Protein AF-A0AA36G807-F1 (afdb_monomer_lite)

Secondary structure (DSSP, 8-state):
-----HHHHHHHHHHHHHHHTT---HHHHHTS-S--EEETTEEEE-TTSS-SHHHHHH-THHHHHHHHHTT-SEEEEE----SSTT----EEEEESS--EEEEE-TTS-EEEEETTT----GGGHHHHHHHHTS--TT-EEEES--TTSTTHHHHHHTS--SEEEEEE--HHHHHHHHHHHHHTT-TTTEEEEES-HHHHSPSS-BSEEEEE-SS--GGGHHHHHHHB-TT-EEEEEEEEEESSGGGT-------------PPPP----TT-----PPPPHHHHHHHHHHHS-SEEE-HHHHHTGGGGS-HHHHHHHHHHHHHHHHHHHHH--SSSEEEEEEEEEEEE--TT--TTEEEEEEEEEEEEEPP-----------------------------SSHHHHHHHHHHHHHHHHHHHHHHHHHHHHTS--

Radius of gyration: 30.33 Å; chains: 1; bounding box: 88×64×89 Å

Organism: NCBI:txid96644

Foldseek 3Di:
DPPQDLQRLLCVQLQVLCVVVVNDDPVLVVQAAPDWDDFAQETEGEQSHPPDVSSCVSPLVSVVSSSVSNVGQWYWYWDPQDPDPVSATATHTSGDPFQWGWGQDPVRQTFTARNRGHDDDPLLVVVLVVLLPAAQAAWEEEEQDQQSNSNPCSCQPRNNYQAYEYEHADPRSQVRNVVSCVVVPNPVRYHYFYRHRLPGADFQRGQEYEYDDPQDPVVCLLSRLRNHHLQFHKYKGKHWFFLCPVVPDDDPPPDPPPDPDDDDDDDDDPPPDDDPDDDDLVSVQVVVVVVDPLEEEDPVCVVPCVVVDDPRQNVVLRVSQVVSQVSNSVPRPDQWRKGKYFDDKDWRDDPPDDPTITIMITMMTMGTDHDPPPPPPPDDDDDDDDDDDDDDDDDDDDPPPPPPVVVVVVVVVVVVVSVVVVVVVVVVCVVDDD

Structure (mmCIF, N/CA/C/O backbone):
data_AF-A0AA36G807-F1
#
_entry.id   AF-A0AA36G807-F1
#
loop_
_atom_site.group_PDB
_atom_site.id
_atom_site.type_symbol
_atom_site.label_atom_id
_atom_site.label_alt_id
_atom_site.label_comp_id
_atom_site.label_asym_id
_atom_site.label_entity_id
_atom_site.label_seq_id
_atom_site.pdbx_PDB_ins_code
_atom_site.Cartn_x
_atom_site.Cartn_y
_atom_site.Cartn_z
_atom_site.occupancy
_atom_site.B_iso_or_equiv
_atom_site.auth_seq_id
_atom_site.auth_comp_id
_atom_site.auth_asym_id
_atom_site.auth_atom_id
_atom_site.pdbx_PDB_model_num
ATOM 1 N N . MET A 1 1 ? 36.447 -13.600 -21.377 1.00 37.75 1 MET A N 1
ATOM 2 C CA . MET A 1 1 ? 35.394 -12.611 -21.689 1.00 37.75 1 MET A CA 1
ATOM 3 C C . MET A 1 1 ? 35.502 -11.498 -20.666 1.00 37.75 1 MET A C 1
ATOM 5 O O . MET A 1 1 ? 35.424 -11.785 -19.480 1.00 37.75 1 MET A O 1
ATOM 9 N N . SER A 1 2 ? 35.809 -10.277 -21.105 1.00 40.12 2 SER A N 1
ATOM 10 C CA . SER A 1 2 ? 35.856 -9.101 -20.229 1.00 40.12 2 SER A CA 1
ATOM 11 C C . SER A 1 2 ? 34.482 -8.916 -19.578 1.00 40.12 2 SER A C 1
ATOM 13 O O . SER A 1 2 ? 33.485 -8.843 -20.294 1.00 40.12 2 SER A O 1
ATOM 15 N N . LEU A 1 3 ? 34.415 -8.887 -18.242 1.00 44.28 3 LEU A N 1
ATOM 16 C CA . LEU A 1 3 ? 33.207 -8.527 -17.491 1.00 44.28 3 LEU A CA 1
ATOM 17 C C . LEU A 1 3 ? 32.976 -7.018 -17.651 1.00 44.28 3 LEU A C 1
ATOM 19 O O . LEU A 1 3 ? 33.219 -6.231 -16.739 1.00 44.28 3 LEU A O 1
ATOM 23 N N . SER A 1 4 ? 32.564 -6.605 -18.849 1.00 61.41 4 SER A N 1
ATOM 24 C CA . SER A 1 4 ? 32.091 -5.248 -19.084 1.00 61.41 4 SER A CA 1
ATOM 25 C C . SER A 1 4 ? 30.904 -4.995 -18.158 1.00 61.41 4 SER A C 1
ATOM 27 O O . SER A 1 4 ? 29.970 -5.796 -18.092 1.00 61.41 4 SER A O 1
ATOM 29 N N . SER A 1 5 ? 30.951 -3.901 -17.395 1.00 83.75 5 SER A N 1
ATOM 30 C CA . SER A 1 5 ? 29.790 -3.469 -16.613 1.00 83.75 5 SER A CA 1
ATOM 31 C C . SER A 1 5 ? 28.585 -3.269 -17.540 1.00 83.75 5 SER A C 1
ATOM 33 O O . SER A 1 5 ? 28.758 -2.881 -18.693 1.00 83.75 5 SER A O 1
ATOM 35 N N . SER A 1 6 ? 27.361 -3.468 -17.045 1.00 86.19 6 SER A N 1
ATOM 36 C CA . SER A 1 6 ? 26.137 -3.242 -17.836 1.00 86.19 6 SER A CA 1
ATOM 37 C C . SER A 1 6 ? 26.089 -1.842 -18.461 1.00 86.19 6 SER A C 1
ATOM 39 O O . SER A 1 6 ? 25.695 -1.681 -19.613 1.00 86.19 6 SER A O 1
ATOM 41 N N . PHE A 1 7 ? 26.577 -0.829 -17.737 1.00 90.69 7 PHE A N 1
ATOM 42 C CA . PHE A 1 7 ? 26.768 0.516 -18.278 1.00 90.69 7 PHE A CA 1
ATOM 43 C C . PHE A 1 7 ? 27.798 0.557 -19.415 1.00 90.69 7 PHE A C 1
ATOM 45 O O . PHE A 1 7 ? 27.556 1.208 -20.423 1.00 90.69 7 PHE A O 1
ATOM 52 N N . GLY A 1 8 ? 28.934 -0.127 -19.258 1.00 92.19 8 GLY A N 1
ATOM 53 C CA . GLY A 1 8 ? 29.989 -0.203 -20.270 1.00 92.19 8 GLY A CA 1
ATOM 54 C C . GLY A 1 8 ? 29.499 -0.819 -21.578 1.00 92.19 8 GLY A C 1
ATOM 55 O O . GLY A 1 8 ? 29.708 -0.227 -22.631 1.00 92.19 8 GLY A O 1
ATOM 56 N N . ALA A 1 9 ? 28.777 -1.939 -21.500 1.00 91.81 9 ALA A N 1
ATOM 57 C CA . ALA A 1 9 ? 28.172 -2.587 -22.663 1.00 91.81 9 ALA A CA 1
ATOM 58 C C . ALA A 1 9 ? 27.149 -1.674 -23.362 1.00 91.81 9 ALA A C 1
ATOM 60 O O . ALA A 1 9 ? 27.197 -1.499 -24.577 1.00 91.81 9 ALA A O 1
ATOM 61 N N . MET A 1 10 ? 26.263 -1.026 -22.594 1.00 95.00 10 MET A N 1
ATOM 62 C CA . MET A 1 10 ? 25.318 -0.046 -23.139 1.00 95.00 10 MET A CA 1
ATOM 63 C C . MET A 1 10 ? 26.040 1.119 -23.822 1.00 95.00 10 MET A C 1
ATOM 65 O O . MET A 1 10 ? 25.679 1.475 -24.940 1.00 95.00 10 MET A O 1
ATOM 69 N N . LEU A 1 11 ? 27.047 1.705 -23.166 1.00 95.06 11 LEU A N 1
ATOM 70 C CA . LEU A 1 11 ? 27.829 2.823 -23.690 1.00 95.06 11 LEU A CA 1
ATOM 71 C C . LEU A 1 11 ? 28.511 2.457 -25.010 1.00 95.06 11 LEU A C 1
ATOM 73 O O . LEU A 1 11 ? 28.452 3.244 -25.949 1.00 95.06 11 LEU A O 1
ATOM 77 N N . GLU A 1 12 ? 29.155 1.294 -25.077 1.00 95.38 12 GLU A N 1
ATOM 78 C CA . GLU A 1 12 ? 29.855 0.827 -26.273 1.00 95.38 12 GLU A CA 1
ATOM 79 C C . GLU A 1 12 ? 28.902 0.713 -27.467 1.00 95.38 12 GLU A C 1
ATOM 81 O O . GLU A 1 12 ? 29.166 1.293 -28.522 1.00 95.38 12 GLU A O 1
ATOM 86 N N . GLU A 1 13 ? 27.747 0.074 -27.276 1.00 96.56 13 GLU A N 1
ATOM 87 C CA . GLU A 1 13 ? 26.769 -0.129 -28.345 1.00 96.56 13 GLU A CA 1
ATOM 88 C C . GLU A 1 13 ? 26.113 1.173 -28.824 1.00 96.56 13 GLU A C 1
ATOM 90 O O . GLU A 1 13 ? 26.042 1.426 -30.032 1.00 96.56 13 GLU A O 1
ATOM 95 N N . VAL A 1 14 ? 25.668 2.045 -27.908 1.00 96.56 14 VAL A N 1
ATOM 96 C CA . VAL A 1 14 ? 25.052 3.324 -28.312 1.00 96.56 14 VAL A CA 1
ATOM 97 C C . VAL A 1 14 ? 26.076 4.277 -28.924 1.00 96.56 14 VAL A C 1
ATOM 99 O O . VAL A 1 14 ? 25.742 5.014 -29.853 1.00 96.56 14 VAL A O 1
ATOM 102 N N . ARG A 1 15 ? 27.333 4.246 -28.453 1.00 97.00 15 ARG A N 1
ATOM 103 C CA . ARG A 1 15 ? 28.435 5.025 -29.031 1.00 97.00 15 ARG A CA 1
ATOM 104 C C . ARG A 1 15 ? 28.754 4.551 -30.437 1.00 97.00 15 ARG A C 1
ATOM 106 O O . ARG A 1 15 ? 28.841 5.386 -31.332 1.00 97.00 15 ARG A O 1
ATOM 113 N N . ARG A 1 16 ? 28.906 3.239 -30.640 1.00 97.06 16 ARG A N 1
ATOM 114 C CA . ARG A 1 16 ? 29.153 2.654 -31.963 1.00 97.06 16 ARG A CA 1
ATOM 115 C C . ARG A 1 16 ? 28.078 3.102 -32.949 1.00 97.06 16 ARG A C 1
ATOM 117 O O . ARG A 1 16 ? 28.409 3.648 -33.998 1.00 97.06 16 ARG A O 1
ATOM 124 N N . ARG A 1 17 ? 26.799 2.977 -32.573 1.00 97.06 17 ARG A N 1
ATOM 125 C CA . ARG A 1 17 ? 25.689 3.384 -33.443 1.00 97.06 17 ARG A CA 1
ATOM 126 C C . ARG A 1 17 ? 25.678 4.884 -33.743 1.00 97.06 17 ARG A C 1
ATOM 128 O O . ARG A 1 17 ? 25.488 5.288 -34.885 1.00 97.06 17 ARG A O 1
ATOM 135 N N . ALA A 1 18 ? 25.888 5.722 -32.735 1.00 97.00 18 ALA A N 1
ATOM 136 C CA . ALA A 1 18 ? 25.923 7.168 -32.928 1.00 97.00 18 ALA A CA 1
ATOM 137 C C . ALA A 1 18 ? 27.117 7.623 -33.789 1.00 97.00 18 ALA A C 1
ATOM 139 O O . ALA A 1 18 ? 26.979 8.587 -34.540 1.00 97.00 18 ALA A O 1
ATOM 140 N N . LEU A 1 19 ? 28.269 6.943 -33.704 1.00 97.50 19 LEU A N 1
ATOM 141 C CA . LEU A 1 19 ? 29.431 7.195 -34.565 1.00 97.50 19 LEU A CA 1
ATOM 142 C C . LEU A 1 19 ? 29.145 6.825 -36.026 1.00 97.50 19 LEU A C 1
ATOM 144 O O . LEU A 1 19 ? 29.458 7.616 -36.909 1.00 97.50 19 LEU A O 1
ATOM 148 N N . GLU A 1 20 ? 28.501 5.681 -36.280 1.00 97.12 20 GLU A N 1
ATOM 149 C CA . GLU A 1 20 ? 28.079 5.264 -37.632 1.00 97.12 20 GLU A CA 1
ATOM 150 C C . GLU A 1 20 ? 27.163 6.295 -38.308 1.00 97.12 20 GLU A C 1
ATOM 152 O O . GLU A 1 20 ? 27.232 6.488 -39.519 1.00 97.12 20 GLU A O 1
ATOM 157 N N . LEU A 1 21 ? 26.322 6.975 -37.524 1.00 96.81 21 LEU A N 1
ATOM 158 C CA . LEU A 1 21 ? 25.398 8.005 -38.006 1.00 96.81 21 LEU A CA 1
ATOM 159 C C . LEU A 1 21 ? 26.011 9.418 -38.035 1.00 96.81 21 LEU A C 1
ATOM 161 O O . LEU A 1 21 ? 25.319 10.368 -38.394 1.00 96.81 21 LEU A O 1
ATOM 165 N N . GLY A 1 22 ? 27.274 9.590 -37.627 1.00 97.12 22 GLY A N 1
ATOM 166 C CA . GLY A 1 22 ? 27.913 10.909 -37.521 1.00 97.12 22 GLY A CA 1
ATOM 167 C C . GLY A 1 22 ? 27.281 11.824 -36.462 1.00 97.12 22 GLY A C 1
ATOM 168 O O . GLY A 1 22 ? 27.424 13.042 -36.525 1.00 97.12 22 GLY A O 1
ATOM 169 N N . LEU A 1 23 ? 26.558 11.249 -35.498 1.00 96.94 23 LEU A N 1
ATOM 170 C CA . LEU A 1 23 ? 25.810 11.972 -34.470 1.00 96.94 23 LEU A CA 1
ATOM 171 C C . LEU A 1 23 ? 26.578 12.109 -33.151 1.00 96.94 23 LEU A C 1
ATOM 173 O O . LEU A 1 23 ? 26.213 12.944 -32.328 1.00 96.94 23 LEU A O 1
ATOM 177 N N . TRP A 1 24 ? 27.597 11.282 -32.910 1.00 97.12 24 TRP A N 1
ATOM 178 C CA . TRP A 1 24 ? 28.283 11.234 -31.617 1.00 97.12 24 TRP A CA 1
ATOM 179 C C . TRP A 1 24 ? 29.032 12.532 -31.274 1.00 97.12 24 TRP A C 1
ATOM 181 O O . TRP A 1 24 ? 29.783 13.064 -32.088 1.00 97.12 24 TRP A O 1
ATOM 191 N N . ASN A 1 25 ? 28.903 12.984 -30.024 1.00 93.50 25 ASN A N 1
ATOM 192 C CA . ASN A 1 25 ? 29.753 14.008 -29.414 1.00 93.50 25 ASN A CA 1
ATOM 193 C C . ASN A 1 25 ? 29.994 13.695 -27.921 1.00 93.50 25 ASN A C 1
ATOM 195 O O . ASN A 1 25 ? 29.344 12.821 -27.343 1.00 93.50 25 ASN A O 1
ATOM 199 N N . ASP A 1 26 ? 30.922 14.405 -27.278 1.00 92.31 26 ASP A N 1
ATOM 200 C CA . ASP A 1 26 ? 31.278 14.144 -25.873 1.00 92.31 26 ASP A CA 1
ATOM 201 C C . ASP A 1 26 ? 30.161 14.497 -24.872 1.00 92.31 26 ASP A C 1
ATOM 203 O O . ASP A 1 26 ? 30.106 13.923 -23.779 1.00 92.31 26 ASP A O 1
ATOM 207 N N . ASP A 1 27 ? 29.246 15.402 -25.232 1.00 94.12 27 ASP A N 1
ATOM 208 C CA . ASP A 1 27 ? 28.083 15.748 -24.407 1.00 94.12 27 ASP A CA 1
ATOM 209 C C . ASP A 1 27 ? 27.067 14.606 -24.327 1.00 94.12 27 ASP A C 1
ATOM 211 O O . ASP A 1 27 ? 26.494 14.370 -23.263 1.00 94.12 27 ASP A O 1
ATOM 215 N N . MET A 1 28 ? 26.904 13.827 -25.399 1.00 95.38 28 MET A N 1
ATOM 216 C CA . MET A 1 28 ? 26.044 12.642 -25.404 1.00 95.38 28 MET A CA 1
ATOM 217 C C . MET A 1 28 ? 26.475 11.625 -24.345 1.00 95.38 28 MET A C 1
ATOM 219 O O . MET A 1 28 ? 25.631 11.075 -23.642 1.00 95.38 28 MET A O 1
ATOM 223 N N . GLN A 1 29 ? 27.779 11.407 -24.152 1.00 93.62 29 GLN A N 1
ATOM 224 C CA . GLN A 1 29 ? 28.251 10.495 -23.106 1.00 93.62 29 GLN A CA 1
ATOM 225 C C . GLN A 1 29 ? 27.892 10.989 -21.699 1.00 93.62 29 GLN A C 1
ATOM 227 O O . GLN A 1 29 ? 27.558 10.182 -20.830 1.00 93.62 29 GLN A O 1
ATOM 232 N N . ARG A 1 30 ? 27.970 12.305 -21.463 1.00 91.75 30 ARG A N 1
ATOM 233 C CA . ARG A 1 30 ? 27.621 12.917 -20.170 1.00 91.75 30 ARG A CA 1
ATOM 234 C C . ARG A 1 30 ? 26.130 12.789 -19.848 1.00 91.75 30 ARG A C 1
ATOM 236 O O . ARG A 1 30 ? 25.778 12.734 -18.672 1.00 91.75 30 ARG A O 1
ATOM 243 N N . ASP A 1 31 ? 25.300 12.716 -20.882 1.00 93.38 31 ASP A N 1
ATOM 244 C CA . ASP A 1 31 ? 23.839 12.612 -20.829 1.00 93.38 31 ASP A CA 1
ATOM 245 C C . ASP A 1 31 ? 23.316 11.172 -20.599 1.00 93.38 31 ASP A C 1
ATOM 247 O O . ASP A 1 31 ? 22.122 10.944 -20.376 1.00 93.38 31 ASP A O 1
ATOM 251 N N . LEU A 1 32 ? 24.203 10.171 -20.609 1.00 94.25 32 LEU A N 1
ATOM 252 C CA . LEU A 1 32 ? 23.839 8.789 -20.292 1.00 94.25 32 LEU A CA 1
ATOM 253 C C . LEU A 1 32 ? 23.582 8.587 -18.785 1.00 94.25 32 LEU A C 1
ATOM 255 O O . LEU A 1 32 ? 24.267 9.166 -17.933 1.00 94.25 32 LEU A O 1
ATOM 259 N N . PRO A 1 33 ? 22.629 7.712 -18.416 1.00 92.69 33 PRO A N 1
ATOM 260 C CA . PRO A 1 33 ? 22.304 7.456 -17.020 1.00 92.69 33 PRO A CA 1
ATOM 261 C C . PRO A 1 33 ? 23.440 6.717 -16.309 1.00 92.69 33 PRO A C 1
ATOM 263 O O . PRO A 1 33 ? 23.892 5.667 -16.755 1.00 92.69 33 PRO A O 1
ATOM 266 N N . LYS A 1 34 ? 23.851 7.223 -15.142 1.00 87.44 34 LYS A N 1
ATOM 267 C CA . LYS A 1 34 ? 24.857 6.567 -14.279 1.00 87.44 34 LYS A CA 1
ATOM 268 C C . LYS A 1 34 ? 24.254 5.564 -13.293 1.00 87.44 34 LYS A C 1
ATOM 270 O O . LYS A 1 34 ? 24.973 4.753 -12.718 1.00 87.44 34 LYS A O 1
ATOM 275 N N . LYS A 1 35 ? 22.950 5.677 -13.036 1.00 88.88 35 LYS A N 1
ATOM 276 C CA . LYS A 1 35 ? 22.157 4.813 -12.155 1.00 88.88 35 LYS A CA 1
ATOM 277 C C . LYS A 1 35 ? 20.745 4.717 -12.718 1.00 88.88 35 LYS A C 1
ATOM 279 O O . LYS A 1 35 ? 20.264 5.672 -13.327 1.00 88.88 35 LYS A O 1
ATOM 284 N N . TRP A 1 36 ? 20.088 3.595 -12.476 1.00 90.69 36 TRP A N 1
ATOM 285 C CA . TRP A 1 36 ? 18.698 3.353 -12.849 1.00 90.69 36 TRP A CA 1
ATOM 286 C C . TRP A 1 36 ? 18.053 2.385 -11.865 1.00 90.69 36 TRP A C 1
ATOM 288 O O . TRP A 1 36 ? 18.741 1.707 -11.100 1.00 90.69 36 TRP A O 1
ATOM 298 N N . GLU A 1 37 ? 16.728 2.335 -11.893 1.00 86.94 37 GLU A N 1
ATOM 299 C CA . GLU A 1 37 ? 15.956 1.353 -11.142 1.00 86.94 37 GLU A CA 1
ATOM 300 C C . GLU A 1 37 ? 15.688 0.143 -12.032 1.00 86.94 37 GLU A C 1
ATOM 302 O O . GLU A 1 37 ? 15.393 0.293 -13.219 1.00 86.94 37 GLU A O 1
ATOM 307 N N . LYS A 1 38 ? 15.802 -1.058 -11.464 1.00 86.19 38 LYS A N 1
ATOM 308 C CA . LYS A 1 38 ? 15.430 -2.302 -12.134 1.00 86.19 38 LYS A CA 1
ATOM 309 C C . LYS A 1 38 ? 14.226 -2.894 -11.419 1.00 86.19 38 LYS A C 1
ATOM 311 O O . LYS A 1 38 ? 14.293 -3.167 -10.224 1.00 86.19 38 LYS A O 1
ATOM 316 N N . HIS A 1 39 ? 13.166 -3.121 -12.178 1.00 80.56 39 HIS A N 1
ATOM 317 C CA . HIS A 1 39 ? 11.918 -3.697 -11.708 1.00 80.56 39 HIS A CA 1
ATOM 318 C C . HIS A 1 39 ? 11.605 -4.919 -12.573 1.00 80.56 39 HIS A C 1
ATOM 320 O O . HIS A 1 39 ? 11.112 -4.788 -13.692 1.00 80.56 39 HIS A O 1
ATOM 326 N N . GLY A 1 40 ? 11.999 -6.105 -12.103 1.00 82.25 40 GLY A N 1
ATOM 327 C CA . GLY A 1 40 ? 11.878 -7.343 -12.877 1.00 82.25 40 GLY A CA 1
ATOM 328 C C . GLY A 1 40 ? 12.621 -7.273 -14.217 1.00 82.25 40 GLY A C 1
ATOM 329 O O . GLY A 1 40 ? 13.842 -7.077 -14.260 1.00 82.25 40 GLY A O 1
ATOM 330 N N . ASN A 1 41 ? 11.867 -7.419 -15.308 1.00 88.69 41 ASN A N 1
ATOM 331 C CA . ASN A 1 41 ? 12.323 -7.343 -16.698 1.00 88.69 41 ASN A CA 1
ATOM 332 C C . ASN A 1 41 ? 12.221 -5.929 -17.309 1.00 88.69 41 ASN A C 1
ATOM 334 O O . ASN A 1 41 ? 12.255 -5.797 -18.533 1.00 88.69 41 ASN A O 1
ATOM 338 N N . MET A 1 42 ? 12.117 -4.880 -16.485 1.00 90.38 42 MET A N 1
ATOM 339 C CA . MET A 1 42 ? 12.133 -3.482 -16.918 1.00 90.38 42 MET A CA 1
ATOM 340 C C . MET A 1 42 ? 13.222 -2.680 -16.208 1.00 90.38 42 MET A C 1
ATOM 342 O O . MET A 1 42 ? 13.448 -2.817 -15.004 1.00 90.38 42 MET A O 1
ATOM 346 N N . ILE A 1 43 ? 13.868 -1.788 -16.954 1.00 92.25 43 ILE A N 1
ATOM 347 C CA . ILE A 1 43 ? 14.713 -0.730 -16.399 1.00 92.25 43 ILE A CA 1
ATOM 348 C C . ILE A 1 43 ? 13.989 0.604 -16.535 1.00 92.25 43 ILE A C 1
ATOM 350 O O . ILE A 1 43 ? 13.473 0.934 -17.601 1.00 92.25 43 ILE A O 1
ATOM 354 N N . VAL A 1 44 ? 13.978 1.382 -15.454 1.00 89.81 44 VAL A N 1
ATOM 355 C CA . VAL A 1 44 ? 13.437 2.741 -15.427 1.00 89.81 44 VAL A CA 1
ATOM 356 C C . VAL A 1 44 ? 14.585 3.723 -15.239 1.00 89.81 44 VAL A C 1
ATOM 358 O O . VAL A 1 44 ? 15.214 3.802 -14.178 1.00 89.81 44 VAL A O 1
ATOM 361 N N . PHE A 1 45 ? 14.862 4.485 -16.290 1.00 92.75 45 PHE A N 1
ATOM 362 C CA . PHE A 1 45 ? 15.873 5.526 -16.277 1.00 92.75 45 PHE A CA 1
ATOM 363 C C . PHE A 1 45 ? 15.407 6.764 -15.506 1.00 92.75 45 PHE A C 1
ATOM 365 O O . PHE A 1 45 ? 14.210 7.088 -15.493 1.00 92.75 45 PHE A O 1
ATOM 372 N N . PRO A 1 46 ? 16.349 7.505 -14.890 1.00 89.38 46 PRO A N 1
ATOM 373 C CA . PRO A 1 46 ? 16.041 8.819 -14.358 1.00 89.38 46 PRO A CA 1
ATOM 374 C C . PRO A 1 46 ? 15.575 9.729 -15.490 1.00 89.38 46 PRO A C 1
ATOM 376 O O . PRO A 1 46 ? 15.990 9.585 -16.641 1.00 89.38 46 PRO A O 1
ATOM 379 N N . GLN A 1 47 ? 14.752 10.711 -15.143 1.00 87.06 47 GLN A N 1
ATOM 380 C CA . GLN A 1 47 ? 14.232 11.674 -16.104 1.00 87.06 47 GLN A CA 1
ATOM 381 C C . GLN A 1 47 ? 15.348 12.348 -16.910 1.00 87.06 47 GLN A C 1
ATOM 383 O O . GLN A 1 47 ? 15.190 12.582 -18.098 1.00 87.06 47 GLN A O 1
ATOM 388 N N . THR A 1 48 ? 16.498 12.620 -16.296 1.00 89.38 48 THR A N 1
ATOM 389 C CA . THR A 1 48 ? 17.630 13.308 -16.931 1.00 89.38 48 THR A CA 1
ATOM 390 C C . THR A 1 48 ? 18.407 12.451 -17.932 1.00 89.38 48 THR A C 1
ATOM 392 O O . THR A 1 48 ? 19.396 12.927 -18.466 1.00 89.38 48 THR A O 1
ATOM 395 N N . ALA A 1 49 ? 18.024 11.194 -18.157 1.00 92.56 49 ALA A N 1
ATOM 396 C CA . ALA A 1 49 ? 18.714 10.312 -19.090 1.00 92.56 49 ALA A CA 1
ATOM 397 C C . ALA A 1 49 ? 18.279 10.561 -20.538 1.00 92.56 49 ALA A C 1
ATOM 399 O O . ALA A 1 49 ? 17.077 10.695 -20.804 1.00 92.56 49 ALA A O 1
ATOM 400 N N . PHE A 1 50 ? 19.234 10.508 -21.472 1.00 93.88 50 PHE A N 1
ATOM 401 C CA . PHE A 1 50 ? 18.981 10.581 -22.916 1.00 93.88 50 PHE A CA 1
ATOM 402 C C . PHE A 1 50 ? 18.177 11.838 -23.316 1.00 93.88 50 PHE A C 1
ATOM 404 O O . PHE A 1 50 ? 17.153 11.754 -24.005 1.00 93.88 50 PHE A O 1
ATOM 411 N N . GLN A 1 51 ? 18.584 13.009 -22.820 1.00 92.25 51 GLN A N 1
ATOM 412 C CA . GLN A 1 51 ? 17.968 14.302 -23.128 1.00 92.25 51 GLN A CA 1
ATOM 413 C C . GLN A 1 51 ? 18.591 14.994 -24.345 1.00 92.25 51 GLN A C 1
ATOM 415 O O . GLN A 1 51 ? 17.919 15.800 -24.990 1.00 92.25 51 GLN A O 1
ATOM 420 N N . HIS A 1 52 ? 19.835 14.667 -24.698 1.00 94.81 52 HIS A N 1
ATOM 421 C CA . HIS A 1 52 ? 20.530 15.250 -25.840 1.00 94.81 52 HIS A CA 1
ATOM 422 C C . HIS A 1 52 ? 19.774 14.977 -27.153 1.00 94.81 52 HIS A C 1
ATOM 424 O O . HIS A 1 52 ? 19.384 13.844 -27.446 1.00 94.81 52 HIS A O 1
ATOM 430 N N . ASN A 1 53 ? 19.598 16.011 -27.984 1.00 94.56 53 ASN A N 1
ATOM 431 C CA . ASN A 1 53 ? 18.761 15.947 -29.191 1.00 94.56 53 ASN A CA 1
ATOM 432 C C . ASN A 1 53 ? 19.195 14.851 -30.176 1.00 94.56 53 ASN A C 1
ATOM 434 O O . ASN A 1 53 ? 18.342 14.197 -30.772 1.00 94.56 53 ASN A O 1
ATOM 438 N N . ASN A 1 54 ? 20.500 14.593 -30.292 1.00 96.50 54 ASN A N 1
ATOM 439 C CA . ASN A 1 54 ? 21.027 13.552 -31.182 1.00 96.50 54 ASN A CA 1
ATOM 440 C C . ASN A 1 54 ? 20.517 12.143 -30.847 1.00 96.50 54 ASN A C 1
ATOM 442 O O . ASN A 1 54 ? 20.382 11.335 -31.758 1.00 96.50 54 ASN A O 1
ATOM 446 N N . TRP A 1 55 ? 20.144 11.848 -29.595 1.00 95.50 55 TRP A N 1
ATOM 447 C CA . TRP A 1 55 ? 19.511 10.566 -29.261 1.00 95.50 55 TRP A CA 1
ATOM 448 C C . TRP A 1 55 ? 18.174 10.376 -29.972 1.00 95.50 55 TRP A C 1
ATOM 450 O O . TRP A 1 55 ? 17.854 9.276 -30.412 1.00 95.50 55 TRP A O 1
ATOM 460 N N . ARG A 1 56 ? 17.407 11.460 -30.143 1.00 92.06 56 ARG A N 1
ATOM 461 C CA . ARG A 1 56 ? 16.123 11.427 -30.856 1.00 92.06 56 ARG A CA 1
ATOM 462 C C . ARG A 1 56 ? 16.308 11.166 -32.348 1.00 92.06 56 ARG A C 1
ATOM 464 O O . ARG A 1 56 ? 15.438 10.550 -32.952 1.00 92.06 56 ARG A O 1
ATOM 471 N N . LEU A 1 57 ? 17.434 11.602 -32.919 1.00 95.25 57 LEU A N 1
ATOM 472 C CA . LEU A 1 57 ? 17.761 11.411 -34.336 1.00 95.25 57 LEU A CA 1
ATOM 473 C C . LEU A 1 57 ? 18.121 9.957 -34.676 1.00 95.25 57 LEU A C 1
ATOM 475 O O . LEU A 1 57 ? 17.927 9.550 -35.815 1.00 95.25 57 LEU A O 1
ATOM 479 N N . ILE A 1 58 ? 18.575 9.163 -33.698 1.00 95.31 58 ILE A N 1
ATOM 480 C CA . ILE A 1 58 ? 18.766 7.710 -33.862 1.00 95.31 58 ILE A CA 1
ATOM 481 C C . ILE A 1 58 ? 17.405 6.998 -34.000 1.00 95.31 58 ILE A C 1
ATOM 483 O O . ILE A 1 58 ? 17.282 5.988 -34.683 1.00 95.31 58 ILE A O 1
ATOM 487 N N . GLY A 1 59 ? 16.344 7.542 -33.398 1.00 92.31 59 GLY A N 1
ATOM 488 C CA . GLY A 1 59 ? 14.992 6.999 -33.509 1.00 92.31 59 GLY A CA 1
ATOM 489 C C . GLY A 1 59 ? 14.745 5.774 -32.621 1.00 92.31 59 GLY A C 1
ATOM 490 O O . GLY A 1 59 ? 15.394 5.583 -31.594 1.00 92.31 59 GLY A O 1
ATOM 491 N N . ARG A 1 60 ? 13.749 4.952 -32.985 1.00 90.50 60 ARG A N 1
ATOM 492 C CA . ARG A 1 60 ? 13.268 3.837 -32.140 1.00 90.50 60 ARG A CA 1
ATOM 493 C C . ARG A 1 60 ? 14.312 2.738 -31.919 1.00 90.50 60 ARG A C 1
ATOM 495 O O . ARG A 1 60 ? 14.323 2.138 -30.848 1.00 90.50 60 ARG A O 1
ATOM 502 N N . GLU A 1 61 ? 15.205 2.523 -32.884 1.00 95.00 61 GLU A N 1
ATOM 503 C CA . GLU A 1 61 ? 16.275 1.518 -32.796 1.00 95.00 61 GLU A CA 1
ATOM 504 C C . GLU A 1 61 ? 17.235 1.765 -31.620 1.00 95.00 61 GLU A C 1
ATOM 506 O O . GLU A 1 61 ? 17.816 0.814 -31.100 1.00 95.00 61 GLU A O 1
ATOM 511 N N . LEU A 1 62 ? 17.364 3.015 -31.143 1.00 96.88 62 LEU A N 1
ATOM 512 C CA . LEU A 1 62 ? 18.161 3.339 -29.957 1.00 96.88 62 LEU A CA 1
ATOM 513 C C . LEU A 1 62 ? 17.737 2.473 -28.772 1.00 96.88 62 LEU A C 1
ATOM 515 O O . LEU A 1 62 ? 18.576 1.908 -28.073 1.00 96.88 62 LEU A O 1
ATOM 519 N N . TRP A 1 63 ? 16.430 2.361 -28.546 1.00 96.69 63 TRP A N 1
ATOM 520 C CA . TRP A 1 63 ? 15.925 1.676 -27.369 1.00 96.69 63 TRP A CA 1
ATOM 521 C C . TRP A 1 63 ? 16.041 0.159 -27.482 1.00 96.69 63 TRP A C 1
ATOM 523 O O . TRP A 1 63 ? 16.301 -0.491 -26.477 1.00 96.69 63 TRP A O 1
ATOM 533 N N . GLU A 1 64 ? 15.959 -0.398 -28.690 1.00 96.50 64 GLU A N 1
ATOM 534 C CA . GLU A 1 64 ? 16.301 -1.802 -28.937 1.00 96.50 64 GLU A CA 1
ATOM 535 C C . GLU A 1 64 ? 17.767 -2.095 -28.609 1.00 96.50 64 GLU A C 1
ATOM 537 O O . GLU A 1 64 ? 18.074 -3.100 -27.969 1.00 96.50 64 GLU A O 1
ATOM 542 N N . ILE A 1 65 ? 18.681 -1.211 -29.024 1.00 97.06 65 ILE A N 1
ATOM 543 C CA . ILE A 1 65 ? 20.114 -1.337 -28.735 1.00 97.06 65 ILE A CA 1
ATOM 544 C C . ILE A 1 65 ? 20.352 -1.297 -27.225 1.00 97.06 65 ILE A C 1
ATOM 546 O O . ILE A 1 65 ? 21.002 -2.190 -26.683 1.00 97.06 65 ILE A O 1
ATOM 550 N N . VAL A 1 66 ? 19.788 -0.300 -26.540 1.00 97.00 66 VAL A N 1
ATOM 551 C CA . VAL A 1 66 ? 19.912 -0.156 -25.083 1.00 97.00 66 VAL A CA 1
ATOM 552 C C . VAL A 1 66 ? 19.314 -1.367 -24.363 1.00 97.00 66 VAL A C 1
ATOM 554 O O . VAL A 1 66 ? 19.929 -1.887 -23.434 1.00 97.00 66 VAL A O 1
ATOM 557 N N . ALA A 1 67 ? 18.148 -1.851 -24.797 1.00 95.81 67 ALA A N 1
ATOM 558 C CA . ALA A 1 67 ? 17.474 -2.977 -24.164 1.00 95.81 67 ALA A CA 1
ATOM 559 C C . ALA A 1 67 ? 18.282 -4.273 -24.301 1.00 95.81 67 ALA A C 1
ATOM 561 O O . ALA A 1 67 ? 18.493 -4.977 -23.312 1.00 95.81 67 ALA A O 1
ATOM 562 N N . ARG A 1 68 ? 18.816 -4.542 -25.502 1.00 95.62 68 ARG A N 1
ATOM 563 C CA . ARG A 1 68 ? 19.721 -5.674 -25.751 1.00 95.62 68 ARG A CA 1
ATOM 564 C C . ARG A 1 68 ? 20.998 -5.571 -24.923 1.00 95.62 68 ARG A C 1
ATOM 566 O O . ARG A 1 68 ? 21.378 -6.549 -24.290 1.00 95.62 68 ARG A O 1
ATOM 573 N N . ALA A 1 69 ? 21.633 -4.400 -24.885 1.00 95.56 69 ALA A N 1
ATOM 574 C CA . ALA A 1 69 ? 22.883 -4.205 -24.150 1.00 95.56 69 ALA A CA 1
ATOM 575 C C . ALA A 1 69 ? 22.718 -4.362 -22.628 1.00 95.56 69 ALA A C 1
ATOM 577 O O . ALA A 1 69 ? 23.647 -4.779 -21.939 1.00 95.56 69 ALA A O 1
ATOM 578 N N . LEU A 1 70 ? 21.533 -4.045 -22.099 1.00 94.31 70 LEU A N 1
ATOM 579 C CA . LEU A 1 70 ? 21.196 -4.203 -20.684 1.00 94.31 70 LEU A CA 1
ATOM 580 C C . LEU A 1 70 ? 20.506 -5.541 -20.362 1.00 94.31 70 LEU A C 1
ATOM 582 O O . LEU A 1 70 ? 20.148 -5.761 -19.202 1.00 94.31 70 LEU A O 1
ATOM 586 N N . SER A 1 71 ? 20.327 -6.419 -21.356 1.00 93.31 71 SER A N 1
ATOM 587 C CA . SER A 1 71 ? 19.614 -7.700 -21.246 1.00 93.31 71 SER A CA 1
ATOM 588 C C . SER A 1 71 ? 18.251 -7.559 -20.560 1.00 93.31 71 SER A C 1
ATOM 590 O O . SER A 1 71 ? 17.955 -8.241 -19.576 1.00 93.31 71 SER A O 1
ATOM 592 N N . ILE A 1 72 ? 17.440 -6.619 -21.048 1.00 93.75 72 ILE A N 1
ATOM 593 C CA . ILE A 1 72 ? 16.141 -6.270 -20.476 1.00 93.75 72 ILE A CA 1
ATOM 594 C C . ILE A 1 72 ? 15.071 -6.261 -21.569 1.00 93.75 72 ILE A C 1
ATOM 596 O O . ILE A 1 72 ? 15.347 -5.936 -22.721 1.00 93.75 72 ILE A O 1
ATOM 600 N N . GLU A 1 73 ? 13.835 -6.607 -21.220 1.00 93.06 73 GLU A N 1
ATOM 601 C CA . GLU A 1 73 ? 12.741 -6.636 -22.199 1.00 93.06 73 GLU A CA 1
ATOM 602 C C . GLU A 1 73 ? 12.122 -5.257 -22.404 1.00 93.06 73 GLU A C 1
ATOM 604 O O . GLU A 1 73 ? 11.492 -5.002 -23.431 1.00 93.06 73 GLU A O 1
ATOM 609 N N . ARG A 1 74 ? 12.263 -4.372 -21.409 1.00 93.12 74 ARG A N 1
ATOM 610 C CA . ARG A 1 74 ? 11.558 -3.093 -21.369 1.00 93.12 74 ARG A CA 1
ATOM 611 C C . ARG A 1 74 ? 12.411 -1.981 -20.817 1.00 93.12 74 ARG A C 1
ATOM 613 O O . ARG A 1 74 ? 13.180 -2.160 -19.870 1.00 93.12 74 ARG A O 1
ATOM 620 N N . LEU A 1 75 ? 12.194 -0.806 -21.382 1.00 94.38 75 LEU A N 1
ATOM 621 C CA . LEU A 1 75 ? 12.801 0.429 -20.932 1.00 94.38 75 LEU A CA 1
ATOM 622 C C . LEU A 1 75 ? 11.707 1.441 -20.683 1.00 94.38 75 LEU A C 1
ATOM 624 O O . LEU A 1 75 ? 10.820 1.637 -21.512 1.00 94.38 75 LEU A O 1
ATOM 628 N N . GLY A 1 76 ? 11.814 2.125 -19.560 1.00 92.00 76 GLY A N 1
ATOM 629 C CA . GLY A 1 76 ? 11.044 3.315 -19.290 1.00 92.00 76 GLY A CA 1
ATOM 630 C C . GLY A 1 76 ? 11.930 4.447 -18.817 1.00 92.00 76 GLY A C 1
ATOM 631 O O . GLY A 1 76 ? 13.092 4.251 -18.458 1.00 92.00 76 GLY A O 1
ATOM 632 N N . ARG A 1 77 ? 11.372 5.648 -18.790 1.00 90.69 77 ARG A N 1
ATOM 633 C CA . ARG A 1 77 ? 12.015 6.817 -18.197 1.00 90.69 77 ARG A CA 1
ATOM 634 C C . ARG A 1 77 ? 11.015 7.568 -17.339 1.00 90.69 77 ARG A C 1
ATOM 636 O O . ARG A 1 77 ? 9.880 7.770 -17.756 1.00 90.69 77 ARG A O 1
ATOM 643 N N . LYS A 1 78 ? 11.437 7.987 -16.145 1.00 86.31 78 LYS A N 1
ATOM 644 C CA . LYS A 1 78 ? 10.599 8.820 -15.271 1.00 86.31 78 LYS A CA 1
ATOM 645 C C . LYS A 1 78 ? 10.224 10.118 -15.985 1.00 86.31 78 LYS A C 1
ATOM 647 O O . LYS A 1 78 ? 11.096 10.766 -16.568 1.00 86.31 78 LYS A O 1
ATOM 652 N N . ARG A 1 79 ? 8.951 10.501 -15.919 1.00 76.69 79 ARG A N 1
ATOM 653 C CA . ARG A 1 79 ? 8.457 11.778 -16.443 1.00 76.69 79 ARG A CA 1
ATOM 654 C C . ARG A 1 79 ? 8.816 12.935 -15.505 1.00 76.69 79 ARG A C 1
ATOM 656 O O . ARG A 1 79 ? 9.124 12.715 -14.333 1.00 76.69 79 ARG A O 1
ATOM 663 N N . LEU A 1 80 ? 8.760 14.167 -16.020 1.00 61.62 80 LEU A N 1
ATOM 664 C CA . LEU A 1 80 ? 8.736 15.360 -15.170 1.00 61.62 80 LEU A CA 1
ATOM 665 C C . LEU A 1 80 ? 7.462 15.289 -14.325 1.00 61.62 80 LEU A C 1
ATOM 667 O O . LEU A 1 80 ? 6.366 15.323 -14.879 1.00 61.62 80 LEU A O 1
ATOM 671 N N . ILE A 1 81 ? 7.611 15.173 -13.008 1.00 56.16 81 ILE A N 1
ATOM 672 C CA . ILE A 1 81 ? 6.492 15.381 -12.090 1.00 56.16 81 ILE A CA 1
ATOM 673 C C . ILE A 1 81 ? 6.201 16.882 -12.164 1.00 56.16 81 ILE A C 1
ATOM 675 O O . ILE A 1 81 ? 7.045 17.689 -11.764 1.00 56.16 81 ILE A O 1
ATOM 679 N N . ALA A 1 82 ? 5.074 17.263 -12.772 1.00 47.41 82 ALA A N 1
ATOM 680 C CA . ALA A 1 82 ? 4.600 18.637 -12.693 1.00 47.41 82 ALA A CA 1
ATOM 681 C C . ALA A 1 82 ? 4.359 18.977 -11.215 1.00 47.41 82 ALA A C 1
ATOM 683 O O . ALA A 1 82 ? 4.222 18.093 -10.375 1.00 47.41 82 ALA A O 1
ATOM 684 N N . ASN A 1 83 ? 4.370 20.257 -10.858 1.00 48.50 83 ASN A N 1
ATOM 685 C CA . ASN A 1 83 ? 4.158 20.673 -9.471 1.00 48.50 83 ASN A CA 1
ATOM 686 C C . ASN A 1 83 ? 2.655 20.601 -9.109 1.00 48.50 83 ASN A C 1
ATOM 688 O O . ASN A 1 83 ? 2.098 21.574 -8.613 1.00 48.50 83 ASN A O 1
ATOM 692 N N . ASP A 1 84 ? 2.003 19.486 -9.440 1.00 46.72 84 ASP A N 1
ATOM 693 C CA . ASP A 1 84 ? 0.606 19.177 -9.161 1.00 46.72 84 ASP A CA 1
ATOM 694 C C . ASP A 1 84 ? 0.475 18.277 -7.922 1.00 46.72 84 ASP A C 1
ATOM 696 O O . ASP A 1 84 ? 1.438 17.683 -7.419 1.00 46.72 84 ASP A O 1
ATOM 700 N N . GLU A 1 85 ? -0.730 18.263 -7.356 1.00 40.47 85 GLU A N 1
ATOM 701 C CA . GLU A 1 85 ? -1.015 17.664 -6.049 1.00 40.47 85 GLU A CA 1
ATOM 702 C C . GLU A 1 85 ? -0.910 16.132 -6.052 1.00 40.47 85 GLU A C 1
ATOM 704 O O . GLU A 1 85 ? -0.669 15.534 -5.003 1.00 40.47 85 GLU A O 1
ATOM 709 N N . GLU A 1 86 ? -1.008 15.491 -7.220 1.00 48.53 86 GLU A N 1
ATOM 710 C CA . GLU A 1 86 ? -1.080 14.033 -7.322 1.00 48.53 86 GLU A CA 1
ATOM 711 C C . GLU A 1 86 ? 0.287 13.342 -7.285 1.00 48.53 86 GLU A C 1
ATOM 713 O O . GLU A 1 86 ? 0.338 12.158 -6.951 1.00 48.53 86 GLU A O 1
ATOM 718 N N . ARG A 1 87 ? 1.398 14.045 -7.590 1.00 50.06 87 ARG A N 1
ATOM 719 C CA . ARG A 1 87 ? 2.797 13.545 -7.536 1.00 50.06 87 ARG A CA 1
ATOM 720 C C . ARG A 1 87 ? 2.988 12.087 -7.994 1.00 50.06 87 ARG A C 1
ATOM 722 O O . ARG A 1 87 ? 3.892 11.401 -7.506 1.00 50.06 87 ARG A O 1
ATOM 729 N N . THR A 1 88 ? 2.165 11.591 -8.915 1.00 52.66 88 THR A N 1
ATOM 730 C CA . THR A 1 88 ? 2.174 10.172 -9.269 1.00 52.66 88 THR A CA 1
ATOM 731 C C . THR A 1 88 ? 3.376 9.916 -10.178 1.00 52.66 88 THR A C 1
ATOM 733 O O . THR A 1 88 ? 3.512 10.566 -11.219 1.00 52.66 88 THR A O 1
ATOM 736 N N . PRO A 1 89 ? 4.323 9.036 -9.800 1.00 56.81 89 PRO A N 1
ATOM 737 C CA . PRO A 1 89 ? 5.487 8.775 -10.631 1.00 56.81 89 PRO A CA 1
ATOM 738 C C . PRO A 1 89 ? 5.051 8.051 -11.909 1.00 56.81 89 PRO A C 1
ATOM 740 O O . PRO A 1 89 ? 4.803 6.850 -11.895 1.00 56.81 89 PRO A O 1
ATOM 743 N N . HIS A 1 90 ? 4.973 8.781 -13.019 1.00 70.56 90 HIS A N 1
ATOM 744 C CA . HIS A 1 90 ? 4.697 8.210 -14.335 1.00 70.56 90 HIS A CA 1
ATOM 745 C C . HIS A 1 90 ? 5.994 7.831 -15.047 1.00 70.56 90 HIS A C 1
ATOM 747 O O . HIS A 1 90 ? 6.991 8.566 -15.015 1.00 70.56 90 HIS A O 1
ATOM 753 N N . VAL A 1 91 ? 5.975 6.679 -15.712 1.00 81.75 91 VAL A N 1
ATOM 754 C CA . VAL A 1 91 ? 7.080 6.188 -16.535 1.00 81.75 91 VAL A CA 1
ATOM 755 C C . VAL A 1 91 ? 6.646 6.195 -17.994 1.00 81.75 91 VAL A C 1
ATOM 757 O O . VAL A 1 91 ? 5.726 5.476 -18.376 1.00 81.75 91 VAL A O 1
ATOM 760 N N . ASP A 1 92 ? 7.340 6.971 -18.825 1.00 87.25 92 ASP A N 1
ATOM 761 C CA . ASP A 1 92 ? 7.185 6.881 -20.275 1.00 87.25 92 ASP A CA 1
ATOM 762 C C . ASP A 1 92 ? 7.840 5.572 -20.738 1.00 87.25 92 ASP A C 1
ATOM 764 O O . ASP A 1 92 ? 9.043 5.378 -20.532 1.00 87.25 92 ASP A O 1
ATOM 768 N N . VAL A 1 93 ? 7.071 4.667 -21.349 1.00 90.62 93 VAL A N 1
ATOM 769 C CA . VAL A 1 93 ? 7.608 3.425 -21.927 1.00 90.62 93 VAL A CA 1
ATOM 770 C C . VAL A 1 93 ? 8.370 3.771 -23.206 1.00 90.62 93 VAL A C 1
ATOM 772 O O . VAL A 1 93 ? 7.797 4.242 -24.186 1.00 90.62 93 VAL A O 1
ATOM 775 N N . LEU A 1 94 ? 9.682 3.555 -23.181 1.00 92.56 94 LEU A N 1
ATOM 776 C CA . LEU A 1 94 ? 10.597 3.814 -24.293 1.00 92.56 94 LEU A CA 1
ATOM 777 C C . LEU A 1 94 ? 10.746 2.587 -25.201 1.00 92.56 94 LEU A C 1
ATOM 779 O O . LEU A 1 94 ? 10.908 2.723 -26.412 1.00 92.56 94 LEU A O 1
ATOM 783 N N . TYR A 1 95 ? 10.695 1.394 -24.604 1.00 93.75 95 TYR A N 1
ATOM 784 C CA . TYR A 1 95 ? 10.788 0.109 -25.290 1.00 93.75 95 TYR A CA 1
ATOM 785 C C . TYR A 1 95 ? 10.001 -0.967 -24.547 1.00 93.75 95 TYR A C 1
ATOM 787 O O . TYR A 1 95 ? 9.969 -0.973 -23.314 1.00 93.75 95 TYR A O 1
ATOM 795 N N . GLY A 1 96 ? 9.409 -1.888 -25.305 1.00 89.56 96 GLY A N 1
ATOM 796 C CA . GLY A 1 96 ? 8.436 -2.862 -24.815 1.00 89.56 96 GLY A CA 1
ATOM 797 C C . GLY A 1 96 ? 6.995 -2.438 -25.117 1.00 89.56 96 GLY A C 1
ATOM 798 O O . GLY A 1 96 ? 6.693 -1.254 -25.231 1.00 89.56 96 GLY A O 1
ATOM 799 N N . GLY A 1 97 ? 6.097 -3.413 -25.282 1.00 87.12 97 GLY A N 1
ATOM 800 C CA . GLY A 1 97 ? 4.713 -3.153 -25.705 1.00 87.12 97 GLY A CA 1
ATOM 801 C C . GLY A 1 97 ? 3.799 -2.559 -24.626 1.00 87.12 97 GLY A C 1
ATOM 802 O O . GLY A 1 97 ? 2.733 -2.054 -24.957 1.00 87.12 97 GLY A O 1
ATOM 803 N N . HIS A 1 98 ? 4.182 -2.636 -23.347 1.00 90.00 98 HIS A N 1
ATOM 804 C CA . HIS A 1 98 ? 3.389 -2.138 -22.218 1.00 90.00 98 HIS A CA 1
ATOM 805 C C . HIS A 1 98 ? 4.251 -1.924 -20.961 1.00 90.00 98 HIS A C 1
ATOM 807 O O . HIS A 1 98 ? 5.398 -2.374 -20.905 1.00 90.00 98 HIS A O 1
ATOM 8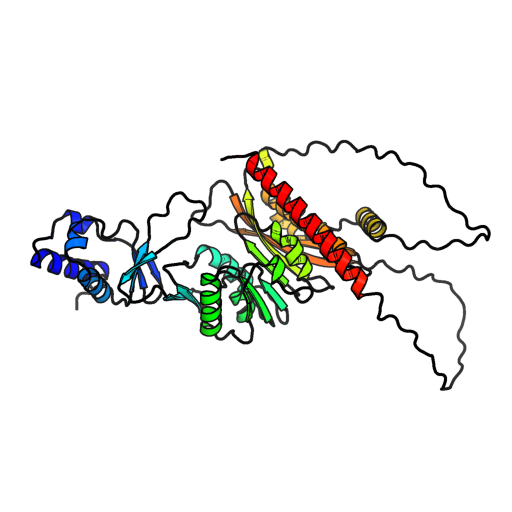13 N N . GLY A 1 99 ? 3.706 -1.259 -19.935 1.00 89.31 99 GLY A N 1
ATOM 814 C CA . GLY A 1 99 ? 4.410 -0.979 -18.676 1.00 89.31 99 GLY A CA 1
ATOM 815 C C . GLY A 1 99 ? 4.260 -2.049 -17.586 1.00 89.31 99 GLY A C 1
ATOM 816 O O . GLY A 1 99 ? 4.864 -1.912 -16.528 1.00 89.31 99 GLY A O 1
ATOM 817 N N . TRP A 1 100 ? 3.495 -3.125 -17.823 1.00 92.25 100 TRP A N 1
ATOM 818 C CA . TRP A 1 100 ? 3.327 -4.198 -16.828 1.00 92.25 100 TRP A CA 1
ATOM 819 C C . TRP A 1 100 ? 4.622 -4.933 -16.514 1.00 92.25 100 TRP A C 1
ATOM 821 O O . TRP A 1 100 ? 5.277 -5.446 -17.423 1.00 92.25 100 TRP A O 1
ATOM 831 N N . ILE A 1 101 ? 4.919 -5.044 -15.229 1.00 90.94 101 ILE A N 1
ATOM 832 C CA . ILE A 1 101 ? 6.115 -5.679 -14.685 1.00 90.94 101 ILE A CA 1
ATOM 833 C C . ILE A 1 101 ? 5.759 -6.527 -13.469 1.00 90.94 101 ILE A C 1
ATOM 835 O O . ILE A 1 101 ? 4.707 -6.341 -12.861 1.00 90.94 101 ILE A O 1
ATOM 839 N N . GLU A 1 102 ? 6.672 -7.422 -13.102 1.00 91.62 102 GLU A N 1
ATOM 840 C CA . GLU A 1 102 ? 6.637 -8.159 -11.843 1.00 91.62 102 GLU A CA 1
ATOM 841 C C . GLU A 1 102 ? 7.839 -7.746 -10.982 1.00 91.62 102 GLU A C 1
ATOM 843 O O . GLU A 1 102 ? 8.995 -7.867 -11.397 1.00 91.62 102 GLU A O 1
ATOM 848 N N . HIS A 1 103 ? 7.568 -7.229 -9.785 1.00 88.88 103 HIS A N 1
ATOM 849 C CA . HIS A 1 103 ? 8.566 -6.872 -8.783 1.00 88.88 103 HIS A CA 1
ATOM 850 C C . HIS A 1 103 ? 8.476 -7.830 -7.597 1.00 88.88 103 HIS A C 1
ATOM 852 O O . HIS A 1 103 ? 7.473 -7.839 -6.887 1.00 88.88 103 HIS A O 1
ATOM 858 N N . SER A 1 104 ? 9.538 -8.588 -7.345 1.00 90.25 104 SER A N 1
ATOM 859 C CA . SER A 1 104 ? 9.654 -9.398 -6.131 1.00 90.25 104 SER A CA 1
ATOM 860 C C . SER A 1 104 ? 10.325 -8.594 -5.027 1.00 90.25 104 SER A C 1
ATOM 862 O O . SER A 1 104 ? 11.449 -8.118 -5.212 1.00 90.25 104 SER A O 1
ATOM 864 N N . ASP A 1 105 ? 9.658 -8.458 -3.884 1.00 87.94 105 ASP A N 1
ATOM 865 C CA . ASP A 1 105 ? 10.264 -7.837 -2.709 1.00 87.94 105 ASP A CA 1
ATOM 866 C C . ASP A 1 105 ? 11.155 -8.825 -1.931 1.00 87.94 105 ASP A C 1
ATOM 868 O O . ASP A 1 105 ? 11.169 -10.034 -2.174 1.00 87.94 105 ASP A O 1
ATOM 872 N N . GLU A 1 106 ? 11.909 -8.315 -0.956 1.00 87.31 106 GLU A N 1
ATOM 873 C CA . GLU A 1 106 ? 12.786 -9.131 -0.098 1.00 87.31 106 GLU A CA 1
ATOM 874 C C . GLU A 1 106 ? 12.007 -10.127 0.779 1.00 87.31 106 GLU A C 1
ATOM 876 O O . GLU A 1 106 ? 12.571 -11.077 1.320 1.00 87.31 106 GLU A O 1
ATOM 881 N N . SER A 1 107 ? 10.699 -9.915 0.923 1.00 86.94 107 SER A N 1
ATOM 882 C CA . SER A 1 107 ? 9.782 -10.792 1.638 1.00 86.94 107 SER A CA 1
ATOM 883 C C . SER A 1 107 ? 9.242 -11.932 0.767 1.00 86.94 107 SER A C 1
ATOM 885 O O . SER A 1 107 ? 8.566 -12.810 1.308 1.00 86.94 107 SER A O 1
ATOM 887 N N . GLY A 1 108 ? 9.546 -11.959 -0.531 1.00 90.69 108 GLY A N 1
ATOM 888 C CA . GLY A 1 108 ? 9.082 -12.978 -1.469 1.00 90.69 108 GLY A CA 1
ATOM 889 C C . GLY A 1 108 ? 7.691 -12.717 -2.052 1.00 90.69 108 GLY A C 1
ATOM 890 O O . GLY A 1 108 ? 7.162 -13.595 -2.731 1.00 90.69 108 GLY A O 1
ATOM 891 N N . PHE A 1 109 ? 7.097 -11.542 -1.816 1.00 94.19 109 PHE A N 1
ATOM 892 C CA . PHE A 1 109 ? 5.861 -11.143 -2.487 1.00 94.19 109 PHE A CA 1
ATOM 893 C C . PHE A 1 109 ? 6.160 -10.689 -3.911 1.00 94.19 109 PHE A C 1
ATOM 895 O O . PHE A 1 109 ? 7.044 -9.860 -4.128 1.00 94.19 109 PHE A O 1
ATOM 902 N N . ARG A 1 110 ? 5.394 -11.203 -4.876 1.00 94.69 110 ARG A N 1
ATOM 903 C CA . ARG A 1 110 ? 5.458 -10.787 -6.284 1.00 94.69 110 ARG A CA 1
ATOM 904 C C . ARG A 1 110 ? 4.406 -9.727 -6.552 1.00 94.69 110 ARG A C 1
ATOM 906 O O . ARG A 1 110 ? 3.239 -10.078 -6.581 1.00 94.69 110 ARG A O 1
ATOM 913 N N . PHE A 1 111 ? 4.781 -8.472 -6.762 1.00 94.56 111 PHE A N 1
ATOM 914 C CA . PHE A 1 111 ? 3.873 -7.380 -7.121 1.00 94.56 111 PHE A CA 1
ATOM 915 C C . PHE A 1 111 ? 3.802 -7.208 -8.635 1.00 94.56 111 PHE A C 1
ATOM 917 O O . PHE A 1 111 ? 4.814 -6.913 -9.269 1.00 94.56 111 PHE A O 1
ATOM 924 N N . VAL A 1 112 ? 2.608 -7.347 -9.207 1.00 95.25 112 VAL A N 1
ATOM 925 C CA . VAL A 1 112 ? 2.359 -7.199 -10.645 1.00 95.25 112 VAL A CA 1
ATOM 926 C C . VAL A 1 112 ? 1.586 -5.909 -10.890 1.00 95.25 112 VAL A C 1
ATOM 928 O O . VAL A 1 112 ? 0.423 -5.798 -10.515 1.00 95.25 112 VAL A O 1
ATOM 931 N N . TYR A 1 113 ? 2.223 -4.924 -11.520 1.00 92.81 113 TYR A N 1
ATOM 932 C CA . TYR A 1 113 ? 1.634 -3.601 -11.745 1.00 92.81 113 TYR A CA 1
ATOM 933 C C . TYR A 1 113 ? 2.141 -2.966 -13.041 1.00 92.81 113 TYR A C 1
ATOM 935 O O . TYR A 1 113 ? 3.186 -3.350 -13.570 1.00 92.81 113 TYR A O 1
ATOM 943 N N . ASP A 1 114 ? 1.397 -1.991 -13.560 1.00 91.31 114 ASP A N 1
ATOM 944 C CA . ASP A 1 114 ? 1.825 -1.177 -14.694 1.00 91.31 114 ASP A CA 1
ATOM 945 C C . ASP A 1 114 ? 2.698 -0.009 -14.215 1.00 91.31 114 ASP A C 1
ATOM 947 O O . ASP A 1 114 ? 2.199 0.960 -13.640 1.00 91.31 114 ASP A O 1
ATOM 951 N N . ALA A 1 115 ? 4.005 -0.090 -14.480 1.00 86.75 115 ALA A N 1
ATOM 952 C CA . ALA A 1 115 ? 4.991 0.912 -14.083 1.00 86.75 115 ALA A CA 1
ATOM 953 C C . ALA A 1 115 ? 4.756 2.295 -14.705 1.00 86.75 115 ALA A C 1
ATOM 955 O O . ALA A 1 115 ? 5.279 3.286 -14.198 1.00 86.75 115 ALA A O 1
ATOM 956 N N . SER A 1 116 ? 3.995 2.382 -15.802 1.00 83.94 116 SER A N 1
ATOM 957 C CA . SER A 1 116 ? 3.628 3.670 -16.402 1.00 83.94 116 SER A CA 1
ATOM 958 C C . SER A 1 116 ? 2.564 4.420 -15.594 1.00 83.94 116 SER A C 1
ATOM 960 O O . SER A 1 116 ? 2.466 5.648 -15.692 1.00 83.94 116 SER A O 1
ATOM 962 N N . LYS A 1 117 ? 1.809 3.697 -14.759 1.00 85.38 117 LYS A N 1
ATOM 963 C CA . LYS A 1 117 ? 0.659 4.213 -14.010 1.00 85.38 117 LYS A CA 1
ATOM 964 C C . LYS A 1 117 ? 0.908 4.266 -12.507 1.00 85.38 117 LYS A C 1
ATOM 966 O O . LYS A 1 117 ? 0.553 5.247 -11.863 1.00 85.38 117 LYS A O 1
ATOM 971 N N . LYS A 1 118 ? 1.524 3.222 -11.945 1.00 84.06 118 LYS A N 1
ATOM 972 C CA . LYS A 1 118 ? 1.811 3.082 -10.511 1.00 84.06 118 LYS A CA 1
ATOM 973 C C . LYS A 1 118 ? 3.246 2.613 -10.307 1.00 84.06 118 LYS A C 1
ATOM 975 O O . LYS A 1 118 ? 3.815 1.929 -11.150 1.00 84.06 118 LYS A O 1
ATOM 980 N N . VAL A 1 119 ? 3.831 2.937 -9.158 1.00 78.50 119 VAL A N 1
ATOM 981 C CA . VAL A 1 119 ? 5.181 2.486 -8.794 1.00 78.50 119 VAL A CA 1
ATOM 982 C C . VAL A 1 119 ? 5.168 1.876 -7.401 1.00 78.50 119 VAL A C 1
ATOM 984 O O . VAL A 1 119 ? 4.486 2.370 -6.504 1.00 78.50 119 VAL A O 1
ATOM 987 N N . PHE A 1 120 ? 5.942 0.804 -7.227 1.00 84.00 120 PHE A N 1
ATOM 988 C CA . PHE A 1 120 ? 6.129 0.154 -5.941 1.00 84.00 120 PHE A CA 1
ATOM 989 C C . PHE A 1 120 ? 6.848 1.067 -4.933 1.00 84.00 120 PHE A C 1
ATOM 991 O O . PHE A 1 120 ? 7.962 1.548 -5.161 1.00 84.00 120 PHE A O 1
ATOM 998 N N . GLU A 1 121 ? 6.223 1.279 -3.779 1.00 83.56 121 GLU A N 1
ATOM 999 C CA . GLU A 1 121 ? 6.706 2.162 -2.724 1.00 83.56 121 GLU A CA 1
ATOM 1000 C C . GLU A 1 121 ? 7.559 1.414 -1.688 1.00 83.56 121 GLU A C 1
ATOM 1002 O O . GLU A 1 121 ? 7.075 0.976 -0.645 1.00 83.56 121 GLU A O 1
ATOM 1007 N N . ILE A 1 122 ? 8.872 1.337 -1.933 1.00 82.25 122 ILE A N 1
ATOM 1008 C CA . ILE A 1 122 ? 9.846 0.628 -1.072 1.00 82.25 122 ILE A CA 1
ATOM 1009 C C . ILE A 1 122 ? 9.756 1.040 0.409 1.00 82.25 122 ILE A C 1
ATOM 1011 O O . ILE A 1 122 ? 9.980 0.228 1.305 1.00 82.25 122 ILE A O 1
ATOM 1015 N N . TRP A 1 123 ? 9.408 2.296 0.706 1.00 82.62 123 TRP A N 1
ATOM 1016 C CA . TRP A 1 123 ? 9.334 2.783 2.086 1.00 82.62 123 TRP A CA 1
ATOM 1017 C C . TRP A 1 123 ? 8.259 2.072 2.931 1.00 82.62 123 TRP A C 1
ATOM 1019 O O . TRP A 1 123 ? 8.376 2.067 4.160 1.00 82.62 123 TRP A O 1
ATOM 1029 N N . ARG A 1 124 ? 7.264 1.424 2.303 1.00 89.00 124 ARG A N 1
ATOM 1030 C CA . ARG A 1 124 ? 6.214 0.653 2.989 1.00 89.00 124 ARG A CA 1
ATOM 1031 C C . ARG A 1 124 ? 6.695 -0.690 3.538 1.00 89.00 124 ARG A C 1
ATOM 1033 O O . ARG A 1 124 ? 6.057 -1.222 4.444 1.00 89.00 124 ARG A O 1
ATOM 1040 N N . GLN A 1 125 ? 7.840 -1.207 3.081 1.00 89.69 125 GLN A N 1
ATOM 1041 C CA . GLN A 1 125 ? 8.347 -2.536 3.457 1.00 89.69 125 GLN A CA 1
ATOM 1042 C C . GLN A 1 125 ? 8.491 -2.745 4.971 1.00 89.69 125 GLN A C 1
ATOM 1044 O O . GLN A 1 125 ? 8.222 -3.835 5.467 1.00 89.69 125 GLN A O 1
ATOM 1049 N N . LYS A 1 126 ? 8.864 -1.707 5.735 1.00 90.56 126 LYS A N 1
ATOM 1050 C CA . LYS A 1 126 ? 8.963 -1.816 7.204 1.00 90.56 126 LYS A CA 1
ATOM 1051 C C . LYS A 1 126 ? 7.625 -2.166 7.849 1.00 90.56 126 LYS A C 1
ATOM 1053 O O . LYS A 1 126 ? 7.579 -2.981 8.765 1.00 90.56 126 LYS A O 1
ATOM 1058 N N . GLU A 1 127 ? 6.549 -1.556 7.365 1.00 94.25 127 GLU A N 1
ATOM 1059 C CA . GLU A 1 127 ? 5.207 -1.826 7.869 1.00 94.25 127 GLU A CA 1
ATOM 1060 C C . GLU A 1 127 ? 4.682 -3.170 7.361 1.00 94.25 127 GLU A C 1
ATOM 1062 O O . GLU A 1 127 ? 4.092 -3.924 8.126 1.00 94.25 127 GLU A O 1
ATOM 1067 N N . MET A 1 128 ? 4.998 -3.538 6.116 1.00 95.44 128 MET A N 1
ATOM 1068 C CA . MET A 1 128 ? 4.709 -4.877 5.589 1.00 95.44 128 MET A CA 1
ATOM 1069 C C . MET A 1 128 ? 5.360 -5.975 6.443 1.00 95.44 128 MET A C 1
ATOM 1071 O O . MET A 1 128 ? 4.721 -6.979 6.759 1.00 95.44 128 MET A O 1
ATOM 1075 N N . ALA A 1 129 ? 6.613 -5.774 6.863 1.00 94.94 129 ALA A N 1
ATOM 1076 C CA . ALA A 1 129 ? 7.326 -6.693 7.743 1.00 94.94 129 ALA A CA 1
ATOM 1077 C C . ALA A 1 129 ? 6.680 -6.772 9.136 1.00 94.94 129 ALA A C 1
ATOM 1079 O O . ALA A 1 129 ? 6.505 -7.869 9.661 1.00 94.94 129 ALA A O 1
ATOM 1080 N N . ARG A 1 130 ? 6.265 -5.633 9.709 1.00 95.94 130 ARG A N 1
ATOM 1081 C CA . ARG A 1 130 ? 5.556 -5.595 10.998 1.00 95.94 130 ARG A CA 1
ATOM 1082 C C . ARG A 1 130 ? 4.231 -6.355 10.942 1.00 95.94 130 ARG A C 1
ATOM 1084 O O . ARG A 1 130 ? 3.948 -7.157 11.830 1.00 95.94 130 ARG A O 1
ATOM 1091 N N . ILE A 1 131 ? 3.442 -6.139 9.890 1.00 97.31 131 ILE A N 1
ATOM 1092 C CA . ILE A 1 131 ? 2.190 -6.870 9.673 1.00 97.31 131 ILE A CA 1
ATOM 1093 C C . ILE A 1 131 ? 2.475 -8.368 9.548 1.00 97.31 131 ILE A C 1
ATOM 1095 O O . ILE A 1 131 ? 1.843 -9.168 10.230 1.00 97.31 131 ILE A O 1
ATOM 1099 N N . SER A 1 132 ? 3.483 -8.745 8.756 1.00 96.75 132 SER A N 1
ATOM 1100 C CA . SER A 1 132 ? 3.873 -10.148 8.547 1.00 96.75 132 SER A CA 1
ATOM 1101 C C . SER A 1 132 ? 4.260 -10.884 9.837 1.00 96.75 132 SER A C 1
ATOM 1103 O O . SER A 1 132 ? 4.213 -12.107 9.864 1.00 96.75 132 SER A O 1
ATOM 1105 N N . GLN A 1 133 ? 4.669 -10.159 10.882 1.00 96.06 133 GLN A N 1
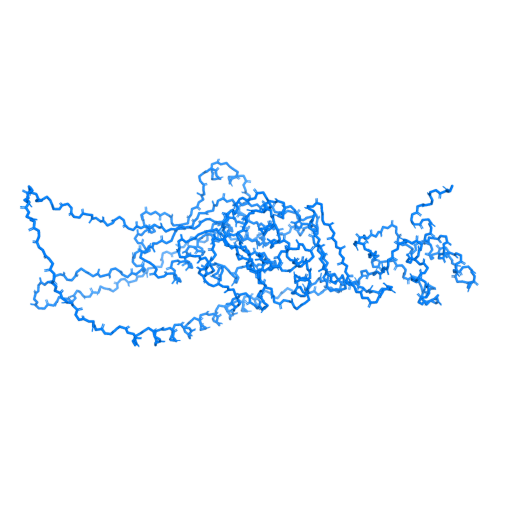ATOM 1106 C CA . GLN A 1 133 ? 5.025 -10.703 12.200 1.00 96.06 133 GLN A CA 1
ATOM 1107 C C . GLN A 1 133 ? 3.863 -10.676 13.203 1.00 96.06 133 GLN A C 1
ATOM 1109 O O . GLN A 1 133 ? 4.004 -11.161 14.323 1.00 96.06 133 GLN A O 1
ATOM 1114 N N . THR A 1 134 ? 2.733 -10.077 12.833 1.00 96.38 134 THR A N 1
ATOM 1115 C CA . THR A 1 134 ? 1.548 -10.009 13.685 1.00 96.38 134 THR A CA 1
ATOM 1116 C C . THR A 1 134 ? 0.730 -11.283 13.521 1.00 96.38 134 THR A C 1
ATOM 1118 O O . THR A 1 134 ? 0.443 -11.682 12.395 1.00 96.38 134 THR A O 1
ATOM 1121 N N . ASP A 1 135 ? 0.321 -11.893 14.632 1.00 97.25 135 ASP A N 1
ATOM 1122 C CA . ASP A 1 135 ? -0.594 -13.034 14.612 1.00 97.25 135 ASP A CA 1
ATOM 1123 C C . ASP A 1 135 ? -2.039 -12.561 14.397 1.00 97.25 135 ASP A C 1
ATOM 1125 O O . ASP A 1 135 ? -2.588 -11.788 15.186 1.00 97.25 135 ASP A O 1
ATOM 1129 N N . ALA A 1 136 ? -2.631 -13.019 13.300 1.00 97.69 136 ALA A N 1
ATOM 1130 C CA . ALA A 1 136 ? -4.029 -12.838 12.940 1.00 97.69 136 ALA A CA 1
ATOM 1131 C C . ALA A 1 136 ? -4.682 -14.195 12.615 1.00 97.69 136 ALA A C 1
ATOM 1133 O O . ALA A 1 136 ? -5.613 -14.263 11.809 1.00 97.69 136 ALA A O 1
ATOM 1134 N N . HIS A 1 137 ? -4.188 -15.293 13.202 1.00 97.56 137 HIS A N 1
ATOM 1135 C CA . HIS A 1 137 ? -4.663 -16.636 12.894 1.00 97.56 137 HIS A CA 1
ATOM 1136 C C . HIS A 1 137 ? -6.184 -16.769 13.056 1.00 97.56 137 HIS A C 1
ATOM 1138 O O . HIS A 1 137 ? -6.747 -16.590 14.137 1.00 97.56 137 HIS A O 1
ATOM 1144 N N . GLY A 1 138 ? -6.864 -17.141 11.969 1.00 95.81 138 GLY A N 1
ATOM 1145 C CA . GLY A 1 138 ? -8.316 -17.341 11.968 1.00 95.81 138 GLY A CA 1
ATOM 1146 C C . GLY A 1 138 ? -9.148 -16.052 11.882 1.00 95.81 138 GLY A C 1
ATOM 1147 O O . GLY A 1 138 ? -10.377 -16.131 11.803 1.00 95.81 138 GLY A O 1
ATOM 1148 N N . GLU A 1 139 ? -8.511 -14.880 11.866 1.00 98.56 139 GLU A N 1
ATOM 1149 C CA . GLU A 1 139 ? -9.186 -13.584 11.794 1.00 98.56 139 GLU A CA 1
ATOM 1150 C C . GLU A 1 139 ? -9.644 -13.243 10.371 1.00 98.56 139 GLU A C 1
ATOM 1152 O O . GLU A 1 139 ? -8.997 -13.597 9.382 1.00 98.56 139 GLU A O 1
ATOM 1157 N N . VAL A 1 140 ? -10.756 -12.510 10.266 1.00 98.88 140 VAL A N 1
ATOM 1158 C CA . VAL A 1 140 ? -11.138 -11.814 9.029 1.00 98.88 140 VAL A CA 1
ATOM 1159 C C . VAL A 1 140 ? -10.621 -10.381 9.090 1.00 98.88 140 VAL A C 1
ATOM 1161 O O . VAL A 1 140 ? -10.962 -9.635 10.013 1.00 98.88 140 VAL A O 1
ATOM 1164 N N . VAL A 1 141 ? -9.833 -9.991 8.090 1.00 98.94 141 VAL A N 1
ATOM 1165 C CA . VAL A 1 141 ? -9.230 -8.658 7.987 1.00 98.94 141 VAL A CA 1
ATOM 1166 C C . VAL A 1 141 ? -9.916 -7.854 6.885 1.00 98.94 141 VAL A C 1
ATOM 1168 O O . VAL A 1 141 ? -10.207 -8.382 5.816 1.00 98.94 141 VAL A O 1
ATOM 1171 N N . VAL A 1 142 ? -10.155 -6.565 7.114 1.00 98.94 142 VAL A N 1
ATOM 1172 C CA . VAL A 1 142 ? -10.578 -5.614 6.075 1.00 98.94 142 VAL A CA 1
ATOM 1173 C C . VAL A 1 142 ? -9.478 -4.574 5.890 1.00 98.94 142 VAL A C 1
ATOM 1175 O O . VAL A 1 142 ? -9.146 -3.864 6.832 1.00 98.94 142 VAL A O 1
ATOM 1178 N N . ASN A 1 143 ? -8.916 -4.458 4.691 1.00 98.69 143 ASN A N 1
ATOM 1179 C CA . ASN A 1 143 ? -8.028 -3.364 4.313 1.00 98.69 143 ASN A CA 1
ATOM 1180 C C . ASN A 1 143 ? -8.817 -2.362 3.466 1.00 98.69 143 ASN A C 1
ATOM 1182 O O . ASN A 1 143 ? -9.229 -2.692 2.356 1.00 98.69 143 ASN A O 1
ATOM 1186 N N . LEU A 1 144 ? -9.045 -1.158 3.994 1.00 98.44 144 LEU A N 1
ATOM 1187 C CA . LEU A 1 144 ? -9.897 -0.169 3.333 1.00 98.44 144 LEU A CA 1
ATOM 1188 C C . LEU A 1 144 ? -9.216 0.540 2.161 1.00 98.44 144 LEU A C 1
ATOM 1190 O O . LEU A 1 144 ? -9.931 1.078 1.332 1.00 98.44 144 LEU A O 1
ATOM 1194 N N . MET A 1 145 ? -7.882 0.544 2.099 1.00 96.12 145 MET A N 1
ATOM 1195 C CA . MET A 1 145 ? -7.095 1.243 1.075 1.00 96.12 145 MET A CA 1
ATOM 1196 C C . MET A 1 145 ? -6.024 0.289 0.547 1.00 96.12 145 MET A C 1
ATOM 1198 O O . MET A 1 145 ? -4.879 0.292 1.012 1.00 96.12 145 MET A O 1
ATOM 1202 N N . ALA A 1 146 ? -6.417 -0.625 -0.338 1.00 96.56 146 ALA A N 1
ATOM 1203 C CA . ALA A 1 146 ? -5.551 -1.735 -0.708 1.00 96.56 146 ALA A CA 1
ATOM 1204 C C . ALA A 1 146 ? -4.354 -1.305 -1.564 1.00 96.56 146 ALA A C 1
ATOM 1206 O O . ALA A 1 146 ? -3.259 -1.845 -1.374 1.00 96.56 146 ALA A O 1
ATOM 1207 N N . GLY A 1 147 ? -4.526 -0.334 -2.461 1.00 94.50 147 GLY A N 1
ATOM 1208 C CA . GLY A 1 147 ? -3.535 0.074 -3.449 1.00 94.50 147 GLY A CA 1
ATOM 1209 C C . GLY A 1 147 ? -3.023 -1.127 -4.241 1.00 94.50 147 GLY A C 1
ATOM 1210 O O . GLY A 1 147 ? -3.781 -2.012 -4.626 1.00 94.50 147 GLY A O 1
ATOM 1211 N N . LEU A 1 148 ? -1.699 -1.228 -4.385 1.00 94.50 148 LEU A N 1
ATOM 1212 C CA . LEU A 1 148 ? -1.042 -2.406 -4.972 1.00 94.50 148 LEU A CA 1
ATOM 1213 C C . LEU A 1 148 ? -1.028 -3.637 -4.043 1.00 94.50 148 LEU A C 1
ATOM 1215 O O . LEU A 1 148 ? -0.338 -4.609 -4.324 1.00 94.50 148 LEU A O 1
ATOM 1219 N N . GLY A 1 149 ? -1.730 -3.593 -2.909 1.00 96.44 149 GLY A N 1
ATOM 1220 C CA . GLY A 1 149 ? -1.862 -4.692 -1.955 1.00 96.44 149 GLY A CA 1
ATOM 1221 C C . GLY A 1 149 ? -0.755 -4.781 -0.907 1.00 96.44 149 GLY A C 1
ATOM 1222 O O . GLY A 1 149 ? -0.648 -5.808 -0.236 1.00 96.44 149 GLY A O 1
ATOM 1223 N N . TYR A 1 150 ? 0.026 -3.710 -0.705 1.00 95.38 150 TYR A N 1
ATOM 1224 C CA . TYR A 1 150 ? 1.142 -3.656 0.257 1.00 95.38 150 TYR A CA 1
ATOM 1225 C C . TYR A 1 150 ? 0.786 -4.244 1.619 1.00 95.38 150 TYR A C 1
ATOM 1227 O O . TYR A 1 150 ? 1.538 -5.039 2.166 1.00 95.38 150 TYR A O 1
ATOM 1235 N N . PHE A 1 151 ? -0.367 -3.855 2.163 1.00 96.75 151 PHE A N 1
ATOM 1236 C CA . PHE A 1 151 ? -0.813 -4.287 3.485 1.00 96.75 151 PHE A CA 1
ATOM 1237 C C . PHE A 1 151 ? -1.854 -5.402 3.420 1.00 96.75 151 PHE A C 1
ATOM 1239 O O . PHE A 1 151 ? -2.135 -6.010 4.438 1.00 96.75 151 PHE A O 1
ATOM 1246 N N . THR A 1 152 ? -2.371 -5.733 2.236 1.00 98.31 152 THR A N 1
ATOM 1247 C CA . THR A 1 152 ? -3.297 -6.856 2.027 1.00 98.31 152 THR A CA 1
ATOM 1248 C C . THR A 1 152 ? -2.561 -8.195 2.079 1.00 98.31 152 THR A C 1
ATOM 1250 O O . THR A 1 152 ? -2.963 -9.099 2.812 1.00 98.31 152 THR A O 1
ATOM 1253 N N . PHE A 1 153 ? -1.463 -8.331 1.330 1.00 97.88 153 PHE A N 1
ATOM 1254 C CA . PHE A 1 153 ? -0.780 -9.619 1.173 1.00 97.88 153 PHE A CA 1
ATOM 1255 C C . PHE A 1 153 ? -0.034 -10.106 2.419 1.00 97.88 153 PHE A C 1
ATOM 1257 O O . PHE A 1 153 ? -0.113 -11.303 2.699 1.00 97.88 153 PHE A O 1
ATOM 1264 N N . PRO A 1 154 ? 0.617 -9.242 3.224 1.00 97.88 154 PRO A N 1
ATOM 1265 C CA . PRO A 1 154 ? 1.153 -9.641 4.521 1.00 97.88 154 PRO A CA 1
ATOM 1266 C C . PRO A 1 154 ? 0.114 -10.318 5.420 1.00 97.88 154 PRO A C 1
ATOM 1268 O O . PRO A 1 154 ? 0.385 -11.411 5.921 1.00 97.88 154 PRO A O 1
ATOM 1271 N N . TRP A 1 155 ? -1.093 -9.743 5.536 1.00 98.25 155 TRP A N 1
ATOM 1272 C CA . TRP A 1 155 ? -2.181 -10.351 6.308 1.00 98.25 155 TRP A CA 1
ATOM 1273 C C . TRP A 1 155 ? -2.569 -11.729 5.757 1.00 98.25 155 TRP A C 1
ATOM 1275 O O . TRP A 1 155 ? -2.635 -12.696 6.515 1.00 98.25 155 TRP A O 1
ATOM 1285 N N . ALA A 1 156 ? -2.789 -11.825 4.441 1.00 97.94 156 ALA A N 1
ATOM 1286 C CA . ALA A 1 156 ? -3.282 -13.041 3.790 1.00 97.94 156 ALA A CA 1
ATOM 1287 C C . ALA A 1 156 ? -2.262 -14.197 3.781 1.00 97.94 156 ALA A C 1
ATOM 1289 O O . ALA A 1 156 ? -2.636 -15.365 3.919 1.00 97.94 156 ALA A O 1
ATOM 1290 N N . ALA A 1 157 ? -0.976 -13.887 3.602 1.00 97.12 157 ALA A N 1
ATOM 1291 C CA . ALA A 1 157 ? 0.055 -14.895 3.369 1.00 97.12 157 ALA A CA 1
ATOM 1292 C C . ALA A 1 157 ? 0.909 -15.217 4.600 1.00 97.12 157 ALA A C 1
ATOM 1294 O O . ALA A 1 157 ? 1.362 -16.352 4.728 1.00 97.12 157 ALA A O 1
ATOM 1295 N N . LYS A 1 158 ? 1.166 -14.240 5.482 1.00 97.25 158 LYS A N 1
ATOM 1296 C CA . LYS A 1 158 ? 2.171 -14.378 6.554 1.00 97.25 158 LYS A CA 1
ATOM 1297 C C . LYS A 1 158 ? 1.596 -14.266 7.962 1.00 97.25 158 LYS A C 1
ATOM 1299 O O . LYS A 1 158 ? 2.036 -14.999 8.837 1.00 97.25 158 LYS A O 1
ATOM 1304 N N . SER A 1 159 ? 0.584 -13.427 8.167 1.00 96.75 159 SER A N 1
ATOM 1305 C CA . SER A 1 159 ? -0.040 -13.226 9.485 1.00 96.75 159 SER A CA 1
ATOM 1306 C C . SER A 1 159 ? -1.045 -14.316 9.880 1.00 96.75 159 SER A C 1
ATOM 1308 O O . SER A 1 159 ? -1.603 -14.273 10.971 1.00 96.75 159 SER A O 1
ATOM 1310 N N . GLY A 1 160 ? -1.337 -15.275 8.995 1.00 95.00 160 GLY A N 1
ATOM 1311 C CA . GLY A 1 160 ? -2.288 -16.360 9.265 1.00 95.00 160 GLY A CA 1
ATOM 1312 C C . GLY A 1 160 ? -3.768 -15.963 9.184 1.00 95.00 160 GLY A C 1
ATOM 1313 O O . GLY A 1 160 ? -4.620 -16.754 9.595 1.00 95.00 160 GLY A O 1
ATOM 1314 N N . ALA A 1 161 ? -4.095 -14.779 8.647 1.00 98.38 161 ALA A N 1
ATOM 1315 C CA . ALA A 1 161 ? -5.484 -14.357 8.479 1.00 98.38 161 ALA A CA 1
ATOM 1316 C C . ALA A 1 161 ? -6.288 -15.413 7.710 1.00 98.38 161 ALA A C 1
ATOM 1318 O O . ALA A 1 161 ? -5.823 -15.971 6.713 1.00 98.38 161 ALA A O 1
ATOM 1319 N N . LYS A 1 162 ? -7.517 -15.669 8.169 1.00 98.38 162 LYS A N 1
ATOM 1320 C CA . LYS A 1 162 ? -8.437 -16.586 7.490 1.00 98.38 162 LYS A CA 1
ATOM 1321 C C . LYS A 1 162 ? -8.833 -16.039 6.124 1.00 98.38 162 LYS A C 1
ATOM 1323 O O . LYS A 1 162 ? -8.919 -16.802 5.171 1.00 98.38 162 LYS A O 1
ATOM 1328 N N . HIS A 1 163 ? -9.133 -14.742 6.068 1.00 98.81 163 HIS A N 1
ATOM 1329 C CA . HIS A 1 163 ? -9.579 -14.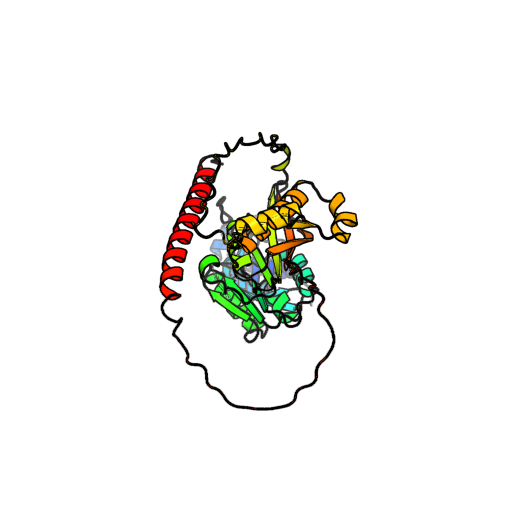060 4.857 1.00 98.81 163 HIS A CA 1
ATOM 1330 C C . HIS A 1 163 ? -9.286 -12.565 4.941 1.00 98.81 163 HIS A C 1
ATOM 1332 O O . HIS A 1 163 ? -9.391 -11.978 6.022 1.00 98.81 163 HIS A O 1
ATOM 1338 N N . VAL A 1 164 ? -8.980 -11.938 3.807 1.00 98.88 164 VAL A N 1
ATOM 1339 C CA . VAL A 1 164 ? -8.751 -10.494 3.700 1.00 98.88 164 VAL A CA 1
ATOM 1340 C C . VAL A 1 164 ? -9.697 -9.886 2.666 1.00 98.88 164 VAL A C 1
ATOM 1342 O O . VAL A 1 164 ? -9.714 -10.277 1.504 1.00 98.88 164 VAL A O 1
ATOM 1345 N N . HIS A 1 165 ? -10.480 -8.892 3.072 1.00 98.88 165 HIS A N 1
ATOM 1346 C CA . HIS A 1 165 ? -11.260 -8.055 2.164 1.00 98.88 165 HIS A CA 1
ATOM 1347 C C . HIS A 1 165 ? -10.446 -6.806 1.837 1.00 98.88 165 HIS A C 1
ATOM 1349 O O . HIS A 1 165 ? -10.157 -6.008 2.726 1.00 98.88 165 HIS A O 1
ATOM 1355 N N . ALA A 1 166 ? -10.065 -6.644 0.578 1.00 98.81 166 ALA A N 1
ATOM 1356 C CA . ALA A 1 166 ? -9.281 -5.522 0.089 1.00 98.81 166 ALA A CA 1
ATOM 1357 C C . ALA A 1 166 ? -10.192 -4.561 -0.678 1.00 98.81 166 ALA A C 1
ATOM 1359 O O . ALA A 1 166 ? -10.812 -4.966 -1.656 1.00 98.81 166 ALA A O 1
ATOM 1360 N N . VAL A 1 167 ? -10.298 -3.313 -0.232 1.00 98.75 167 VAL A N 1
ATOM 1361 C CA . VAL A 1 167 ? -11.111 -2.284 -0.890 1.00 98.75 167 VAL A CA 1
ATOM 1362 C C . VAL A 1 167 ? -10.189 -1.310 -1.615 1.00 98.75 167 VAL A C 1
ATOM 1364 O O . VAL A 1 167 ? -9.207 -0.847 -1.034 1.00 98.75 167 VAL A O 1
ATOM 1367 N N . GLU A 1 168 ? -10.475 -1.036 -2.883 1.00 98.00 168 GLU A N 1
ATOM 1368 C CA . GLU A 1 168 ? -9.699 -0.110 -3.712 1.00 98.00 168 GLU A CA 1
ATOM 1369 C C . GLU A 1 168 ? -10.597 0.531 -4.767 1.00 98.00 168 GLU A C 1
ATOM 1371 O O . GLU A 1 168 ? -11.442 -0.140 -5.354 1.00 98.00 168 GLU A O 1
ATOM 1376 N N . TRP A 1 169 ? -10.426 1.829 -5.000 1.00 95.81 169 TRP A N 1
ATOM 1377 C CA . TRP A 1 169 ? -11.268 2.621 -5.892 1.00 95.81 169 TRP A CA 1
ATOM 1378 C C . TRP A 1 169 ? -10.584 2.953 -7.221 1.00 95.81 169 TRP A C 1
ATOM 1380 O O . TRP A 1 169 ? -11.282 3.191 -8.200 1.00 95.81 1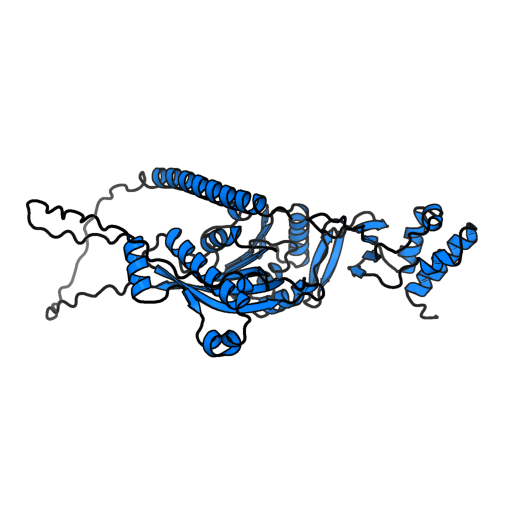69 TRP A O 1
ATOM 1390 N N . ASP A 1 170 ? -9.251 2.960 -7.261 1.00 94.06 170 ASP A N 1
ATOM 1391 C CA . ASP A 1 170 ? -8.461 3.253 -8.454 1.00 94.06 170 ASP A CA 1
ATOM 1392 C C . ASP A 1 170 ? -8.398 2.040 -9.396 1.00 94.06 170 ASP A C 1
ATOM 1394 O O . ASP A 1 170 ? -7.908 0.973 -9.022 1.00 94.06 170 ASP A O 1
ATOM 1398 N N . ASP A 1 171 ? -8.880 2.209 -10.629 1.00 95.00 171 ASP A N 1
ATOM 1399 C CA . ASP A 1 171 ? -9.009 1.127 -11.618 1.00 95.00 171 ASP A CA 1
ATOM 1400 C C . ASP A 1 171 ? -7.669 0.435 -11.920 1.00 95.00 171 ASP A C 1
ATOM 1402 O O . ASP A 1 171 ? -7.591 -0.795 -11.995 1.00 95.00 171 ASP A O 1
ATOM 1406 N N . ASP A 1 172 ? -6.592 1.216 -12.042 1.00 93.88 172 ASP A N 1
ATOM 1407 C CA . ASP A 1 172 ? -5.256 0.696 -12.337 1.00 93.88 172 ASP A CA 1
ATOM 1408 C C . ASP A 1 172 ? -4.688 -0.109 -11.161 1.00 93.88 172 ASP A C 1
ATOM 1410 O O . ASP A 1 172 ? -4.054 -1.152 -11.351 1.00 93.88 172 ASP A O 1
ATOM 1414 N N . ALA A 1 173 ? -4.923 0.358 -9.933 1.00 94.81 173 ALA A N 1
ATOM 1415 C CA . ALA A 1 173 ? -4.556 -0.342 -8.715 1.00 94.81 173 ALA A CA 1
ATOM 1416 C C . ALA A 1 173 ? -5.390 -1.610 -8.528 1.00 94.81 173 ALA A C 1
ATOM 1418 O O . ALA A 1 173 ? -4.823 -2.620 -8.126 1.00 94.81 173 ALA A O 1
ATOM 1419 N N . VAL A 1 174 ? -6.684 -1.605 -8.863 1.00 98.12 174 VAL A N 1
ATOM 1420 C CA . VAL A 1 174 ? -7.528 -2.809 -8.827 1.00 98.12 174 VAL A CA 1
ATOM 1421 C C . VAL A 1 174 ? -7.020 -3.861 -9.802 1.00 98.12 174 VAL A C 1
ATOM 1423 O O . VAL A 1 174 ? -6.851 -5.016 -9.407 1.00 98.12 174 VAL A O 1
ATOM 1426 N N . GLU A 1 175 ? -6.718 -3.491 -11.048 1.00 97.75 175 GLU A N 1
ATOM 1427 C CA . GLU A 1 175 ? -6.188 -4.453 -12.016 1.00 97.75 175 GLU A CA 1
ATOM 1428 C C . GLU A 1 175 ? -4.840 -5.028 -11.550 1.00 97.75 175 GLU A C 1
ATOM 1430 O O . GLU A 1 175 ? -4.610 -6.241 -11.622 1.00 97.75 175 GLU A O 1
ATOM 1435 N N . ALA A 1 176 ? -3.966 -4.178 -11.005 1.00 97.06 176 ALA A N 1
ATOM 1436 C CA . ALA A 1 176 ? -2.710 -4.615 -10.409 1.00 97.06 176 ALA A CA 1
ATOM 1437 C C . ALA A 1 176 ? -2.929 -5.521 -9.189 1.00 97.06 176 ALA A C 1
ATOM 1439 O O . ALA A 1 176 ? -2.261 -6.545 -9.055 1.00 97.06 176 ALA A O 1
ATOM 1440 N N . LEU A 1 177 ? -3.882 -5.195 -8.317 1.00 98.19 177 LEU A N 1
ATOM 1441 C CA . LEU A 1 177 ? -4.209 -5.959 -7.118 1.00 98.19 177 LEU A CA 1
ATOM 1442 C C . LEU A 1 177 ? -4.747 -7.348 -7.472 1.00 98.19 177 LEU A C 1
ATOM 1444 O O . LEU A 1 177 ? -4.321 -8.322 -6.854 1.00 98.19 177 LEU A O 1
ATOM 1448 N N . ILE A 1 178 ? -5.610 -7.465 -8.486 1.00 98.62 178 ILE A N 1
ATOM 1449 C CA . ILE A 1 178 ? -6.099 -8.750 -9.015 1.00 98.62 178 ILE A CA 1
ATOM 1450 C C . ILE A 1 178 ? -4.922 -9.589 -9.516 1.00 98.62 178 ILE A C 1
ATOM 1452 O O . ILE A 1 178 ? -4.689 -10.688 -9.016 1.00 98.62 178 ILE A O 1
ATOM 1456 N N . ARG A 1 179 ? -4.122 -9.052 -10.447 1.00 98.31 179 ARG A N 1
ATOM 1457 C CA . ARG A 1 179 ? -2.973 -9.776 -11.019 1.00 98.31 179 ARG A CA 1
ATOM 1458 C C . ARG A 1 179 ? -1.959 -10.168 -9.954 1.00 98.31 179 ARG A C 1
ATOM 1460 O O . ARG A 1 179 ? -1.420 -11.267 -9.997 1.00 98.31 179 ARG A O 1
ATOM 1467 N N . THR A 1 180 ? -1.718 -9.287 -8.989 1.00 97.94 180 THR A N 1
ATOM 1468 C CA . THR A 1 180 ? -0.817 -9.541 -7.866 1.00 97.94 180 THR A CA 1
ATOM 1469 C C . THR A 1 180 ? -1.365 -10.634 -6.948 1.00 97.94 180 THR A C 1
ATOM 1471 O O . THR A 1 180 ? -0.609 -11.498 -6.509 1.00 97.94 180 THR A O 1
ATOM 1474 N N . THR A 1 181 ? -2.672 -10.647 -6.686 1.00 98.56 181 THR A N 1
ATOM 1475 C CA . THR A 1 181 ? -3.326 -11.686 -5.876 1.00 98.56 181 THR A CA 1
ATOM 1476 C C . THR A 1 181 ? -3.128 -13.061 -6.515 1.00 98.56 181 THR A C 1
ATOM 1478 O O . THR A 1 181 ? -2.612 -13.967 -5.856 1.00 98.56 181 THR A O 1
ATOM 1481 N N . THR A 1 182 ? -3.402 -13.178 -7.817 1.00 98.44 182 THR A N 1
ATOM 1482 C CA . THR A 1 182 ? -3.176 -14.408 -8.588 1.00 98.44 182 THR A CA 1
ATOM 1483 C C . THR A 1 182 ? -1.699 -14.775 -8.662 1.00 98.44 182 THR A C 1
ATOM 1485 O O . THR A 1 182 ? -1.324 -15.926 -8.441 1.00 98.44 182 THR A O 1
ATOM 1488 N N . ALA A 1 183 ? -0.823 -13.793 -8.888 1.00 97.50 183 ALA A N 1
ATOM 1489 C CA . ALA A 1 183 ? 0.614 -14.019 -8.931 1.00 97.50 183 ALA A CA 1
ATOM 1490 C C . ALA A 1 183 ? 1.153 -14.573 -7.611 1.00 97.50 183 ALA A C 1
ATOM 1492 O O . ALA A 1 183 ? 2.148 -15.283 -7.652 1.00 97.50 183 ALA A O 1
ATOM 1493 N N . ASN A 1 184 ? 0.524 -14.311 -6.462 1.00 97.81 184 ASN A N 1
ATOM 1494 C CA . ASN A 1 184 ? 0.917 -14.884 -5.170 1.00 97.81 184 ASN A CA 1
ATOM 1495 C C . ASN A 1 184 ? 0.099 -16.127 -4.771 1.00 97.81 184 ASN A C 1
ATOM 1497 O O . ASN A 1 184 ? 0.364 -16.687 -3.709 1.00 97.81 184 ASN A O 1
ATOM 1501 N N . GLY A 1 185 ? -0.849 -16.579 -5.600 1.00 97.88 185 GLY A N 1
ATOM 1502 C CA . GLY A 1 185 ? -1.714 -17.725 -5.304 1.00 97.88 185 GLY A CA 1
ATOM 1503 C C . GLY A 1 185 ? -2.619 -17.488 -4.095 1.00 97.88 185 GLY A C 1
ATOM 1504 O O . GLY A 1 185 ? -2.746 -18.366 -3.247 1.00 97.88 185 GLY A O 1
ATOM 1505 N N . LEU A 1 186 ? -3.171 -16.276 -3.979 1.00 98.25 186 LEU A N 1
ATOM 1506 C CA . LEU A 1 186 ? -3.998 -15.838 -2.846 1.00 98.25 186 LEU A CA 1
ATOM 1507 C C . LEU A 1 186 ? -5.469 -15.608 -3.228 1.00 98.25 186 LEU A C 1
ATOM 1509 O O . LEU A 1 186 ? -6.202 -14.981 -2.461 1.00 98.25 186 LEU A O 1
ATOM 1513 N N . ASP A 1 187 ? -5.909 -16.084 -4.397 1.00 98.25 187 ASP A N 1
ATOM 1514 C CA . ASP A 1 187 ? -7.267 -15.857 -4.914 1.00 98.25 187 ASP A CA 1
ATOM 1515 C C . ASP A 1 187 ? -8.364 -16.415 -3.987 1.00 98.25 187 ASP A C 1
ATOM 1517 O O . ASP A 1 187 ? -9.474 -15.891 -3.945 1.00 98.25 187 ASP A O 1
ATOM 1521 N N . ASP A 1 188 ? -8.057 -17.450 -3.200 1.00 98.00 188 ASP A N 1
ATOM 1522 C CA . ASP A 1 188 ? -8.964 -18.056 -2.220 1.00 98.00 188 ASP A CA 1
ATOM 1523 C C . ASP A 1 188 ? -9.025 -17.292 -0.887 1.00 98.00 188 ASP A C 1
ATOM 1525 O O . ASP A 1 188 ? -9.986 -17.441 -0.131 1.00 98.00 188 ASP A O 1
ATOM 1529 N N . LYS A 1 189 ? -8.017 -16.461 -0.598 1.00 98.25 189 LYS A N 1
ATOM 1530 C CA . LYS A 1 189 ? -7.867 -15.744 0.679 1.00 98.25 189 LYS A CA 1
ATOM 1531 C C . LYS A 1 189 ? -8.170 -14.257 0.600 1.00 98.25 189 LYS A C 1
ATOM 1533 O O . LYS A 1 189 ? -8.278 -13.610 1.644 1.00 98.25 189 LYS A O 1
ATOM 1538 N N . VAL A 1 190 ? -8.252 -13.693 -0.602 1.00 98.81 190 VAL A N 1
ATOM 1539 C CA . VAL A 1 190 ? -8.426 -12.254 -0.809 1.00 98.81 190 VAL A CA 1
ATOM 1540 C C . VAL A 1 190 ? -9.669 -11.991 -1.648 1.00 98.81 190 VAL A C 1
ATOM 1542 O O . VAL A 1 190 ? -9.781 -12.447 -2.778 1.00 98.81 190 VAL A O 1
ATOM 1545 N N . SER A 1 191 ? -10.598 -11.195 -1.117 1.00 98.75 191 SER A N 1
ATOM 1546 C CA . SER A 1 191 ? -11.712 -10.644 -1.898 1.00 98.75 191 SER A CA 1
ATOM 1547 C C . SER A 1 191 ? -11.480 -9.169 -2.171 1.00 98.75 191 SER A C 1
ATOM 1549 O O . SER A 1 191 ? -11.342 -8.388 -1.229 1.00 98.75 191 SER A O 1
ATOM 1551 N N . ILE A 1 192 ? -11.484 -8.790 -3.446 1.00 98.81 192 ILE A N 1
ATOM 1552 C CA . ILE A 1 192 ? -11.283 -7.410 -3.890 1.00 98.81 192 ILE A CA 1
ATOM 1553 C C . ILE A 1 192 ? -12.645 -6.740 -4.099 1.00 98.81 192 ILE A C 1
ATOM 1555 O O . ILE A 1 192 ? -13.498 -7.267 -4.809 1.00 98.81 192 ILE A O 1
ATOM 1559 N N . HIS A 1 193 ? -12.839 -5.577 -3.479 1.00 98.56 193 HIS A N 1
ATOM 1560 C CA . HIS A 1 193 ? -14.039 -4.747 -3.587 1.00 98.56 193 HIS A CA 1
ATOM 1561 C C . HIS A 1 193 ? -13.662 -3.469 -4.328 1.00 98.56 193 HIS A C 1
ATOM 1563 O O . HIS A 1 193 ? -12.999 -2.599 -3.764 1.00 98.56 193 HIS A O 1
ATOM 1569 N N . HIS A 1 194 ? -14.059 -3.379 -5.596 1.00 98.38 194 HIS A N 1
ATOM 1570 C CA . HIS A 1 194 ? -13.771 -2.217 -6.433 1.00 98.38 194 HIS A CA 1
ATOM 1571 C C . HIS A 1 194 ? -14.753 -1.081 -6.140 1.00 98.38 194 HIS A C 1
ATOM 1573 O O . HIS A 1 194 ? -15.962 -1.230 -6.312 1.00 98.38 194 HIS A O 1
ATOM 1579 N N . GLY A 1 195 ? -14.224 0.049 -5.680 1.00 97.44 195 GLY A N 1
ATOM 1580 C CA . GLY A 1 195 ? -14.948 1.289 -5.445 1.00 97.44 195 GLY A CA 1
ATOM 1581 C C . GLY A 1 195 ? -14.574 1.956 -4.123 1.00 97.44 195 GLY A C 1
ATOM 1582 O O . GLY A 1 195 ? -13.692 1.525 -3.384 1.00 97.44 195 GLY A O 1
ATOM 1583 N N . GLU A 1 196 ? -15.264 3.052 -3.823 1.00 96.50 196 GLU A N 1
ATOM 1584 C CA . GLU A 1 196 ? -14.967 3.888 -2.661 1.00 96.50 196 GLU A CA 1
ATOM 1585 C C . GLU A 1 196 ? -15.319 3.180 -1.337 1.00 96.50 196 GLU A C 1
ATOM 1587 O O . GLU A 1 196 ? -16.384 2.570 -1.194 1.00 96.50 196 GLU A O 1
ATOM 1592 N N . ALA A 1 197 ? -14.427 3.259 -0.345 1.00 97.25 197 ALA A N 1
ATOM 1593 C CA . ALA A 1 197 ? -14.518 2.421 0.847 1.00 97.25 197 ALA A CA 1
ATOM 1594 C C . ALA A 1 197 ? -15.731 2.678 1.753 1.00 97.25 197 ALA A C 1
ATOM 1596 O O . ALA A 1 197 ? -16.227 1.732 2.359 1.00 97.25 197 ALA A O 1
ATOM 1597 N N . ARG A 1 198 ? -16.270 3.900 1.845 1.00 96.38 198 ARG A N 1
ATOM 1598 C CA . ARG A 1 198 ? -17.509 4.166 2.604 1.00 96.38 198 ARG A CA 1
ATOM 1599 C C . ARG A 1 198 ? -18.718 3.461 1.983 1.00 96.38 198 ARG A C 1
ATOM 1601 O O . ARG A 1 198 ? -19.683 3.204 2.700 1.00 96.38 198 ARG A O 1
ATOM 1608 N N . LYS A 1 199 ? -18.663 3.142 0.685 1.00 97.44 199 LYS A N 1
ATOM 1609 C CA . LYS A 1 199 ? -19.726 2.443 -0.055 1.00 97.44 199 LYS A CA 1
ATOM 1610 C C . LYS A 1 199 ? -19.498 0.936 -0.136 1.00 97.44 199 LYS A C 1
ATOM 1612 O O . LYS A 1 199 ? -20.443 0.173 0.031 1.00 97.44 199 LYS A O 1
ATOM 1617 N N . MET A 1 200 ? -18.259 0.520 -0.393 1.00 98.12 200 MET A N 1
ATOM 1618 C CA . MET A 1 200 ? -17.935 -0.868 -0.738 1.00 98.12 200 MET A CA 1
ATOM 1619 C C . MET A 1 200 ? -17.480 -1.718 0.447 1.00 98.12 200 MET A C 1
ATOM 1621 O O . MET A 1 200 ? -17.491 -2.945 0.356 1.00 98.12 200 MET A O 1
ATOM 1625 N N . ALA A 1 201 ? -17.057 -1.104 1.555 1.00 98.00 201 ALA A N 1
ATOM 1626 C CA . ALA A 1 201 ? -16.503 -1.867 2.662 1.00 98.00 201 ALA A CA 1
ATOM 1627 C C . ALA A 1 201 ? -17.559 -2.761 3.336 1.00 98.00 201 ALA A C 1
ATOM 1629 O O . ALA A 1 201 ? -18.657 -2.298 3.663 1.00 98.00 201 ALA A O 1
ATOM 1630 N N . PRO A 1 202 ? -17.231 -4.035 3.611 1.00 97.81 202 PRO A N 1
ATOM 1631 C CA . PRO A 1 202 ? -18.163 -4.944 4.256 1.00 97.81 202 PRO A CA 1
ATOM 1632 C C . PRO A 1 202 ? -18.369 -4.566 5.727 1.00 97.81 202 PRO A C 1
ATOM 1634 O O . PRO A 1 202 ? -17.424 -4.281 6.461 1.00 97.81 202 PRO A O 1
ATOM 1637 N N . VAL A 1 203 ? -19.620 -4.602 6.182 1.00 97.44 203 VAL A N 1
ATOM 1638 C CA . VAL A 1 203 ? -20.020 -4.158 7.525 1.00 97.44 203 VAL A CA 1
ATOM 1639 C C . VAL A 1 203 ? -20.155 -5.349 8.472 1.00 97.44 203 VAL A C 1
ATOM 1641 O O . VAL A 1 203 ? -20.794 -6.343 8.141 1.00 97.44 203 VAL A O 1
ATOM 1644 N N . GLY A 1 204 ? -19.610 -5.237 9.685 1.00 97.06 204 GLY A N 1
ATOM 1645 C CA . GLY A 1 204 ? -19.867 -6.193 10.765 1.00 97.06 204 GLY A CA 1
ATOM 1646 C C . GLY A 1 204 ? -19.124 -7.529 10.686 1.00 97.06 204 GLY A C 1
ATOM 1647 O O . GLY A 1 204 ? -19.433 -8.416 11.479 1.00 97.06 204 GLY A O 1
ATOM 1648 N N . ILE A 1 205 ? -18.167 -7.700 9.769 1.00 98.06 205 ILE A N 1
ATOM 1649 C CA . ILE A 1 205 ? -17.521 -9.002 9.522 1.00 98.06 205 ILE A CA 1
ATOM 1650 C C . ILE A 1 205 ? -16.083 -9.106 10.033 1.00 98.06 205 ILE A C 1
ATOM 1652 O O . ILE A 1 205 ? -15.594 -10.223 10.219 1.00 98.06 205 ILE A O 1
ATOM 1656 N N . ALA A 1 206 ? -15.411 -7.977 10.264 1.00 98.56 206 ALA A N 1
ATOM 1657 C CA . ALA A 1 206 ? -13.974 -7.933 10.499 1.00 98.56 206 ALA A CA 1
ATOM 1658 C C . ALA A 1 206 ? -13.617 -8.155 11.974 1.00 98.56 206 ALA A C 1
ATOM 1660 O O . ALA A 1 206 ? -14.203 -7.536 12.862 1.00 98.56 206 ALA A O 1
ATOM 1661 N N . ASP A 1 207 ? -12.618 -8.992 12.241 1.00 98.75 207 ASP A N 1
ATOM 1662 C CA . ASP A 1 207 ? -11.918 -9.003 13.532 1.00 98.75 207 ASP A CA 1
ATOM 1663 C C . ASP A 1 207 ? -10.843 -7.900 13.578 1.00 98.75 207 ASP A C 1
ATOM 1665 O O . ASP A 1 207 ? -10.478 -7.426 14.656 1.00 98.75 207 ASP A O 1
ATOM 1669 N N . ARG A 1 208 ? -10.366 -7.466 12.403 1.00 98.69 208 ARG A N 1
ATOM 1670 C CA . ARG A 1 208 ? -9.303 -6.474 12.244 1.00 98.69 208 ARG A CA 1
ATOM 1671 C C . ARG A 1 208 ? -9.538 -5.598 11.020 1.00 98.69 208 ARG A C 1
ATOM 1673 O O . ARG A 1 208 ? -9.892 -6.099 9.956 1.00 98.69 208 ARG A O 1
ATOM 1680 N N . VAL A 1 209 ? -9.308 -4.297 11.148 1.00 98.81 209 VAL A N 1
ATOM 1681 C CA . VAL A 1 209 ? -9.395 -3.346 10.034 1.00 98.81 209 VAL A CA 1
ATOM 1682 C C . VAL A 1 209 ? -8.089 -2.583 9.908 1.00 98.81 209 VAL A C 1
ATOM 1684 O O . VAL A 1 209 ? -7.531 -2.142 10.909 1.00 98.81 209 VAL A O 1
ATOM 1687 N N . TYR A 1 210 ? -7.614 -2.419 8.680 1.00 98.62 210 TYR A N 1
ATOM 1688 C CA . TYR A 1 210 ? -6.427 -1.652 8.342 1.00 98.62 210 TYR A CA 1
ATOM 1689 C C . TYR A 1 210 ? -6.811 -0.492 7.416 1.00 98.62 210 TYR A C 1
ATOM 1691 O O . TYR A 1 210 ? -7.537 -0.689 6.440 1.00 98.62 210 TYR A O 1
ATOM 1699 N N . ILE A 1 211 ? -6.339 0.718 7.717 1.00 97.44 211 ILE A N 1
ATOM 1700 C CA . ILE A 1 211 ? -6.484 1.892 6.850 1.00 97.44 211 ILE A CA 1
ATOM 1701 C C . ILE A 1 211 ? -5.119 2.536 6.673 1.00 97.44 211 ILE A C 1
ATOM 1703 O O . ILE A 1 211 ? -4.471 2.895 7.654 1.00 97.44 211 ILE A O 1
ATOM 1707 N N . ALA A 1 212 ? -4.722 2.738 5.421 1.00 93.88 212 ALA A N 1
ATOM 1708 C CA . ALA A 1 212 ? -3.554 3.527 5.073 1.00 93.88 212 ALA A CA 1
ATOM 1709 C C . ALA A 1 212 ? -3.867 4.496 3.944 1.00 93.88 212 ALA A C 1
ATOM 1711 O O . ALA A 1 212 ? -3.791 4.138 2.772 1.00 93.88 212 ALA A O 1
ATOM 1712 N N . LEU A 1 213 ? -4.177 5.736 4.318 1.00 90.50 213 LEU A N 1
ATOM 1713 C CA . LEU A 1 213 ? -4.375 6.832 3.381 1.00 90.50 213 LEU A CA 1
ATOM 1714 C C . LEU A 1 213 ? -3.568 8.039 3.841 1.00 90.50 213 LEU A C 1
ATOM 1716 O O . LEU A 1 213 ? -3.645 8.446 4.999 1.00 90.50 213 LEU A O 1
ATOM 1720 N N . LEU A 1 214 ? -2.788 8.599 2.923 1.00 88.19 214 LEU A N 1
ATOM 1721 C CA . LEU A 1 214 ? -2.031 9.822 3.147 1.00 88.19 214 LEU A CA 1
ATOM 1722 C C . LEU A 1 214 ? -2.605 10.927 2.247 1.00 88.19 214 LEU A C 1
ATOM 1724 O O . LEU A 1 214 ? -2.947 10.634 1.105 1.00 88.19 214 LEU A O 1
ATOM 1728 N N . PRO A 1 215 ? -2.691 12.180 2.728 1.00 87.19 215 PRO A N 1
ATOM 1729 C CA . PRO A 1 215 ? -2.181 12.643 4.019 1.00 87.19 215 PRO A CA 1
ATOM 1730 C C . PRO A 1 215 ? -3.051 12.259 5.225 1.00 87.19 215 PRO A C 1
ATOM 1732 O O . PRO A 1 215 ? -2.485 12.083 6.298 1.00 87.19 215 PRO A O 1
ATOM 1735 N N . SER A 1 216 ? -4.368 12.080 5.069 1.00 90.81 216 SER A N 1
ATOM 1736 C CA . SER A 1 216 ? -5.271 11.765 6.187 1.00 90.81 216 SER A CA 1
ATOM 1737 C C . SER A 1 216 ? -6.200 10.592 5.891 1.00 90.81 216 SER A C 1
ATOM 1739 O O . SER A 1 216 ? -6.723 10.445 4.788 1.00 90.81 216 SER A O 1
ATOM 1741 N N . SER A 1 217 ? -6.431 9.783 6.922 1.00 93.69 217 SER A N 1
ATOM 1742 C CA . SER A 1 217 ? -7.357 8.652 6.948 1.00 93.69 217 SER A CA 1
ATOM 1743 C C . SER A 1 217 ? -8.658 8.971 7.697 1.00 93.69 217 SER A C 1
ATOM 1745 O O . SER A 1 217 ? -9.575 8.144 7.716 1.00 93.69 217 SER A O 1
ATOM 1747 N N . GLN A 1 218 ? -8.755 10.164 8.300 1.00 94.62 218 GLN A N 1
ATOM 1748 C CA . GLN A 1 218 ? -9.863 10.593 9.156 1.00 94.62 218 GLN A CA 1
ATOM 1749 C C . GLN A 1 218 ? -11.264 10.384 8.558 1.00 94.62 218 GLN A C 1
ATOM 1751 O O . GLN A 1 218 ? -12.128 9.877 9.286 1.00 94.62 218 GLN A O 1
ATOM 1756 N N . PRO A 1 219 ? -11.513 10.655 7.259 1.00 95.50 219 PRO A N 1
ATOM 1757 C CA . PRO A 1 219 ? -12.824 10.415 6.647 1.00 95.50 219 PRO A CA 1
ATOM 1758 C C . PRO A 1 219 ? -13.299 8.950 6.696 1.00 95.50 219 PRO A C 1
ATOM 1760 O O . PRO A 1 219 ? -14.486 8.671 6.531 1.00 95.50 219 PRO A O 1
ATOM 1763 N N . PHE A 1 220 ? -12.397 7.995 6.948 1.00 97.19 220 PHE A N 1
ATOM 1764 C CA . PHE A 1 220 ? -12.679 6.558 6.917 1.00 97.19 220 PHE A CA 1
ATOM 1765 C C . PHE A 1 220 ? -12.740 5.902 8.302 1.00 97.19 220 PHE A C 1
ATOM 1767 O O . PHE A 1 220 ? -13.073 4.718 8.400 1.00 97.19 220 PHE A O 1
ATOM 1774 N N . TRP A 1 221 ? -12.481 6.633 9.392 1.00 97.75 221 TRP A N 1
ATOM 1775 C CA . TRP A 1 221 ? -12.474 6.055 10.746 1.00 97.75 221 TRP A CA 1
ATOM 1776 C C . TRP A 1 221 ? -13.827 5.457 11.138 1.00 97.75 221 TRP A C 1
ATOM 1778 O O . TRP A 1 221 ? -13.889 4.353 11.685 1.00 97.75 221 TRP A O 1
ATOM 1788 N N . MET A 1 222 ? -14.928 6.143 10.812 1.00 97.06 222 MET A N 1
ATOM 1789 C CA . MET A 1 222 ? -16.269 5.609 11.058 1.00 97.06 222 MET A CA 1
ATOM 1790 C C . MET A 1 222 ? -16.539 4.357 10.210 1.00 97.06 222 MET A C 1
ATOM 1792 O O . MET A 1 222 ? -17.121 3.397 10.713 1.00 97.06 222 MET A O 1
ATOM 1796 N N . THR A 1 223 ? -16.095 4.328 8.951 1.00 98.31 223 THR A N 1
ATOM 1797 C CA . THR A 1 223 ? -16.211 3.149 8.075 1.00 98.31 223 THR A CA 1
ATOM 1798 C C . THR A 1 223 ? -15.473 1.954 8.654 1.00 98.31 223 THR A C 1
ATOM 1800 O O . THR A 1 223 ? -16.038 0.865 8.724 1.00 98.31 223 THR A O 1
ATOM 1803 N N . ALA A 1 224 ? -14.260 2.148 9.167 1.00 98.31 224 ALA A N 1
ATOM 1804 C CA . ALA A 1 224 ? -13.532 1.075 9.831 1.00 98.31 224 ALA A CA 1
ATOM 1805 C C . ALA A 1 224 ? -14.246 0.569 11.090 1.00 98.31 224 ALA A C 1
ATOM 1807 O O . ALA A 1 224 ? -14.368 -0.639 11.285 1.00 98.31 224 ALA A O 1
ATOM 1808 N N . CYS A 1 225 ? -14.825 1.469 11.891 1.00 98.06 225 CYS A N 1
ATOM 1809 C CA . CYS A 1 225 ? -15.675 1.082 13.020 1.00 98.06 225 CYS A CA 1
ATOM 1810 C C . CYS A 1 225 ? -16.903 0.258 12.574 1.00 98.06 225 CYS A C 1
ATOM 1812 O O . CYS A 1 225 ? -17.293 -0.690 13.256 1.00 98.06 225 CYS A O 1
ATOM 1814 N N . LYS A 1 226 ? -17.513 0.576 11.421 1.00 97.38 226 LYS A N 1
ATOM 1815 C CA . LYS A 1 226 ? -18.631 -0.201 10.849 1.00 97.38 226 LYS A CA 1
ATOM 1816 C C . LYS A 1 226 ? -18.195 -1.601 10.408 1.00 97.38 226 LYS A C 1
ATOM 1818 O O . LYS A 1 226 ? -18.957 -2.550 10.594 1.00 97.38 226 LYS A O 1
ATOM 1823 N N . CYS A 1 227 ? -16.988 -1.740 9.860 1.00 98.44 227 CYS A N 1
ATOM 1824 C CA . CYS A 1 227 ? -16.453 -3.020 9.386 1.00 98.44 227 CYS A CA 1
ATOM 1825 C C . CYS A 1 227 ? -16.266 -4.040 10.513 1.00 98.44 227 CYS A C 1
ATOM 1827 O O . CYS A 1 227 ? -16.453 -5.238 10.294 1.00 98.44 227 CYS A O 1
ATOM 1829 N N . LEU A 1 228 ? -15.926 -3.570 11.718 1.00 98.12 228 LEU A N 1
ATOM 1830 C CA . LEU A 1 228 ? -15.716 -4.437 12.872 1.00 98.12 228 LEU A CA 1
ATOM 1831 C C . LEU A 1 228 ? -16.963 -5.241 13.229 1.00 98.12 228 LEU A C 1
ATOM 1833 O O . LEU A 1 228 ? -18.091 -4.730 13.237 1.00 98.12 228 LEU A O 1
ATOM 1837 N N . ARG A 1 229 ? -16.728 -6.498 13.609 1.00 95.69 229 ARG A N 1
ATOM 1838 C CA . ARG A 1 229 ? -17.718 -7.342 14.267 1.00 95.69 229 ARG A CA 1
ATOM 1839 C C . ARG A 1 229 ? -18.259 -6.653 15.497 1.00 95.69 229 ARG A C 1
ATOM 1841 O O . ARG A 1 229 ? -17.629 -5.819 16.144 1.00 95.69 229 ARG A O 1
ATOM 1848 N N . ASP A 1 230 ? -19.442 -7.089 15.859 1.00 92.31 230 ASP A N 1
ATOM 1849 C CA . ASP A 1 230 ? -20.142 -6.557 17.002 1.00 92.31 230 ASP A CA 1
ATOM 1850 C C . ASP A 1 230 ? -19.370 -6.709 18.312 1.00 92.31 230 ASP A C 1
ATOM 1852 O O . ASP A 1 230 ? -19.380 -5.792 19.116 1.00 92.31 230 ASP A O 1
ATOM 1856 N N . LYS A 1 231 ? -18.595 -7.778 18.499 1.00 92.25 231 LYS A N 1
ATOM 1857 C CA . LYS A 1 231 ? -17.729 -7.948 19.680 1.00 92.25 231 LYS A CA 1
ATOM 1858 C C . LYS A 1 231 ? -16.573 -6.930 19.787 1.00 92.25 231 LYS A C 1
ATOM 1860 O O . LYS A 1 231 ? -15.875 -6.932 20.798 1.00 92.25 231 LYS A O 1
ATOM 1865 N N . GLY A 1 232 ? -16.363 -6.086 18.775 1.00 94.31 232 GLY A N 1
ATOM 1866 C CA . GLY A 1 232 ? -15.162 -5.271 18.619 1.00 94.31 232 GLY A CA 1
ATOM 1867 C C . GLY A 1 232 ? -14.052 -6.023 17.883 1.00 94.31 232 GLY A C 1
ATOM 1868 O O . GLY A 1 232 ? -14.305 -6.999 17.172 1.00 94.31 232 GLY A O 1
ATOM 1869 N N . GLY A 1 233 ? -12.822 -5.551 18.049 1.00 97.38 233 GLY A N 1
ATOM 1870 C CA . GLY A 1 233 ? -11.647 -6.025 17.325 1.00 97.38 233 GLY A CA 1
ATOM 1871 C C . GLY A 1 233 ? -10.562 -4.958 17.196 1.00 97.38 233 GLY A C 1
ATOM 1872 O O . GLY A 1 233 ? -10.561 -3.962 17.927 1.00 97.38 233 GLY A O 1
ATOM 1873 N N . TRP A 1 234 ? -9.641 -5.178 16.265 1.00 98.62 234 TRP A N 1
ATOM 1874 C CA . TRP A 1 234 ? -8.463 -4.342 16.047 1.00 98.62 234 TRP A CA 1
ATOM 1875 C C . TRP A 1 234 ? -8.681 -3.293 14.953 1.00 98.62 234 TRP A C 1
ATOM 1877 O O . TRP A 1 234 ? -9.237 -3.594 13.898 1.00 98.62 234 TRP A O 1
ATOM 1887 N N . LEU A 1 235 ? -8.190 -2.075 15.172 1.00 98.69 235 LEU A N 1
ATOM 1888 C CA . LEU A 1 235 ? -8.083 -1.031 14.149 1.00 98.69 235 LEU A CA 1
ATOM 1889 C C . LEU A 1 235 ? -6.615 -0.626 14.012 1.00 98.69 235 LEU A C 1
ATOM 1891 O O . LEU A 1 235 ? -5.985 -0.269 15.002 1.00 98.69 235 LEU A O 1
ATOM 1895 N N . HIS A 1 236 ? -6.090 -0.644 12.794 1.00 98.50 236 HIS A N 1
ATOM 1896 C CA . HIS A 1 236 ? -4.751 -0.171 12.451 1.00 98.50 236 HIS A CA 1
ATOM 1897 C C . HIS A 1 236 ? -4.891 1.031 11.529 1.00 98.50 236 HIS A C 1
ATOM 1899 O O . HIS A 1 236 ? -5.380 0.897 10.407 1.00 98.50 236 HIS A O 1
ATOM 1905 N N . ILE A 1 237 ? -4.508 2.208 12.012 1.00 97.94 237 ILE A N 1
ATOM 1906 C CA . ILE A 1 237 ? -4.779 3.474 11.330 1.00 97.94 237 ILE A CA 1
ATOM 1907 C C . ILE A 1 237 ? -3.463 4.166 11.020 1.00 97.94 237 ILE A C 1
ATOM 1909 O O . ILE A 1 237 ? -2.736 4.541 11.941 1.00 97.94 237 ILE A O 1
ATOM 1913 N N . GLN A 1 238 ? -3.168 4.330 9.733 1.00 95.25 238 GLN A N 1
ATOM 1914 C CA . GLN A 1 238 ? -2.010 5.065 9.247 1.00 95.25 238 GLN A CA 1
ATOM 1915 C C . GLN A 1 238 ? -2.399 6.462 8.753 1.00 95.25 238 GLN A C 1
ATOM 1917 O O . GLN A 1 238 ? -3.316 6.601 7.946 1.00 95.25 238 GLN A O 1
ATOM 1922 N N . GLU A 1 239 ? -1.646 7.474 9.187 1.00 92.88 239 GLU A N 1
ATOM 1923 C CA . GLU A 1 239 ? -1.876 8.884 8.853 1.00 92.88 239 GLU A CA 1
ATOM 1924 C C . GLU A 1 239 ? -0.561 9.684 8.850 1.00 92.88 239 GLU A C 1
ATOM 1926 O O . GLU A 1 239 ? 0.386 9.324 9.553 1.00 92.88 239 GLU A O 1
ATOM 1931 N N . ALA A 1 240 ? -0.491 10.779 8.082 1.00 91.44 240 ALA A N 1
ATOM 1932 C CA . ALA A 1 240 ? 0.557 11.785 8.235 1.00 91.44 240 ALA A CA 1
ATOM 1933 C C . ALA A 1 240 ? 0.119 12.846 9.255 1.00 91.44 240 ALA A C 1
ATOM 1935 O O . ALA A 1 240 ? -0.824 13.596 9.021 1.00 91.44 240 ALA A O 1
ATOM 1936 N N . VAL A 1 241 ? 0.844 12.954 10.367 1.00 88.44 241 VAL A N 1
ATOM 1937 C CA . VAL A 1 241 ? 0.565 13.914 11.441 1.00 88.44 241 VAL A CA 1
ATOM 1938 C C . VAL A 1 241 ? 1.568 15.057 11.397 1.00 88.44 241 VAL A C 1
ATOM 1940 O O . VAL A 1 241 ? 2.779 14.841 11.402 1.00 88.44 241 VAL A O 1
ATOM 1943 N N . ASP A 1 242 ? 1.060 16.287 11.341 1.00 83.94 242 ASP A N 1
ATOM 1944 C CA . ASP A 1 242 ? 1.872 17.504 11.289 1.00 83.94 242 ASP A CA 1
ATOM 1945 C C . ASP A 1 242 ? 2.613 17.746 12.617 1.00 83.94 242 ASP A C 1
ATOM 1947 O O . ASP A 1 242 ? 2.013 17.809 13.689 1.00 83.94 242 ASP A O 1
ATOM 1951 N N . VAL A 1 243 ? 3.930 17.925 12.524 1.00 78.06 243 VAL A N 1
ATOM 1952 C CA . VAL A 1 243 ? 4.848 18.184 13.642 1.00 78.06 243 VAL A CA 1
ATOM 1953 C C . VAL A 1 243 ? 4.651 19.596 14.214 1.00 78.06 243 VAL A C 1
ATOM 1955 O O . VAL A 1 243 ? 4.981 19.856 15.370 1.00 78.06 243 VAL A O 1
ATOM 1958 N N . LYS A 1 244 ? 4.130 20.550 13.427 1.00 64.44 244 LYS A N 1
ATOM 1959 C CA . LYS A 1 244 ? 3.985 21.958 13.844 1.00 64.44 244 LYS A CA 1
ATOM 1960 C C . LYS A 1 244 ? 2.634 22.292 14.468 1.00 64.44 244 LYS A C 1
ATOM 1962 O O . LYS A 1 244 ? 2.558 23.295 15.181 1.00 64.44 244 LYS A O 1
ATOM 1967 N N . ARG A 1 245 ? 1.594 21.491 14.217 1.00 54.75 245 ARG A N 1
ATOM 1968 C CA . ARG A 1 245 ? 0.208 21.812 14.606 1.00 54.75 245 ARG A CA 1
ATOM 1969 C C . ARG A 1 245 ? 0.046 22.001 16.122 1.00 54.75 245 ARG A C 1
ATOM 1971 O O . ARG A 1 245 ? -0.679 22.889 16.553 1.00 54.75 245 ARG A O 1
ATOM 1978 N N . GLU A 1 246 ? 0.836 21.308 16.939 1.00 44.81 246 GLU A N 1
ATOM 1979 C CA . GLU A 1 246 ? 0.769 21.454 18.400 1.00 44.81 246 GLU A CA 1
ATOM 1980 C C . GLU A 1 246 ? 1.484 22.677 18.990 1.00 44.81 246 GLU A C 1
ATOM 1982 O O . GLU A 1 246 ? 1.216 23.046 20.133 1.00 44.81 246 GLU A O 1
ATOM 1987 N N . ARG A 1 247 ? 2.364 23.372 18.253 1.00 43.75 247 ARG A N 1
ATOM 1988 C CA . ARG A 1 247 ? 2.946 24.623 18.784 1.00 43.75 247 ARG A CA 1
ATOM 1989 C C . ARG A 1 247 ? 1.937 25.775 18.815 1.00 43.75 247 ARG A C 1
ATOM 1991 O O . ARG A 1 247 ? 2.183 26.750 19.524 1.00 43.75 247 ARG A O 1
ATOM 1998 N N . ALA A 1 248 ? 0.843 25.672 18.058 1.00 41.47 248 ALA A N 1
ATOM 1999 C CA . ALA A 1 248 ? -0.183 26.706 17.938 1.00 41.47 248 ALA A CA 1
ATOM 2000 C C . ALA A 1 248 ? -1.410 26.455 18.834 1.00 41.47 248 ALA A C 1
ATOM 2002 O O . ALA A 1 248 ? -2.020 27.412 19.303 1.00 41.47 248 ALA A O 1
ATOM 2003 N N . GLU A 1 249 ? -1.737 25.199 19.137 1.00 39.53 249 GLU A N 1
ATOM 2004 C CA . GLU A 1 249 ? -2.921 24.841 19.922 1.00 39.53 249 GLU A CA 1
ATOM 2005 C C . GLU A 1 249 ? -2.534 24.503 21.373 1.00 39.53 249 GLU A C 1
ATOM 2007 O O . GLU A 1 249 ? -2.483 23.349 21.792 1.00 39.53 249 GLU A O 1
ATOM 2012 N N . LYS A 1 250 ? -2.266 25.535 22.189 1.00 28.73 250 LYS A N 1
ATOM 2013 C CA . LYS A 1 250 ? -2.469 25.387 23.642 1.00 28.73 250 LYS A CA 1
ATOM 2014 C C . LYS A 1 250 ? -3.970 25.182 23.872 1.00 28.73 250 LYS A C 1
ATOM 2016 O O . LYS A 1 250 ? -4.749 25.897 23.245 1.00 28.73 250 LYS A O 1
ATOM 2021 N N . PRO A 1 251 ? -4.396 24.286 24.779 1.00 36.34 251 PRO A N 1
ATOM 2022 C CA . PRO A 1 251 ? -5.810 24.136 25.081 1.00 36.34 251 PRO A CA 1
ATOM 2023 C C . PRO A 1 251 ? -6.318 25.454 25.669 1.00 36.34 251 PRO A C 1
ATOM 2025 O O . PRO A 1 251 ? -5.951 25.834 26.784 1.00 36.34 251 PRO A O 1
ATOM 2028 N N . GLU A 1 252 ? -7.142 26.172 24.909 1.00 31.44 252 GLU A N 1
ATOM 2029 C CA . GLU A 1 252 ? -7.982 27.214 25.476 1.00 31.44 252 GLU A CA 1
ATOM 2030 C C . GLU A 1 252 ? -8.869 26.515 26.508 1.00 31.44 252 GLU A C 1
ATOM 2032 O O . GLU A 1 252 ? -9.568 25.547 26.197 1.00 31.44 252 GLU A O 1
ATOM 2037 N N . ALA A 1 253 ? -8.746 26.925 27.771 1.00 34.12 253 ALA A N 1
ATOM 2038 C CA . ALA A 1 253 ? -9.538 26.372 28.853 1.00 34.12 253 ALA A CA 1
ATOM 2039 C C . ALA A 1 253 ? -11.011 26.430 28.443 1.00 34.12 253 ALA A C 1
ATOM 2041 O O . ALA A 1 253 ? -11.560 27.516 28.251 1.00 34.12 253 ALA A O 1
ATOM 2042 N N . ALA A 1 254 ? -11.632 25.259 28.285 1.00 35.78 254 ALA A N 1
ATOM 2043 C CA . ALA A 1 254 ? -13.047 25.156 27.990 1.00 35.78 254 ALA A CA 1
ATOM 2044 C C . ALA A 1 254 ? -13.811 25.954 29.052 1.00 35.78 254 ALA A C 1
ATOM 2046 O O . ALA A 1 254 ? -13.884 25.557 30.218 1.00 35.78 254 ALA A O 1
ATOM 2047 N N . LYS A 1 255 ? -14.359 27.107 28.653 1.00 28.09 255 LYS A N 1
ATOM 2048 C CA . LYS A 1 255 ? -15.344 27.815 29.464 1.00 28.09 255 LYS A CA 1
ATOM 2049 C C . LYS A 1 255 ? -16.497 26.835 29.680 1.00 28.09 255 LYS A C 1
ATOM 2051 O O . LYS A 1 255 ? -16.985 26.279 28.693 1.00 28.09 255 LYS A O 1
ATOM 2056 N N . PRO A 1 256 ? -16.930 26.584 30.926 1.00 30.16 256 PRO A N 1
ATOM 2057 C CA . PRO A 1 256 ? -18.087 25.741 31.150 1.00 30.16 256 PRO A CA 1
ATOM 2058 C C . PRO A 1 256 ? -19.271 26.409 30.453 1.00 30.16 256 PRO A C 1
ATOM 2060 O O . PRO A 1 256 ? -19.679 27.512 30.817 1.00 30.16 256 PRO A O 1
ATOM 2063 N N . ALA A 1 257 ? -19.788 25.757 29.413 1.00 30.64 257 ALA A N 1
ATOM 2064 C CA . ALA A 1 257 ? -21.075 26.113 28.854 1.00 30.64 257 ALA A CA 1
ATOM 2065 C C . ALA A 1 257 ? -22.096 25.884 29.970 1.00 30.64 257 ALA A C 1
ATOM 2067 O O . ALA A 1 257 ? -22.380 24.745 30.345 1.00 30.64 257 ALA A O 1
ATOM 2068 N N . ALA A 1 258 ? -22.582 26.979 30.550 1.00 29.83 258 ALA A N 1
ATOM 2069 C CA . ALA A 1 258 ? -23.716 26.960 31.449 1.00 29.83 258 ALA A CA 1
ATOM 2070 C C . ALA A 1 258 ? -24.925 26.493 30.636 1.00 29.83 258 ALA A C 1
ATOM 2072 O O . ALA A 1 258 ? -25.550 27.267 29.917 1.00 29.83 258 ALA A O 1
ATOM 2073 N N . SER A 1 259 ? -25.220 25.198 30.698 1.00 32.03 259 SER A N 1
ATOM 2074 C CA . SER A 1 259 ? -26.520 24.697 30.291 1.00 32.03 259 SER A CA 1
ATOM 2075 C C . SER A 1 259 ? -27.498 25.066 31.398 1.00 32.03 259 SER A C 1
ATOM 2077 O O . SER A 1 259 ? -27.447 24.482 32.481 1.00 32.03 259 SER A O 1
ATOM 2079 N N . GLU A 1 260 ? -28.356 26.050 31.144 1.00 30.72 260 GLU A N 1
ATOM 2080 C CA . GLU A 1 260 ? -29.542 26.288 31.959 1.00 30.72 260 GLU A CA 1
ATOM 2081 C C . GLU A 1 260 ? -30.360 24.988 32.026 1.00 30.72 260 GLU A C 1
ATOM 2083 O O . GLU A 1 260 ? -30.982 24.562 31.049 1.00 30.72 260 GLU A O 1
ATOM 2088 N N . GLU A 1 261 ? -30.339 24.326 33.182 1.00 31.48 261 GLU A N 1
ATOM 2089 C CA . GLU A 1 261 ? -31.276 23.256 33.497 1.00 31.48 261 GLU A CA 1
ATOM 2090 C C . GLU A 1 261 ? -32.674 23.870 33.621 1.00 31.48 261 GLU A C 1
ATOM 2092 O O . GLU A 1 261 ? -33.008 24.512 34.618 1.00 31.48 261 GLU A O 1
ATOM 2097 N N . LYS A 1 262 ? -33.532 23.652 32.620 1.00 27.20 262 LYS A N 1
ATOM 2098 C CA . LYS A 1 262 ? -34.976 23.745 32.852 1.00 27.20 262 LYS A CA 1
ATOM 2099 C C . LYS A 1 262 ? -35.405 22.511 33.653 1.00 27.20 262 LYS A C 1
ATOM 2101 O O . LYS A 1 262 ? -35.157 21.396 33.192 1.00 27.20 262 LYS A O 1
ATOM 2106 N N . PRO A 1 263 ? -36.069 22.667 34.812 1.00 27.36 263 PRO A N 1
ATOM 2107 C CA . PRO A 1 263 ? -36.530 21.529 35.590 1.00 27.36 263 PRO A CA 1
ATOM 2108 C C . PRO A 1 263 ? -37.636 20.798 34.821 1.00 27.36 263 PRO A C 1
ATOM 2110 O O . PRO A 1 263 ? -38.702 21.351 34.535 1.00 27.36 263 PRO A O 1
ATOM 2113 N N . GLU A 1 264 ? -37.373 19.543 34.463 1.00 33.66 264 GLU A N 1
ATOM 2114 C CA . GLU A 1 264 ? -38.348 18.671 33.819 1.00 33.66 264 GLU A CA 1
ATOM 2115 C C . GLU A 1 264 ? -39.349 18.184 34.878 1.00 33.66 264 GLU A C 1
ATOM 2117 O O . GLU A 1 264 ? -38.988 17.535 35.861 1.00 33.66 264 GLU A O 1
ATOM 2122 N N . LYS A 1 265 ? -40.624 18.545 34.696 1.00 31.41 265 LYS A N 1
ATOM 2123 C CA . LYS A 1 265 ? -41.728 18.120 35.562 1.00 31.41 265 LYS A CA 1
ATOM 2124 C C . LYS A 1 265 ? -41.835 16.596 35.546 1.00 31.41 265 LYS A C 1
ATOM 2126 O O . LYS A 1 265 ? -42.121 15.998 34.509 1.00 31.41 265 LYS A O 1
ATOM 2131 N N . THR A 1 266 ? -41.690 15.984 36.714 1.00 30.28 266 THR A N 1
ATOM 2132 C CA . THR A 1 266 ? -42.101 14.608 36.988 1.00 30.28 266 THR A CA 1
ATOM 2133 C C . THR A 1 266 ? -43.577 14.448 36.626 1.00 30.28 266 THR A C 1
ATOM 2135 O O . THR A 1 266 ? -44.455 14.984 37.299 1.00 30.28 266 THR A O 1
ATOM 2138 N N . LYS A 1 267 ? -43.871 13.714 35.548 1.00 32.44 267 LYS A N 1
ATOM 2139 C CA . LYS A 1 267 ? -45.217 13.181 35.326 1.00 32.44 267 LYS A CA 1
ATOM 2140 C C . LYS A 1 267 ? -45.379 11.959 36.221 1.00 32.44 267 LYS A C 1
ATOM 2142 O O . LYS A 1 267 ? -44.769 10.921 35.981 1.00 32.44 267 LYS A O 1
ATOM 2147 N N . THR A 1 268 ? -46.156 12.125 37.281 1.00 30.23 268 THR A N 1
ATOM 2148 C CA . THR A 1 268 ? -46.755 11.029 38.033 1.00 30.23 268 THR A CA 1
ATOM 2149 C C . THR A 1 268 ? -48.040 10.605 37.331 1.00 30.23 268 THR A C 1
ATOM 2151 O O . THR A 1 268 ? -48.946 11.409 37.117 1.00 30.23 268 THR A O 1
ATOM 2154 N N . ASP A 1 269 ? -48.121 9.330 36.967 1.00 37.94 269 ASP A N 1
ATOM 2155 C CA . ASP A 1 269 ? -49.371 8.685 36.575 1.00 37.94 269 ASP A CA 1
ATOM 2156 C C . ASP A 1 269 ? -50.219 8.522 37.863 1.00 37.94 269 ASP A C 1
ATOM 2158 O O . ASP A 1 269 ? -49.673 8.231 38.931 1.00 37.94 269 ASP A O 1
ATOM 2162 N N . VAL A 1 270 ? -51.546 8.690 37.783 1.00 40.78 270 VAL A N 1
ATOM 2163 C CA . VAL A 1 270 ? -52.495 8.792 38.926 1.00 40.78 270 VAL A CA 1
ATOM 2164 C C . VAL A 1 270 ? -52.554 7.542 39.838 1.00 40.78 270 VAL A C 1
ATOM 2166 O O . VAL A 1 270 ? -53.212 7.566 40.868 1.00 40.78 270 VAL A O 1
ATOM 2169 N N . ASN A 1 271 ? -51.799 6.476 39.548 1.00 41.31 271 ASN A N 1
ATOM 2170 C CA . ASN A 1 271 ? -51.836 5.206 40.290 1.00 41.31 271 ASN A CA 1
ATOM 2171 C C . ASN A 1 271 ? -50.518 4.787 40.973 1.00 41.31 271 ASN A C 1
ATOM 2173 O O . ASN A 1 271 ? -50.335 3.609 41.264 1.00 41.31 271 ASN A O 1
ATOM 2177 N N . GLY A 1 272 ? -49.589 5.707 41.252 1.00 38.81 272 GLY A N 1
ATOM 2178 C CA . GLY A 1 272 ? -48.503 5.439 42.214 1.00 38.81 272 GLY A CA 1
ATOM 2179 C C . GLY A 1 272 ? -47.551 4.281 41.867 1.00 38.81 272 GLY A C 1
ATOM 2180 O O . GLY A 1 272 ? -46.930 3.724 42.768 1.00 38.81 272 GLY A O 1
ATOM 2181 N N . ASN A 1 273 ? -47.401 3.923 40.587 1.00 33.34 273 ASN A N 1
ATOM 2182 C CA . ASN A 1 273 ? -46.474 2.875 40.155 1.00 33.34 273 ASN A CA 1
ATOM 2183 C C . ASN A 1 273 ? -45.232 3.477 39.482 1.00 33.34 273 ASN A C 1
ATOM 2185 O O . ASN A 1 273 ? -45.311 4.120 38.433 1.00 33.34 273 ASN A O 1
ATOM 2189 N N . THR A 1 274 ? -44.058 3.245 40.071 1.00 29.88 274 THR A N 1
ATOM 2190 C CA . THR A 1 274 ? -42.759 3.672 39.540 1.00 29.88 274 THR A CA 1
ATOM 2191 C C . THR A 1 274 ? -42.386 2.819 38.325 1.00 29.88 274 THR A C 1
ATOM 2193 O O . THR A 1 274 ? -41.880 1.704 38.454 1.00 29.88 274 THR A O 1
ATOM 2196 N N . LYS A 1 275 ? -42.578 3.344 37.108 1.00 33.00 275 LYS A N 1
ATOM 2197 C CA . LYS A 1 275 ? -41.940 2.775 35.911 1.00 33.00 275 LYS A CA 1
ATOM 2198 C C . LYS A 1 275 ? -40.422 2.912 36.067 1.00 33.00 275 LYS A C 1
ATOM 2200 O O . LYS A 1 275 ? -39.900 4.026 36.083 1.00 33.00 275 LYS A O 1
ATOM 2205 N N . LYS A 1 276 ? -39.694 1.791 36.165 1.00 36.03 276 LYS A N 1
ATOM 2206 C CA . LYS A 1 276 ? -38.233 1.761 35.968 1.00 36.03 276 LYS A CA 1
ATOM 2207 C C . LYS A 1 276 ? -37.953 2.268 34.552 1.00 36.03 276 LYS A C 1
ATOM 2209 O O . LYS A 1 276 ? -38.072 1.517 33.591 1.00 36.03 276 LYS A O 1
ATOM 2214 N N . GLY A 1 277 ? -37.652 3.556 34.415 1.00 36.97 277 GLY A N 1
ATOM 2215 C CA . GLY A 1 277 ? -37.358 4.156 33.121 1.00 36.97 277 GLY A CA 1
ATOM 2216 C C . GLY A 1 277 ? -36.141 3.486 32.491 1.00 36.97 277 GLY A C 1
ATOM 2217 O O . GLY A 1 277 ? -35.066 3.470 33.094 1.00 36.97 277 GLY A O 1
ATOM 2218 N N . ASN A 1 278 ? -36.302 2.949 31.278 1.00 44.97 278 ASN A N 1
ATOM 2219 C CA . ASN A 1 278 ? -35.173 2.562 30.436 1.00 44.97 278 ASN A CA 1
ATOM 2220 C C . ASN A 1 278 ? -34.238 3.774 30.308 1.00 44.97 278 ASN A C 1
ATOM 2222 O O . ASN A 1 278 ? -34.643 4.829 29.812 1.00 44.97 278 ASN A O 1
ATOM 2226 N N . ARG A 1 279 ? -32.992 3.658 30.786 1.00 59.72 279 ARG A N 1
ATOM 2227 C CA . ARG A 1 279 ? -31.980 4.693 30.541 1.00 59.72 279 ARG A CA 1
ATOM 2228 C C . ARG A 1 279 ? -31.742 4.768 29.036 1.00 59.72 279 ARG A C 1
ATOM 2230 O O . ARG A 1 279 ? -31.521 3.749 28.393 1.00 59.72 279 ARG A O 1
ATOM 2237 N N . THR A 1 280 ? -31.758 5.974 28.476 1.00 71.25 280 THR A N 1
ATOM 2238 C CA . THR A 1 280 ? -31.343 6.183 27.084 1.00 71.25 280 THR A CA 1
ATOM 2239 C C . THR A 1 280 ? -29.860 5.824 26.922 1.00 71.25 280 THR A C 1
ATOM 2241 O O . THR A 1 280 ? -29.074 6.008 27.855 1.00 71.25 280 THR A O 1
ATOM 2244 N N . ARG A 1 281 ? -29.450 5.335 25.741 1.00 71.56 281 ARG A N 1
ATOM 2245 C CA . ARG A 1 281 ? -28.055 4.939 25.449 1.00 71.56 281 ARG A CA 1
ATOM 2246 C C . ARG A 1 281 ? -27.054 6.050 25.780 1.00 71.56 281 ARG A C 1
ATOM 2248 O O . ARG A 1 281 ? -26.025 5.789 26.392 1.00 71.56 281 ARG A O 1
ATOM 2255 N N . SER A 1 282 ? -27.409 7.304 25.501 1.00 73.81 282 SER A N 1
ATOM 2256 C CA . SER A 1 282 ? -26.605 8.476 25.867 1.00 73.81 282 SER A CA 1
ATOM 2257 C C . SER A 1 282 ? -26.404 8.599 27.382 1.00 73.81 282 SER A C 1
ATOM 2259 O O . SER A 1 282 ? -25.282 8.824 27.831 1.00 73.81 282 SER A O 1
ATOM 2261 N N . LYS A 1 283 ? -27.456 8.383 28.192 1.00 75.50 283 LYS A N 1
ATOM 2262 C CA . LYS A 1 283 ? -27.351 8.361 29.664 1.00 75.50 283 LYS A CA 1
ATOM 2263 C C . LYS A 1 283 ? -26.465 7.205 30.143 1.00 75.50 283 LYS A C 1
ATOM 2265 O O . LYS A 1 283 ? -25.727 7.378 31.112 1.00 75.50 283 LYS A O 1
ATOM 2270 N N . LEU A 1 284 ? -26.497 6.061 29.455 1.00 72.69 284 LEU A N 1
ATOM 2271 C CA . LEU A 1 284 ? -25.629 4.920 29.749 1.00 72.69 284 LEU A CA 1
ATOM 2272 C C . LEU A 1 284 ? -24.155 5.259 29.470 1.00 72.69 284 LEU A C 1
ATOM 2274 O O . LEU A 1 284 ? -23.337 5.160 30.381 1.00 72.69 284 LEU A O 1
ATOM 2278 N N . ILE A 1 285 ? -23.830 5.765 28.275 1.00 74.12 285 ILE A N 1
ATOM 2279 C CA . ILE A 1 285 ? -22.470 6.195 27.899 1.00 74.12 285 ILE A CA 1
ATOM 2280 C C . ILE A 1 285 ? -21.931 7.226 28.897 1.00 74.12 285 ILE A C 1
ATOM 2282 O O . ILE A 1 285 ? -20.812 7.087 29.382 1.00 74.12 285 ILE A O 1
ATOM 2286 N N . LEU A 1 286 ? -22.735 8.235 29.252 1.00 74.94 286 LEU A N 1
ATOM 2287 C CA . LEU A 1 286 ? -22.378 9.241 30.257 1.00 74.94 286 LEU A CA 1
ATOM 2288 C C . LEU A 1 286 ? -22.081 8.613 31.624 1.00 74.94 286 LEU A C 1
ATOM 2290 O O . LEU A 1 286 ? -21.116 9.004 32.277 1.00 74.94 286 LEU A O 1
ATOM 2294 N N . SER A 1 287 ? -22.878 7.632 32.058 1.00 68.12 287 SER A N 1
ATOM 2295 C CA . SER A 1 287 ? -22.644 6.941 33.331 1.00 68.12 287 SER A CA 1
ATOM 2296 C C . SER A 1 287 ? -21.350 6.122 33.323 1.00 68.12 287 SER A C 1
ATOM 2298 O O . SER A 1 287 ? -20.595 6.175 34.292 1.00 68.12 287 SER A O 1
ATOM 2300 N N . PHE A 1 288 ? -21.039 5.451 32.208 1.00 70.06 288 PHE A N 1
ATOM 2301 C CA . PHE A 1 288 ? -19.783 4.725 32.043 1.00 70.06 288 PHE A CA 1
ATOM 2302 C C . PHE A 1 288 ? -18.589 5.672 31.972 1.00 70.06 288 PHE A C 1
ATOM 2304 O O . PHE A 1 288 ? -17.616 5.423 32.665 1.00 70.06 288 PHE A O 1
ATOM 2311 N N . ARG A 1 289 ? -18.678 6.788 31.234 1.00 74.19 289 ARG A N 1
ATOM 2312 C CA . ARG A 1 289 ? -17.616 7.811 31.179 1.00 74.19 289 ARG A CA 1
ATOM 2313 C C . ARG A 1 289 ? -17.306 8.417 32.548 1.00 74.19 289 ARG A C 1
ATOM 2315 O O . ARG A 1 289 ? -16.155 8.729 32.822 1.00 74.19 289 ARG A O 1
ATOM 2322 N N . LYS A 1 290 ? -18.319 8.571 33.410 1.00 68.62 290 LYS A N 1
ATOM 2323 C CA . LYS A 1 290 ? -18.128 8.994 34.808 1.00 68.62 290 LYS A CA 1
ATOM 2324 C C . LYS A 1 290 ? -17.452 7.913 35.657 1.00 68.62 290 LYS A C 1
ATOM 2326 O O . LYS A 1 290 ? -16.704 8.250 36.565 1.00 68.62 290 LYS A O 1
ATOM 2331 N N . ALA A 1 291 ? -17.730 6.638 35.385 1.00 58.53 291 ALA A N 1
ATOM 2332 C CA . ALA A 1 291 ? -17.181 5.512 36.137 1.00 58.53 291 ALA A CA 1
ATOM 2333 C C . ALA A 1 291 ? -15.774 5.087 35.672 1.00 58.53 291 ALA A C 1
ATOM 2335 O O . ALA A 1 291 ? -14.988 4.609 36.484 1.00 58.53 291 ALA A O 1
ATOM 2336 N N . ALA A 1 292 ? -15.462 5.231 34.381 1.00 66.44 292 ALA A N 1
ATOM 2337 C CA . ALA A 1 292 ? -14.200 4.832 33.767 1.00 66.44 292 ALA A CA 1
ATOM 2338 C C . ALA A 1 292 ? -13.947 5.573 32.442 1.00 66.44 292 ALA A C 1
ATOM 2340 O O . ALA A 1 292 ? -14.869 5.883 31.683 1.00 66.44 292 ALA A O 1
ATOM 2341 N N . LYS A 1 293 ? -12.669 5.792 32.113 1.00 78.88 293 LYS A N 1
ATOM 2342 C CA . LYS A 1 293 ? -12.275 6.339 30.811 1.00 78.88 293 LYS A CA 1
ATOM 2343 C C . LYS A 1 293 ? -12.484 5.273 29.727 1.00 78.88 293 LYS A C 1
ATOM 2345 O O . LYS A 1 293 ? -11.860 4.216 29.772 1.00 78.88 293 LYS A O 1
ATOM 2350 N N . LEU A 1 294 ? -13.381 5.542 28.775 1.00 81.19 294 LEU A N 1
ATOM 2351 C CA . LEU A 1 294 ? -13.709 4.603 27.690 1.00 81.19 294 LEU A CA 1
ATOM 2352 C C . LEU A 1 294 ? -12.649 4.562 26.582 1.00 81.19 294 LEU A C 1
ATOM 2354 O O . LEU A 1 294 ? -12.577 3.571 25.864 1.00 81.19 294 LEU A O 1
ATOM 2358 N N . SER A 1 295 ? -11.835 5.611 26.456 1.00 86.31 295 SER A N 1
ATOM 2359 C CA . SER A 1 295 ? -10.626 5.640 25.633 1.00 86.31 295 SER A CA 1
ATOM 2360 C C . SER A 1 295 ? -9.398 5.711 26.539 1.00 86.31 295 SER A C 1
ATOM 2362 O O . SER A 1 295 ? -9.285 6.607 27.377 1.00 86.31 295 SER A O 1
ATOM 2364 N N . LYS A 1 296 ? -8.471 4.766 26.416 1.00 89.88 296 LYS A N 1
ATOM 2365 C CA . LYS A 1 296 ? -7.279 4.707 27.280 1.00 89.88 296 LYS A CA 1
ATOM 2366 C C . LYS A 1 296 ? -6.047 4.241 26.515 1.00 89.88 296 LYS A C 1
ATOM 2368 O O . LYS A 1 296 ? -6.154 3.805 25.374 1.00 89.88 296 LYS A O 1
ATOM 2373 N N . VAL A 1 297 ? -4.887 4.366 27.144 1.00 91.19 297 VAL A N 1
ATOM 2374 C CA . VAL A 1 297 ? -3.627 3.812 26.646 1.00 91.19 297 VAL A CA 1
ATOM 2375 C C . VAL A 1 297 ? -3.373 2.513 27.399 1.00 91.19 297 VAL A C 1
ATOM 2377 O O . VAL A 1 297 ? -3.709 2.397 28.577 1.00 91.19 297 VAL A O 1
ATOM 2380 N N . GLU A 1 298 ? -2.852 1.520 26.695 1.00 93.12 298 GLU A N 1
ATOM 2381 C CA . GLU A 1 298 ? -2.402 0.268 27.285 1.00 93.12 298 GLU A CA 1
ATOM 2382 C C . GLU A 1 298 ? -1.288 0.535 28.310 1.00 93.12 298 GLU A C 1
ATOM 2384 O O . GLU A 1 298 ? -0.454 1.423 28.122 1.00 93.12 298 GLU A O 1
ATOM 2389 N N . LYS A 1 299 ? -1.312 -0.193 29.430 1.00 88.69 299 LYS A N 1
ATOM 2390 C CA . LYS A 1 299 ? -0.511 0.149 30.608 1.00 88.69 299 LYS A CA 1
ATOM 2391 C C . LYS A 1 299 ? 0.991 0.006 30.349 1.00 88.69 299 LYS A C 1
ATOM 2393 O O . LYS A 1 299 ? 1.748 0.887 30.745 1.00 88.69 299 LYS A O 1
ATOM 2398 N N . GLU A 1 300 ? 1.424 -1.060 29.680 1.00 88.31 300 GLU A N 1
ATOM 2399 C CA . GLU A 1 300 ? 2.843 -1.274 29.374 1.00 88.31 300 GLU A CA 1
ATOM 2400 C C . GLU A 1 300 ? 3.369 -0.204 28.407 1.00 88.31 300 GLU A C 1
ATOM 2402 O O . GLU A 1 300 ? 4.457 0.348 28.603 1.00 88.31 300 GLU A O 1
ATOM 2407 N N . LEU A 1 301 ? 2.572 0.162 27.399 1.00 90.25 301 LEU A N 1
ATOM 2408 C CA . LEU A 1 301 ? 2.859 1.269 26.496 1.00 90.25 301 LEU A CA 1
ATOM 2409 C C . LEU A 1 301 ? 3.000 2.582 27.274 1.00 90.25 301 LEU A C 1
ATOM 2411 O O . LEU A 1 301 ? 4.001 3.283 27.092 1.00 90.25 301 LEU A O 1
ATOM 2415 N N . GLU A 1 302 ? 2.025 2.894 28.135 1.00 89.31 302 GLU A N 1
ATOM 2416 C CA . GLU A 1 302 ? 1.962 4.114 28.948 1.00 89.31 302 GLU A CA 1
ATOM 2417 C C . GLU A 1 302 ? 3.148 4.240 29.920 1.00 89.31 302 GLU A C 1
ATOM 2419 O O . GLU A 1 302 ? 3.726 5.323 30.071 1.00 89.31 302 GLU A O 1
ATOM 2424 N N . GLU A 1 303 ? 3.539 3.138 30.560 1.00 89.25 303 GLU A N 1
ATOM 2425 C CA . GLU A 1 303 ? 4.657 3.090 31.505 1.00 89.25 303 GLU A CA 1
ATOM 2426 C C . GLU A 1 303 ? 6.021 3.118 30.809 1.00 89.25 303 GLU A C 1
ATOM 2428 O O . GLU A 1 303 ? 6.975 3.665 31.371 1.00 89.25 303 GLU A O 1
ATOM 2433 N N . GLY A 1 304 ? 6.101 2.590 29.587 1.00 89.88 304 GLY A N 1
ATOM 2434 C CA . GLY A 1 304 ? 7.310 2.550 28.780 1.00 89.88 304 GLY A CA 1
ATOM 2435 C C . GLY A 1 304 ? 7.429 3.719 27.802 1.00 89.88 304 GLY A C 1
ATOM 2436 O O . GLY A 1 304 ? 7.545 4.894 28.161 1.00 89.88 304 GLY A O 1
ATOM 2437 N N . ARG A 1 305 ? 7.466 3.377 26.513 1.00 89.81 305 ARG A N 1
ATOM 2438 C CA . ARG A 1 305 ? 7.861 4.291 25.432 1.00 89.81 305 ARG A CA 1
ATOM 2439 C C . ARG A 1 305 ? 6.880 5.437 25.171 1.00 89.81 305 ARG A C 1
ATOM 2441 O O . ARG A 1 305 ? 7.270 6.392 24.508 1.00 89.81 305 ARG A O 1
ATOM 2448 N N . TRP A 1 306 ? 5.648 5.386 25.685 1.00 92.75 306 TRP A N 1
ATOM 2449 C CA . TRP A 1 306 ? 4.665 6.463 25.522 1.00 92.75 306 TRP A CA 1
ATOM 2450 C C . TRP A 1 306 ? 5.194 7.809 26.017 1.00 92.75 306 TRP A C 1
ATOM 2452 O O . TRP A 1 306 ? 5.088 8.809 25.316 1.00 92.75 306 TRP A O 1
ATOM 2462 N N . LYS A 1 307 ? 5.847 7.844 27.185 1.00 89.88 307 LYS A N 1
ATOM 2463 C CA . LYS A 1 307 ? 6.392 9.086 27.768 1.00 89.88 307 LYS A CA 1
ATOM 2464 C C . LYS A 1 307 ? 7.498 9.720 26.921 1.00 89.88 307 LYS A C 1
ATOM 2466 O O . LYS A 1 307 ? 7.726 10.919 27.035 1.00 89.88 307 LYS A O 1
ATOM 2471 N N . MET A 1 308 ? 8.163 8.922 26.086 1.00 90.69 308 MET A N 1
ATOM 2472 C CA . MET A 1 308 ? 9.227 9.363 25.181 1.00 90.69 308 MET A CA 1
ATOM 2473 C C . MET A 1 308 ? 8.704 9.790 23.805 1.00 90.69 308 MET A C 1
ATOM 2475 O O . MET A 1 308 ? 9.481 10.274 22.989 1.00 90.69 308 MET A O 1
ATOM 2479 N N . MET A 1 309 ? 7.416 9.581 23.514 1.00 91.81 309 MET A N 1
ATOM 2480 C CA . MET A 1 309 ? 6.829 9.990 22.242 1.00 91.81 309 MET A CA 1
ATOM 2481 C C . MET A 1 309 ? 6.625 11.497 22.189 1.00 91.81 309 MET A C 1
ATOM 2483 O O . MET A 1 309 ? 6.191 12.128 23.163 1.00 91.81 309 MET A O 1
ATOM 2487 N N . GLU A 1 310 ? 6.849 12.043 20.999 1.00 91.31 310 GLU A N 1
ATOM 2488 C CA . GLU A 1 310 ? 6.542 13.434 20.713 1.00 91.31 310 GLU A CA 1
ATOM 2489 C C . GLU A 1 310 ? 5.068 13.742 21.033 1.00 91.31 310 GLU A C 1
ATOM 2491 O O . GLU A 1 310 ? 4.195 12.889 20.812 1.00 91.31 310 GLU A O 1
ATOM 2496 N N . PRO A 1 311 ? 4.774 14.927 21.592 1.00 91.25 311 PRO A N 1
ATOM 2497 C CA . PRO A 1 311 ? 3.419 15.310 21.968 1.00 91.25 311 PRO A CA 1
ATOM 2498 C C . PRO A 1 311 ? 2.383 15.124 20.839 1.00 91.25 311 PRO A C 1
ATOM 2500 O O . PRO A 1 311 ? 1.372 14.470 21.094 1.00 91.25 311 PRO A O 1
ATOM 2503 N N . HIS A 1 312 ? 2.701 15.482 19.584 1.00 88.88 312 HIS A N 1
ATOM 2504 C CA . HIS A 1 312 ? 1.765 15.397 18.443 1.00 88.88 312 HIS A CA 1
ATOM 2505 C C . HIS A 1 312 ? 1.365 13.973 18.091 1.00 88.88 312 HIS A C 1
ATOM 2507 O O . HIS A 1 312 ? 0.229 13.712 17.699 1.00 88.88 312 HIS A O 1
ATOM 2513 N N . VAL A 1 313 ? 2.280 13.026 18.292 1.00 92.56 313 VAL A N 1
ATOM 2514 C CA . VAL A 1 313 ? 2.013 11.600 18.090 1.00 92.56 313 VAL A CA 1
ATOM 2515 C C . VAL A 1 313 ? 1.042 11.086 19.155 1.00 92.56 313 VAL A C 1
ATOM 2517 O O . VAL A 1 313 ? 0.100 10.355 18.840 1.00 92.56 313 VAL A O 1
ATOM 2520 N N . ARG A 1 314 ? 1.239 11.486 20.419 1.00 93.81 314 ARG A N 1
ATOM 2521 C CA . ARG A 1 314 ? 0.342 11.111 21.523 1.00 93.81 314 ARG A CA 1
ATOM 2522 C C . ARG A 1 314 ? -1.025 11.769 21.392 1.00 93.81 314 ARG A C 1
ATOM 2524 O O . ARG A 1 314 ? -2.030 11.092 21.603 1.00 93.81 314 ARG A O 1
ATOM 2531 N N . GLY A 1 315 ? -1.055 13.056 21.046 1.00 92.94 315 GLY A N 1
ATOM 2532 C CA . GLY A 1 315 ? -2.272 13.831 20.831 1.00 92.94 315 GLY A CA 1
ATOM 2533 C C . GLY A 1 315 ? -3.154 13.183 19.771 1.00 92.94 315 GLY A C 1
ATOM 2534 O O . GLY A 1 315 ? -4.310 12.867 20.050 1.00 92.94 315 GLY A O 1
ATOM 2535 N N . PHE A 1 316 ? -2.574 12.859 18.611 1.00 94.06 316 PHE A N 1
ATOM 2536 C CA . PHE A 1 316 ? -3.292 12.146 17.557 1.00 94.06 316 PHE A CA 1
ATOM 2537 C C . PHE A 1 316 ? -3.821 10.786 18.025 1.00 94.06 316 PHE A C 1
ATOM 2539 O O . PHE A 1 316 ? -5.002 10.502 17.858 1.00 94.06 316 PHE A O 1
ATOM 2546 N N . ALA A 1 317 ? -2.985 9.939 18.637 1.00 95.94 317 ALA A N 1
ATOM 2547 C CA . ALA A 1 317 ? -3.413 8.601 19.051 1.00 95.94 317 ALA A CA 1
ATOM 2548 C C . ALA A 1 317 ? -4.571 8.634 20.071 1.00 95.94 317 ALA A C 1
ATOM 2550 O O . ALA A 1 317 ? -5.465 7.786 20.019 1.00 95.94 317 ALA A O 1
ATOM 2551 N N . LEU A 1 318 ? -4.577 9.619 20.977 1.00 94.69 318 LEU A N 1
ATOM 2552 C CA . LEU A 1 318 ? -5.659 9.819 21.943 1.00 94.69 318 LEU A CA 1
ATOM 2553 C C . LEU A 1 318 ? -6.949 10.329 21.285 1.00 94.69 318 LEU A C 1
ATOM 2555 O O . LEU A 1 318 ? -8.016 9.788 21.582 1.00 94.69 318 LEU A O 1
ATOM 2559 N N . ASP A 1 319 ? -6.856 11.321 20.394 1.00 94.06 319 ASP A N 1
ATOM 2560 C CA . ASP A 1 319 ? -8.005 11.850 19.641 1.00 94.06 319 ASP A CA 1
ATOM 2561 C C . ASP A 1 319 ? -8.654 10.757 18.780 1.00 94.06 319 ASP A C 1
ATOM 2563 O O . ASP A 1 319 ? -9.868 10.543 18.823 1.00 94.06 319 ASP A O 1
ATOM 2567 N N . LEU A 1 320 ? -7.826 9.983 18.078 1.00 96.06 320 LEU A N 1
ATOM 2568 C CA . LEU A 1 320 ? -8.246 8.854 17.258 1.00 96.06 320 LEU A CA 1
ATOM 2569 C C . LEU A 1 320 ? -8.997 7.810 18.107 1.00 96.06 320 LEU A C 1
ATOM 2571 O O . LEU A 1 320 ? -10.108 7.398 17.763 1.00 96.06 320 LEU A O 1
ATOM 2575 N N . ALA A 1 321 ? -8.443 7.422 19.263 1.00 96.75 321 ALA A N 1
ATOM 2576 C CA . ALA A 1 321 ? -9.092 6.480 20.176 1.00 96.75 321 ALA A CA 1
ATOM 2577 C C . ALA A 1 321 ? -10.429 7.011 20.723 1.00 96.75 321 ALA A C 1
ATOM 2579 O O . ALA A 1 321 ? -11.399 6.254 20.833 1.00 96.75 321 ALA A O 1
ATOM 2580 N N . GLU A 1 322 ? -10.510 8.302 21.055 1.00 94.25 322 GLU A N 1
ATOM 2581 C CA . GLU A 1 322 ? -11.742 8.932 21.531 1.00 94.25 322 GLU A CA 1
ATOM 2582 C C . GLU A 1 322 ? -12.826 8.982 20.448 1.00 94.25 322 GLU A C 1
ATOM 2584 O O . GLU A 1 322 ? -13.974 8.596 20.707 1.00 94.25 322 GLU A O 1
ATOM 2589 N N . LYS A 1 323 ? -12.471 9.393 19.227 1.00 95.44 323 LYS A N 1
ATOM 2590 C CA . LYS A 1 323 ? -13.397 9.448 18.091 1.00 95.44 323 LYS A CA 1
ATOM 2591 C C . LYS A 1 323 ? -13.883 8.058 17.698 1.00 95.44 323 LYS A C 1
ATOM 2593 O O . LYS A 1 323 ? -15.093 7.863 17.605 1.00 95.44 323 LYS A O 1
ATOM 2598 N N . CYS A 1 324 ? -12.999 7.065 17.588 1.00 96.44 324 CYS A N 1
ATOM 2599 C CA . CYS A 1 324 ? -13.397 5.673 17.348 1.00 96.44 324 CYS A CA 1
ATOM 2600 C C . CYS A 1 324 ? -14.314 5.139 18.457 1.00 96.44 324 CYS A C 1
ATOM 2602 O O . CYS A 1 324 ? -15.334 4.515 18.166 1.00 96.44 324 CYS A O 1
ATOM 2604 N N . CYS A 1 325 ? -14.027 5.439 19.728 1.00 94.69 325 CYS A N 1
ATOM 2605 C CA . CYS A 1 325 ? -14.902 5.061 20.839 1.00 94.69 325 CYS A CA 1
ATOM 2606 C C . CYS A 1 325 ? -16.296 5.691 20.708 1.00 94.69 325 CYS A C 1
ATOM 2608 O O . CYS A 1 325 ? -17.310 5.012 20.902 1.00 94.69 325 CYS A O 1
ATOM 2610 N N . ARG A 1 326 ? -16.366 6.977 20.346 1.00 91.94 326 ARG A N 1
ATOM 2611 C CA . ARG A 1 326 ? -17.629 7.677 20.091 1.00 91.94 326 ARG A CA 1
ATOM 2612 C C . ARG A 1 326 ? -18.376 7.062 18.909 1.00 91.94 326 ARG A C 1
ATOM 2614 O O . ARG A 1 326 ? -19.562 6.782 19.057 1.00 91.94 326 ARG A O 1
ATOM 2621 N N . TYR A 1 327 ? -17.706 6.815 17.783 1.00 94.19 327 TYR A N 1
ATOM 2622 C CA . TYR A 1 327 ? -18.320 6.183 16.617 1.00 94.19 327 TYR A CA 1
ATOM 2623 C C . TYR A 1 327 ? -18.912 4.834 16.992 1.00 94.19 327 TYR A C 1
ATOM 2625 O O . TYR A 1 327 ? -20.124 4.680 16.886 1.00 94.19 327 TYR A O 1
ATOM 2633 N N . MET A 1 328 ? -18.109 3.912 17.531 1.00 92.94 328 MET A N 1
ATOM 2634 C CA . MET A 1 328 ? -18.550 2.569 17.929 1.00 92.94 328 MET A CA 1
ATOM 2635 C C . MET A 1 328 ? -19.794 2.609 18.826 1.00 92.94 328 MET A C 1
ATOM 2637 O O . MET A 1 328 ? -20.764 1.897 18.577 1.00 92.94 328 MET A O 1
ATOM 2641 N N . ASN A 1 329 ? -19.818 3.492 19.829 1.00 91.19 329 ASN A N 1
ATOM 2642 C CA . ASN A 1 329 ? -20.968 3.627 20.722 1.00 91.19 329 ASN A CA 1
ATOM 2643 C C . ASN A 1 329 ? -22.206 4.262 20.069 1.00 91.19 329 ASN A C 1
ATOM 2645 O O . ASN A 1 329 ? -23.314 4.010 20.544 1.00 91.19 329 ASN A O 1
ATOM 2649 N N . ASN A 1 330 ? -22.041 5.050 19.006 1.00 88.69 330 ASN A N 1
ATOM 2650 C CA . ASN A 1 330 ? -23.143 5.674 18.274 1.00 88.69 330 ASN A CA 1
ATOM 2651 C C . ASN A 1 330 ? -23.730 4.756 17.193 1.00 88.69 330 ASN A C 1
ATOM 2653 O O . ASN A 1 330 ? -24.943 4.757 17.003 1.00 88.69 330 ASN A O 1
ATOM 2657 N N . ILE A 1 331 ? -22.893 3.984 16.489 1.00 87.12 331 ILE A N 1
ATOM 2658 C CA . ILE A 1 331 ? -23.331 3.173 15.341 1.00 87.12 331 ILE A CA 1
ATOM 2659 C C . ILE A 1 331 ? -23.753 1.751 15.722 1.00 87.12 331 ILE A C 1
ATOM 2661 O O . ILE A 1 331 ? -24.584 1.159 15.039 1.00 87.12 331 ILE A O 1
ATOM 2665 N N . LYS A 1 332 ? -23.192 1.178 16.793 1.00 80.25 332 LYS A N 1
ATOM 2666 C CA . LYS A 1 332 ? -23.537 -0.174 17.244 1.00 80.25 332 LYS A CA 1
ATOM 2667 C C . LYS A 1 332 ? -24.618 -0.075 18.316 1.00 80.25 332 LYS A C 1
ATOM 2669 O O . LYS A 1 332 ? -24.478 0.682 19.273 1.00 80.25 332 LYS A O 1
ATOM 2674 N N . THR A 1 333 ? -25.693 -0.846 18.174 1.00 67.19 333 THR A N 1
ATOM 2675 C CA . THR A 1 333 ? -26.884 -0.779 19.042 1.00 67.19 333 THR A CA 1
ATOM 2676 C C . THR A 1 333 ? -26.937 -1.868 20.115 1.00 67.19 333 THR A C 1
ATOM 2678 O O . THR A 1 333 ? -27.927 -1.956 20.833 1.00 67.19 333 THR A O 1
ATOM 2681 N N . GLN A 1 334 ? -25.877 -2.669 20.263 1.00 68.12 334 GLN A N 1
ATOM 2682 C CA . GLN A 1 334 ? -25.816 -3.754 21.247 1.00 68.12 334 GLN A CA 1
ATOM 2683 C C . GLN A 1 334 ? -25.926 -3.263 22.701 1.00 68.12 334 GLN A C 1
ATOM 2685 O O . GLN A 1 334 ? -25.534 -2.134 23.007 1.00 68.12 334 GLN A O 1
ATOM 2690 N N . ASP A 1 335 ? -26.374 -4.139 23.609 1.00 67.62 335 ASP A N 1
ATOM 2691 C CA . ASP A 1 335 ? -26.596 -3.890 25.051 1.00 67.62 335 ASP A CA 1
ATOM 2692 C C . ASP A 1 335 ? -25.311 -3.646 25.884 1.00 67.62 335 ASP A C 1
ATOM 2694 O O . ASP A 1 335 ? -25.280 -3.837 27.101 1.00 67.62 335 ASP A O 1
ATOM 2698 N N . GLY A 1 336 ? -24.230 -3.190 25.252 1.00 77.31 336 GLY A N 1
ATOM 2699 C CA . GLY A 1 336 ? -22.967 -2.866 25.901 1.00 77.31 336 GLY A CA 1
ATOM 2700 C C . GLY A 1 336 ? -22.371 -1.541 25.435 1.00 77.31 336 GLY A C 1
ATOM 2701 O O . GLY A 1 336 ? -22.750 -0.979 24.401 1.00 77.31 336 GLY A O 1
ATOM 2702 N N . ILE A 1 337 ? -21.430 -1.041 26.236 1.00 87.88 337 ILE A N 1
ATOM 2703 C CA . ILE A 1 337 ? -20.671 0.176 25.947 1.00 87.88 337 ILE A CA 1
ATOM 2704 C C . ILE A 1 337 ? -19.299 -0.220 25.420 1.00 87.88 337 ILE A C 1
ATOM 2706 O O . ILE A 1 337 ? -18.564 -0.957 26.079 1.00 87.88 337 ILE A O 1
ATOM 2710 N N . TYR A 1 338 ? -18.946 0.281 24.242 1.00 91.69 338 TYR A N 1
ATOM 2711 C CA . TYR A 1 338 ? -17.636 0.040 23.661 1.00 91.69 338 TYR A CA 1
ATOM 2712 C C . TYR A 1 338 ? -16.577 0.878 24.363 1.00 91.69 338 TYR A C 1
ATOM 2714 O O . TYR A 1 338 ? -16.766 2.072 24.614 1.00 91.69 338 TYR A O 1
ATOM 2722 N N . TRP A 1 339 ? -15.438 0.257 24.621 1.00 93.38 339 TRP A N 1
ATOM 2723 C CA . TRP A 1 339 ? -14.205 0.925 25.002 1.00 93.38 339 TRP A CA 1
ATOM 2724 C C . TRP A 1 339 ? -13.159 0.716 23.906 1.00 93.38 339 TRP A C 1
ATOM 2726 O O . TRP A 1 339 ? -13.236 -0.231 23.121 1.00 93.38 339 TRP A O 1
ATOM 2736 N N . VAL A 1 340 ? -12.197 1.629 23.846 1.00 96.19 340 VAL A N 1
ATOM 2737 C CA . VAL A 1 340 ? -11.094 1.627 22.886 1.00 96.19 340 VAL A CA 1
ATOM 2738 C C . VAL A 1 340 ? -9.794 1.851 23.646 1.00 96.19 340 VAL A C 1
ATOM 2740 O O . VAL A 1 340 ? -9.706 2.717 24.515 1.00 96.19 340 VAL A O 1
ATOM 2743 N N . GLU A 1 341 ? -8.776 1.065 23.338 1.00 96.69 341 GLU A N 1
ATOM 2744 C CA . GLU A 1 341 ? -7.462 1.155 23.961 1.00 96.69 341 GLU A CA 1
ATOM 2745 C C . GLU A 1 341 ? -6.385 1.318 22.891 1.00 96.69 341 GLU A C 1
ATOM 2747 O O . GLU A 1 341 ? -6.327 0.538 21.943 1.00 96.69 341 GLU A O 1
ATOM 2752 N N . VAL A 1 342 ? -5.528 2.327 23.048 1.00 97.88 342 VAL A N 1
ATOM 2753 C CA . VAL A 1 342 ? -4.310 2.479 22.247 1.00 97.88 342 VAL A CA 1
ATOM 2754 C C . VAL A 1 342 ? -3.322 1.421 22.709 1.00 97.88 342 VAL A C 1
ATOM 2756 O O . VAL A 1 342 ? -2.805 1.506 23.821 1.00 97.88 342 VAL A O 1
ATOM 2759 N N . ARG A 1 343 ? -3.068 0.422 21.863 1.00 97.00 343 ARG A N 1
ATOM 2760 C CA . ARG A 1 343 ? -2.173 -0.701 22.173 1.00 97.00 343 ARG A CA 1
ATOM 2761 C C . ARG A 1 343 ? -0.754 -0.444 21.695 1.00 97.00 343 ARG A C 1
ATOM 2763 O O . ARG A 1 343 ? 0.191 -0.960 22.277 1.00 97.00 343 ARG A O 1
ATOM 2770 N N . ASN A 1 344 ? -0.595 0.325 20.620 1.00 96.56 344 ASN A N 1
ATOM 2771 C CA . ASN A 1 344 ? 0.708 0.566 20.018 1.00 96.56 344 ASN A CA 1
ATOM 2772 C C . ASN A 1 344 ? 0.675 1.802 19.106 1.00 96.56 344 ASN A C 1
ATOM 2774 O O . ASN A 1 344 ? -0.340 2.088 18.477 1.00 96.56 344 ASN A O 1
ATOM 2778 N N . VAL A 1 345 ? 1.799 2.515 19.004 1.00 95.88 345 VAL A N 1
ATOM 2779 C CA . VAL A 1 345 ? 1.994 3.611 18.034 1.00 95.88 345 VAL A CA 1
ATOM 2780 C C . VAL A 1 345 ? 3.362 3.512 17.362 1.00 95.88 345 VAL A C 1
ATOM 2782 O O . VAL A 1 345 ? 4.398 3.593 18.025 1.00 95.88 345 VAL A O 1
ATOM 2785 N N . VAL A 1 346 ? 3.395 3.333 16.050 1.00 93.50 346 VAL A N 1
ATOM 2786 C CA . VAL A 1 346 ? 4.624 3.209 15.262 1.00 93.50 346 VAL A CA 1
ATOM 2787 C C . VAL A 1 346 ? 4.832 4.487 14.467 1.00 93.50 346 VAL A C 1
ATOM 2789 O O . VAL A 1 346 ? 3.913 4.950 13.807 1.00 93.50 346 VAL A O 1
ATOM 2792 N N . VAL A 1 347 ? 6.042 5.047 14.501 1.00 90.94 347 VAL A N 1
ATOM 2793 C CA . VAL A 1 347 ? 6.420 6.183 13.651 1.00 90.94 347 VAL A CA 1
ATOM 2794 C C . VAL A 1 347 ? 7.258 5.663 12.489 1.00 90.94 347 VAL A C 1
ATOM 2796 O O . VAL A 1 347 ? 8.331 5.088 12.684 1.00 90.94 347 VAL A O 1
ATOM 2799 N N . ILE A 1 348 ? 6.772 5.871 11.272 1.00 86.44 348 ILE A N 1
ATOM 2800 C CA . ILE A 1 348 ? 7.437 5.528 10.021 1.00 86.44 348 ILE A CA 1
ATOM 2801 C C . ILE A 1 348 ? 8.061 6.808 9.465 1.00 86.44 348 ILE A C 1
ATOM 2803 O O . ILE A 1 348 ? 7.371 7.767 9.135 1.00 86.44 348 ILE A O 1
ATOM 2807 N N . LYS A 1 349 ? 9.390 6.823 9.332 1.00 75.81 349 LYS A N 1
ATOM 2808 C CA . LYS A 1 349 ? 10.127 7.942 8.727 1.00 75.81 349 LYS A CA 1
ATOM 2809 C C . LYS A 1 349 ? 10.612 7.564 7.324 1.00 75.81 349 LYS A C 1
ATOM 2811 O O . LYS A 1 349 ? 11.633 6.875 7.217 1.00 75.81 349 LYS A O 1
ATOM 2816 N N . PRO A 1 350 ? 9.912 7.975 6.248 1.00 66.88 350 PRO A N 1
ATOM 2817 C CA . PRO A 1 350 ? 10.440 7.863 4.892 1.00 66.88 350 PRO A CA 1
ATOM 2818 C C . PRO A 1 350 ? 11.793 8.573 4.761 1.00 66.88 350 PRO A C 1
ATOM 2820 O O . PRO A 1 350 ? 12.008 9.634 5.343 1.00 66.88 350 PRO A O 1
ATOM 2823 N N . ARG A 1 351 ? 12.712 8.037 3.947 1.00 57.25 351 ARG A N 1
ATOM 2824 C CA . ARG A 1 351 ? 14.004 8.705 3.663 1.00 57.25 351 ARG A CA 1
ATOM 2825 C C . ARG A 1 351 ? 13.833 10.088 3.018 1.00 57.25 351 ARG A C 1
ATOM 2827 O O . ARG A 1 351 ? 14.709 10.932 3.156 1.00 57.25 351 ARG A O 1
ATOM 2834 N N . THR A 1 352 ? 12.715 10.300 2.332 1.00 53.44 352 THR A N 1
ATOM 2835 C CA . THR A 1 352 ? 12.319 11.550 1.670 1.00 53.44 352 THR A CA 1
ATOM 2836 C C . THR A 1 352 ? 11.226 12.300 2.436 1.00 53.44 352 THR A C 1
ATOM 2838 O O . THR A 1 352 ? 10.592 13.184 1.864 1.00 53.44 352 THR A O 1
ATOM 2841 N N . ALA A 1 353 ? 10.967 11.937 3.699 1.00 51.62 353 ALA A N 1
ATOM 2842 C CA . ALA A 1 353 ? 9.875 12.506 4.480 1.00 51.62 353 ALA A CA 1
ATOM 2843 C C . ALA A 1 353 ? 9.960 14.032 4.532 1.00 51.62 353 ALA A C 1
ATOM 2845 O O . ALA A 1 353 ? 11.038 14.611 4.706 1.00 51.62 353 ALA A O 1
ATOM 2846 N N . SER A 1 354 ? 8.797 14.674 4.421 1.00 55.22 354 SER A N 1
ATOM 2847 C CA . SER A 1 354 ? 8.682 16.089 4.736 1.00 55.22 354 SER A CA 1
ATOM 2848 C C . SER A 1 354 ? 9.194 16.329 6.156 1.00 55.22 354 SER A C 1
ATOM 2850 O O . SER A 1 354 ? 8.822 15.616 7.083 1.00 55.22 354 SER A O 1
ATOM 2852 N N . ARG A 1 355 ? 9.989 17.385 6.362 1.00 61.88 355 ARG A N 1
ATOM 2853 C CA . ARG A 1 355 ? 10.372 17.840 7.713 1.00 61.88 355 ARG A CA 1
ATOM 2854 C C . ARG A 1 355 ? 9.175 18.322 8.548 1.00 61.88 355 ARG A C 1
ATOM 2856 O O . ARG A 1 355 ? 9.367 18.720 9.691 1.00 61.88 355 ARG A O 1
ATOM 2863 N N . THR A 1 356 ? 7.975 18.363 7.969 1.00 73.19 356 THR A N 1
ATOM 2864 C CA . THR A 1 356 ? 6.772 18.914 8.599 1.00 73.19 356 THR A CA 1
ATOM 2865 C C . THR A 1 356 ? 5.824 17.861 9.145 1.00 73.19 356 THR A C 1
ATOM 2867 O O . THR A 1 356 ? 4.942 18.238 9.898 1.00 73.19 356 THR A O 1
ATOM 2870 N N . SER A 1 357 ? 5.955 16.581 8.790 1.00 82.12 357 SER A N 1
ATOM 2871 C CA . SER A 1 357 ? 4.964 15.571 9.181 1.00 82.12 357 SER A CA 1
ATOM 2872 C C . SER A 1 357 ? 5.612 14.215 9.440 1.00 82.12 357 SER A C 1
ATOM 2874 O O . SER A 1 357 ? 6.496 13.798 8.692 1.00 82.12 357 SER A O 1
ATOM 2876 N N . ASP A 1 358 ? 5.140 13.517 10.468 1.00 87.62 358 ASP A N 1
ATOM 2877 C CA . ASP A 1 358 ? 5.481 12.123 10.740 1.00 87.62 358 ASP A CA 1
ATOM 2878 C C . ASP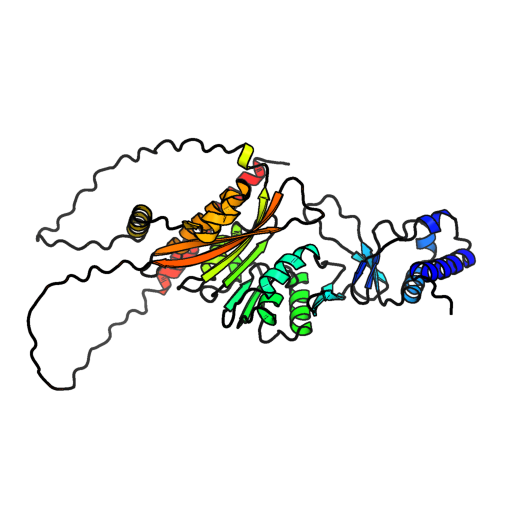 A 1 358 ? 4.379 11.212 10.191 1.00 87.62 358 ASP A C 1
ATOM 2880 O O . ASP A 1 358 ? 3.200 11.444 10.448 1.00 87.62 358 ASP A O 1
ATOM 2884 N N . ILE A 1 359 ? 4.742 10.152 9.464 1.00 90.88 359 ILE A N 1
ATOM 2885 C CA . ILE A 1 359 ? 3.782 9.091 9.139 1.00 90.88 359 ILE A CA 1
ATOM 2886 C C . ILE A 1 359 ? 3.716 8.174 10.347 1.00 90.88 359 ILE A C 1
ATOM 2888 O O . ILE A 1 359 ? 4.739 7.641 10.777 1.00 90.88 359 ILE A O 1
ATOM 2892 N N . ILE A 1 360 ? 2.530 7.968 10.894 1.00 93.44 360 ILE A N 1
ATOM 2893 C CA . ILE A 1 360 ? 2.342 7.116 12.062 1.00 93.44 360 ILE A CA 1
ATOM 2894 C C . ILE A 1 360 ? 1.314 6.036 11.784 1.00 93.44 360 ILE A C 1
ATOM 2896 O O . ILE A 1 360 ? 0.431 6.223 10.956 1.00 93.44 360 ILE A O 1
ATOM 2900 N N . VAL A 1 361 ? 1.438 4.913 12.486 1.00 96.69 361 VAL A N 1
ATOM 2901 C CA . VAL A 1 361 ? 0.436 3.849 12.539 1.00 96.69 361 VAL A CA 1
ATOM 2902 C C . VAL A 1 361 ? 0.021 3.664 13.989 1.00 96.69 361 VAL A C 1
ATOM 2904 O O . VAL A 1 361 ? 0.867 3.404 14.845 1.00 96.69 361 VAL A O 1
ATOM 2907 N N . VAL A 1 362 ? -1.267 3.813 14.274 1.00 98.00 362 VAL A N 1
ATOM 2908 C CA . VAL A 1 362 ? -1.846 3.599 15.602 1.00 98.00 362 VAL A CA 1
ATOM 2909 C C . VAL A 1 362 ? -2.616 2.286 15.585 1.00 98.00 362 VAL A C 1
ATOM 2911 O O . VAL A 1 362 ? -3.557 2.130 14.806 1.00 98.00 362 VAL A O 1
ATOM 2914 N N . ASP A 1 363 ? -2.229 1.355 16.457 1.00 98.31 363 ASP A N 1
ATOM 2915 C CA . ASP A 1 363 ? -2.968 0.117 16.680 1.00 98.31 363 ASP A CA 1
ATOM 2916 C C . ASP A 1 363 ? -3.907 0.319 17.880 1.00 98.31 363 ASP A C 1
ATOM 2918 O O . ASP A 1 363 ? -3.467 0.516 19.021 1.00 98.31 363 ASP A O 1
ATOM 2922 N N . LEU A 1 364 ? -5.210 0.267 17.623 1.00 98.50 364 LEU A N 1
ATOM 2923 C CA . LEU A 1 364 ? -6.264 0.308 18.627 1.00 98.50 364 LEU A CA 1
ATOM 2924 C C . LEU A 1 364 ? -6.867 -1.083 18.802 1.00 98.50 364 LEU A C 1
ATOM 2926 O O . LEU A 1 364 ? -7.099 -1.800 17.828 1.00 98.50 364 LEU A O 1
ATOM 2930 N N . PHE A 1 365 ? -7.208 -1.426 20.037 1.00 97.88 365 PHE A N 1
ATOM 2931 C CA . PHE A 1 365 ? -8.068 -2.564 20.332 1.00 97.88 365 PHE A CA 1
ATOM 2932 C C . PHE A 1 365 ? -9.390 -2.081 20.912 1.00 97.88 365 PHE A C 1
ATOM 2934 O O . PHE A 1 365 ? -9.429 -1.153 21.721 1.00 97.88 365 PHE A O 1
ATOM 2941 N N . THR A 1 366 ? -10.483 -2.698 20.480 1.00 95.94 366 THR A N 1
ATOM 2942 C CA . THR A 1 366 ? -11.838 -2.328 20.881 1.00 95.94 366 THR A CA 1
ATOM 2943 C C . THR A 1 366 ? -12.540 -3.520 21.510 1.00 95.94 366 THR A C 1
ATOM 2945 O O . THR A 1 366 ? -12.388 -4.656 21.060 1.00 95.94 366 THR A O 1
ATOM 2948 N N . GLY A 1 367 ? -13.334 -3.262 22.543 1.00 92.06 367 GLY A N 1
ATOM 2949 C CA . GLY A 1 367 ? -14.111 -4.292 23.222 1.00 92.06 367 GLY A CA 1
ATOM 2950 C C . GLY A 1 367 ? -15.382 -3.728 23.834 1.00 92.06 367 GLY A C 1
ATOM 2951 O O . GLY A 1 367 ? -15.614 -2.520 23.823 1.00 92.06 367 GLY A O 1
ATOM 2952 N N . ILE A 1 368 ? -16.212 -4.611 24.385 1.00 89.81 368 ILE A N 1
ATOM 2953 C CA . ILE A 1 368 ? -17.477 -4.244 25.025 1.00 89.81 368 ILE A CA 1
ATOM 2954 C C . ILE A 1 368 ? -17.356 -4.399 26.539 1.00 89.81 368 ILE A C 1
ATOM 2956 O O . ILE A 1 368 ? -16.955 -5.447 27.043 1.00 89.81 368 ILE A O 1
ATOM 2960 N N . ALA A 1 369 ? -17.762 -3.370 27.277 1.00 82.75 369 ALA A N 1
ATOM 2961 C CA . ALA A 1 369 ? -18.079 -3.471 28.691 1.00 82.75 369 ALA A CA 1
ATOM 2962 C C . ALA A 1 369 ? -19.570 -3.800 28.854 1.00 82.75 369 ALA A C 1
ATOM 2964 O O . ALA A 1 369 ? -20.438 -3.075 28.359 1.00 82.75 369 ALA A O 1
ATOM 2965 N N . GLN A 1 370 ? -19.870 -4.885 29.568 1.00 70.25 370 GLN A N 1
ATOM 2966 C CA . GLN A 1 370 ? -21.232 -5.194 29.996 1.00 70.25 370 GLN A CA 1
ATOM 2967 C C . GLN A 1 370 ? -21.517 -4.518 31.340 1.00 70.25 370 GLN A C 1
ATOM 2969 O O . GLN A 1 370 ? -20.684 -4.538 32.251 1.00 70.25 370 GLN A O 1
ATOM 2974 N N . GLU A 1 371 ? -22.705 -3.932 31.491 1.00 56.81 371 GLU A N 1
ATOM 2975 C CA . GLU A 1 371 ? -23.162 -3.476 32.802 1.00 56.81 371 GLU A CA 1
ATOM 2976 C C . GLU A 1 371 ? -23.322 -4.716 33.692 1.00 56.81 371 GLU A C 1
ATOM 2978 O O . GLU A 1 371 ? -24.059 -5.644 33.349 1.00 56.81 371 GLU A O 1
ATOM 2983 N N . LYS A 1 372 ? -22.619 -4.770 34.836 1.00 50.09 372 LYS A N 1
ATOM 2984 C CA . LYS A 1 372 ? -22.885 -5.799 35.848 1.00 50.09 372 LYS A CA 1
ATOM 2985 C C . LYS A 1 372 ? -24.356 -5.665 36.230 1.00 50.09 372 LYS A C 1
ATOM 2987 O O . LYS A 1 372 ? -24.708 -4.779 37.010 1.00 50.09 372 LYS A O 1
ATOM 2992 N N . ARG A 1 373 ? -25.225 -6.536 35.701 1.00 41.22 373 ARG A N 1
ATOM 2993 C CA . ARG A 1 373 ? -26.600 -6.664 36.188 1.00 41.22 373 ARG A CA 1
ATOM 2994 C C . ARG A 1 373 ? -26.485 -6.884 37.690 1.00 41.22 373 ARG A C 1
ATOM 2996 O O . ARG A 1 373 ? -25.943 -7.901 38.121 1.00 41.22 373 ARG A O 1
ATOM 3003 N N . ARG A 1 374 ? -26.939 -5.914 38.494 1.00 35.84 374 ARG A N 1
ATOM 3004 C CA . ARG A 1 374 ? -27.111 -6.106 39.937 1.00 35.84 374 ARG A CA 1
ATOM 3005 C C . ARG A 1 374 ? -28.061 -7.290 40.063 1.00 35.84 374 ARG A C 1
ATOM 3007 O O . ARG A 1 374 ? -29.265 -7.115 39.905 1.00 35.84 374 ARG A O 1
ATOM 3014 N N . ARG A 1 375 ? -27.527 -8.496 40.289 1.00 33.22 375 ARG A N 1
ATOM 3015 C CA . ARG A 1 375 ? -28.319 -9.601 40.820 1.00 33.22 375 ARG A CA 1
ATOM 3016 C C . ARG A 1 375 ? -28.872 -9.052 42.122 1.00 33.22 375 ARG A C 1
ATOM 3018 O O . ARG A 1 375 ? -28.132 -8.862 43.083 1.00 33.22 375 ARG A O 1
ATOM 3025 N N . SER A 1 376 ? -30.150 -8.701 42.115 1.00 35.59 376 SER A N 1
ATOM 3026 C CA . SER A 1 376 ? -30.925 -8.547 43.328 1.00 35.59 376 SER A CA 1
ATOM 3027 C C . SER A 1 376 ? -30.852 -9.896 44.029 1.00 35.59 376 SER A C 1
ATOM 3029 O O . SER A 1 376 ? -31.611 -10.806 43.715 1.00 35.59 376 SER A O 1
ATOM 3031 N N . GLN A 1 377 ? -29.872 -10.054 44.920 1.00 34.25 377 GLN A N 1
ATOM 3032 C CA . GLN A 1 377 ? -29.889 -11.091 45.936 1.00 34.25 377 GLN A CA 1
ATOM 3033 C C . GLN A 1 377 ? -31.076 -10.769 46.844 1.00 34.25 377 GLN A C 1
ATOM 3035 O O . GLN A 1 377 ? -30.945 -10.101 47.864 1.00 34.25 377 GLN A O 1
ATOM 3040 N N . HIS A 1 378 ? -32.266 -11.196 46.434 1.00 34.50 378 HIS A N 1
ATOM 3041 C CA . HIS A 1 378 ? -33.273 -11.597 47.393 1.00 34.50 378 HIS A CA 1
ATOM 3042 C C . HIS A 1 378 ? -32.922 -13.019 47.801 1.00 34.50 378 HIS A C 1
ATOM 3044 O O . HIS A 1 378 ? -33.027 -13.962 47.022 1.00 34.50 378 HIS A O 1
ATOM 3050 N N . ARG A 1 379 ? -32.416 -13.129 49.031 1.00 39.09 379 ARG A N 1
ATOM 3051 C CA . ARG A 1 379 ? -32.446 -14.371 49.789 1.00 39.09 379 ARG A CA 1
ATOM 3052 C C . ARG A 1 379 ? -33.912 -14.762 49.974 1.00 39.09 379 ARG A C 1
ATOM 3054 O O . ARG A 1 379 ? -34.638 -14.038 50.639 1.00 39.09 379 ARG A O 1
ATOM 3061 N N . LEU A 1 380 ? -34.285 -15.905 49.425 1.00 32.16 380 LEU A N 1
ATOM 3062 C CA . LEU A 1 380 ? -35.246 -16.882 49.945 1.00 32.16 380 LEU A CA 1
ATOM 3063 C C . LEU A 1 380 ? -34.649 -18.213 49.450 1.00 32.16 380 LEU A C 1
ATOM 3065 O O . LEU A 1 380 ? -34.312 -18.320 48.279 1.00 32.16 380 LEU A O 1
ATOM 3069 N N . GLY A 1 381 ? -34.252 -19.179 50.269 1.00 28.98 381 GLY A N 1
ATOM 3070 C CA . GLY A 1 381 ? -34.998 -19.764 51.371 1.00 28.98 381 GLY A CA 1
ATOM 3071 C C . GLY A 1 381 ? -35.389 -21.189 50.960 1.00 28.98 381 GLY A C 1
ATOM 3072 O O . GLY A 1 381 ? -36.520 -21.392 50.555 1.00 28.98 381 GLY A O 1
ATOM 3073 N N . THR A 1 382 ? -34.429 -22.123 51.066 1.00 28.58 382 THR A N 1
ATOM 3074 C CA . THR A 1 382 ? -34.548 -23.608 51.096 1.00 28.58 382 THR A CA 1
ATOM 3075 C C . THR A 1 382 ? -35.152 -24.390 49.906 1.00 28.58 382 THR A C 1
ATOM 3077 O O . THR A 1 382 ? -35.941 -23.853 49.139 1.00 28.58 382 THR A O 1
ATOM 3080 N N . PRO A 1 383 ? -34.739 -25.669 49.722 1.00 32.31 383 PRO A N 1
ATOM 3081 C CA . PRO A 1 383 ? -34.998 -26.453 48.517 1.00 32.31 383 PRO A CA 1
ATOM 3082 C C . PRO A 1 383 ? -36.314 -27.232 48.609 1.00 32.31 383 PRO A C 1
ATOM 3084 O O . PRO A 1 383 ? -36.681 -27.744 49.666 1.00 32.31 383 PRO A O 1
ATOM 3087 N N . SER A 1 384 ? -37.009 -27.382 47.486 1.00 27.34 384 SER A N 1
ATOM 3088 C CA . SER A 1 384 ? -38.093 -28.353 47.352 1.00 27.34 384 SER A CA 1
ATOM 3089 C C . SER A 1 384 ? -38.027 -28.984 45.970 1.00 27.34 384 SER A C 1
ATOM 3091 O O . SER A 1 384 ? -38.104 -28.313 44.947 1.00 27.34 384 SER A O 1
ATOM 3093 N N . THR A 1 385 ? -37.806 -30.290 45.990 1.00 27.91 385 THR A N 1
ATOM 3094 C CA . THR A 1 385 ? -37.974 -31.254 44.906 1.00 27.91 385 THR A CA 1
ATOM 3095 C C . THR A 1 385 ? -39.440 -31.348 44.498 1.00 27.91 385 THR A C 1
ATOM 3097 O O . THR A 1 385 ? -40.255 -31.653 45.365 1.00 27.91 385 THR A O 1
ATOM 3100 N N . VAL A 1 386 ? -39.750 -31.186 43.210 1.00 26.14 386 VAL A N 1
ATOM 3101 C CA . VAL A 1 386 ? -40.893 -31.833 42.539 1.00 26.14 386 VAL A CA 1
ATOM 3102 C C . VAL A 1 386 ? -40.483 -32.144 41.093 1.00 26.14 386 VAL A C 1
ATOM 3104 O O . VAL A 1 386 ? -39.742 -31.385 40.470 1.00 26.14 386 VAL A O 1
ATOM 3107 N N . VAL A 1 387 ? -40.922 -33.315 40.652 1.00 25.44 387 VAL A N 1
ATOM 3108 C CA . VAL A 1 387 ? -40.651 -34.069 39.424 1.00 25.44 387 VAL A CA 1
ATOM 3109 C C . VAL A 1 387 ? -41.835 -33.893 38.452 1.00 25.44 387 VAL A C 1
ATOM 3111 O O . VAL A 1 387 ? -42.952 -33.801 38.953 1.00 25.44 387 VAL A O 1
ATOM 3114 N N . GLU A 1 388 ? -41.549 -33.907 37.133 1.00 24.55 388 GLU A N 1
ATOM 3115 C CA . GLU A 1 388 ? -42.442 -34.216 35.972 1.00 24.55 388 GLU A CA 1
ATOM 3116 C C . GLU A 1 388 ? -43.659 -33.266 35.738 1.00 24.55 388 GLU A C 1
ATOM 3118 O O . GLU A 1 388 ? -44.178 -32.671 36.672 1.00 24.55 388 GLU A O 1
ATOM 3123 N N . ASP A 1 389 ? -44.175 -32.960 34.540 1.00 26.42 389 ASP A N 1
ATOM 3124 C CA . ASP A 1 389 ? -44.096 -33.551 33.197 1.00 26.42 389 ASP A CA 1
ATOM 3125 C C . ASP A 1 389 ? -44.569 -32.544 32.112 1.00 26.42 389 ASP A C 1
ATOM 3127 O O . ASP A 1 389 ? -44.930 -31.401 32.400 1.00 26.42 389 ASP A O 1
ATOM 3131 N N . GLU A 1 390 ? -44.515 -33.023 30.868 1.00 30.73 390 GLU A N 1
ATOM 3132 C CA . GLU A 1 390 ? -44.709 -32.424 29.543 1.00 30.73 390 GLU A CA 1
ATOM 3133 C C . GLU A 1 390 ? -46.084 -31.779 29.208 1.00 30.73 390 GLU A C 1
ATOM 3135 O O . GLU A 1 390 ? -47.091 -31.961 29.887 1.00 30.73 390 GLU A O 1
ATOM 3140 N N . ASP A 1 391 ? -46.069 -31.072 28.066 1.00 28.59 391 ASP A N 1
ATOM 3141 C CA . ASP A 1 391 ? -47.158 -30.525 27.231 1.00 28.59 391 ASP A CA 1
ATOM 3142 C C . ASP A 1 391 ? -47.777 -29.142 27.537 1.00 28.59 391 ASP A C 1
ATOM 3144 O O . ASP A 1 391 ? -48.416 -28.892 28.556 1.00 28.59 391 ASP A O 1
ATOM 3148 N N . GLY A 1 392 ? -47.687 -28.242 26.540 1.00 25.62 392 GLY A N 1
ATOM 3149 C CA . GLY A 1 392 ? -48.512 -27.029 26.453 1.00 25.62 392 GLY A CA 1
ATOM 3150 C C . GLY A 1 392 ? -47.989 -25.942 25.502 1.00 25.62 392 GLY A C 1
ATOM 3151 O O . GLY A 1 392 ? -47.099 -25.176 25.853 1.00 25.62 392 GLY A O 1
ATOM 3152 N N . GLN A 1 393 ? -48.574 -25.861 24.304 1.00 26.27 393 GLN A N 1
ATOM 3153 C CA . GLN A 1 393 ? -48.311 -24.900 23.217 1.00 26.27 393 GLN A CA 1
ATOM 3154 C C . GLN A 1 393 ? -48.354 -23.410 23.626 1.00 26.27 393 GLN A C 1
ATOM 3156 O O . GLN A 1 393 ? -49.151 -23.021 24.477 1.00 26.27 393 GLN A O 1
ATOM 3161 N N . VAL A 1 394 ? -47.592 -22.552 22.923 1.00 29.06 394 VAL A N 1
ATOM 3162 C CA . VAL A 1 394 ? -47.795 -21.087 22.919 1.00 29.06 394 VAL A CA 1
ATOM 3163 C C . VAL A 1 394 ? -47.756 -20.536 21.489 1.00 29.06 394 VAL A C 1
ATOM 3165 O O . VAL A 1 394 ? -46.792 -20.734 20.750 1.00 29.06 394 VAL A O 1
ATOM 3168 N N . GLU A 1 395 ? -48.841 -19.845 21.136 1.00 27.11 395 GLU A N 1
ATOM 3169 C CA . GLU A 1 395 ? -49.112 -19.127 19.888 1.00 27.11 395 GLU A CA 1
ATOM 3170 C C . GLU A 1 395 ? -48.121 -17.978 19.621 1.00 27.11 395 GLU A C 1
ATOM 3172 O O . GLU A 1 395 ? -47.746 -17.224 20.520 1.00 27.11 395 GLU A O 1
ATOM 3177 N N . GLY A 1 396 ? -47.733 -17.813 18.352 1.00 26.98 396 GLY A N 1
ATOM 3178 C CA . GLY A 1 396 ? -46.909 -16.704 17.872 1.00 26.98 396 GLY A CA 1
ATOM 3179 C C . GLY A 1 396 ? -47.742 -15.507 17.406 1.00 26.98 396 GLY A C 1
ATOM 3180 O O . GLY A 1 396 ? -48.733 -15.666 16.694 1.00 26.98 396 GLY A O 1
ATOM 3181 N N . GLN A 1 397 ? -47.300 -14.296 17.753 1.00 30.73 397 GLN A N 1
ATOM 3182 C CA . GLN A 1 397 ? -47.735 -13.055 17.109 1.00 30.73 397 GLN A CA 1
ATOM 3183 C C . GLN A 1 397 ? -46.547 -12.364 16.427 1.00 30.73 397 GLN A C 1
ATOM 3185 O O . GLN A 1 397 ? -45.462 -12.243 16.991 1.00 30.73 397 GLN A O 1
ATOM 3190 N N . ASN A 1 398 ? -46.798 -11.953 15.183 1.00 32.12 398 ASN A N 1
ATOM 3191 C CA . ASN A 1 398 ? -45.861 -11.455 14.179 1.00 32.12 398 ASN A CA 1
ATOM 3192 C C . ASN A 1 398 ? -45.172 -10.132 14.558 1.00 32.12 398 ASN A C 1
ATOM 3194 O O . ASN A 1 398 ? -45.840 -9.125 14.790 1.00 32.12 398 ASN A O 1
ATOM 3198 N N . ASP A 1 399 ? -43.838 -10.118 14.476 1.00 33.47 399 ASP A N 1
ATOM 3199 C CA . ASP A 1 399 ? -42.963 -8.949 14.689 1.00 33.47 399 ASP A CA 1
ATOM 3200 C C . ASP A 1 399 ? -42.263 -8.474 13.383 1.00 33.47 399 ASP A C 1
ATOM 3202 O O . ASP A 1 399 ? -41.318 -7.682 13.406 1.00 33.47 399 ASP A O 1
ATOM 3206 N N . GLU A 1 400 ? -42.714 -8.935 12.209 1.00 34.00 400 GLU A N 1
ATOM 3207 C CA . GLU A 1 400 ? -41.964 -8.799 10.944 1.00 34.00 400 GLU A CA 1
ATOM 3208 C C . GLU A 1 400 ? -42.152 -7.477 10.165 1.00 34.00 400 GLU A C 1
ATOM 3210 O O . GLU A 1 400 ? -41.331 -7.148 9.310 1.00 34.00 400 GLU A O 1
ATOM 3215 N N . GLU A 1 401 ? -43.139 -6.631 10.479 1.00 34.06 401 GLU A N 1
ATOM 3216 C CA . GLU A 1 401 ? -43.412 -5.427 9.661 1.00 34.06 401 GLU A CA 1
ATOM 3217 C C . GLU A 1 401 ? -42.791 -4.110 10.176 1.00 34.06 401 GLU A C 1
ATOM 3219 O O . GLU A 1 401 ? -42.805 -3.089 9.479 1.00 34.06 401 GLU A O 1
ATOM 3224 N N . ARG A 1 402 ? -42.187 -4.083 11.375 1.00 35.69 402 ARG A N 1
ATOM 3225 C CA . ARG A 1 402 ? -41.656 -2.836 11.980 1.00 35.69 402 ARG A CA 1
ATOM 3226 C C . ARG A 1 402 ? -40.205 -2.503 11.620 1.00 35.69 402 ARG A C 1
ATOM 3228 O O . ARG A 1 402 ? -39.797 -1.343 11.737 1.00 35.69 402 ARG A O 1
ATOM 3235 N N . ALA A 1 403 ? -39.425 -3.486 11.181 1.00 36.28 403 ALA A N 1
ATOM 3236 C CA . ALA A 1 403 ? -37.998 -3.338 10.889 1.00 36.28 403 ALA A CA 1
ATOM 3237 C C . ALA A 1 403 ? -37.664 -2.545 9.597 1.00 36.28 403 ALA A C 1
ATOM 3239 O O . ALA A 1 403 ? -36.718 -1.750 9.632 1.00 36.28 403 ALA A O 1
ATOM 3240 N N . PRO A 1 404 ? -38.414 -2.654 8.478 1.00 37.38 404 PRO A N 1
ATOM 3241 C CA . PRO A 1 404 ? -38.008 -2.026 7.212 1.00 37.38 404 PRO A CA 1
ATOM 3242 C C . PRO A 1 404 ? -38.182 -0.500 7.174 1.00 37.38 404 PRO A C 1
ATOM 3244 O O . PRO A 1 404 ? -37.404 0.198 6.525 1.00 37.38 404 PRO A O 1
ATOM 3247 N N . ARG A 1 405 ? -39.182 0.047 7.882 1.00 32.47 405 ARG A N 1
ATOM 3248 C CA . ARG A 1 405 ? -39.464 1.498 7.895 1.00 32.47 405 ARG A CA 1
ATOM 3249 C C . ARG A 1 405 ? -38.472 2.302 8.742 1.00 32.47 405 ARG A C 1
ATOM 3251 O O . ARG A 1 405 ? -38.195 3.449 8.415 1.00 32.47 405 ARG A O 1
ATOM 3258 N N . ARG A 1 406 ? -37.899 1.705 9.795 1.00 38.91 406 ARG A N 1
ATOM 3259 C CA . ARG A 1 406 ? -36.862 2.354 10.620 1.00 38.91 406 ARG A CA 1
ATOM 3260 C C . ARG A 1 406 ? -35.493 2.412 9.936 1.00 38.91 406 ARG A C 1
ATOM 3262 O O . ARG A 1 406 ? -34.756 3.351 10.201 1.00 38.91 406 ARG A O 1
ATOM 3269 N N . ARG A 1 407 ? -35.169 1.457 9.052 1.00 38.84 407 ARG A N 1
ATOM 3270 C CA . ARG A 1 407 ? -33.909 1.468 8.280 1.00 38.84 407 ARG A CA 1
ATOM 3271 C C . ARG A 1 407 ? -33.863 2.606 7.256 1.00 38.84 407 ARG A C 1
ATOM 3273 O O . ARG A 1 407 ? -32.884 3.337 7.232 1.00 38.84 407 ARG A O 1
ATOM 3280 N N . ARG A 1 408 ? -34.948 2.820 6.500 1.00 37.06 408 ARG A N 1
ATOM 3281 C CA . ARG A 1 408 ? -35.009 3.868 5.461 1.00 37.06 408 ARG A CA 1
ATOM 3282 C C . ARG A 1 408 ? -34.881 5.293 6.009 1.00 37.06 408 ARG A C 1
ATOM 3284 O O . ARG A 1 408 ? -34.083 6.063 5.496 1.00 37.06 408 ARG A O 1
ATOM 3291 N N . ASN A 1 409 ? -35.584 5.622 7.097 1.00 40.41 409 ASN A N 1
ATOM 3292 C CA . ASN A 1 409 ? -35.463 6.957 7.702 1.00 40.41 409 ASN A CA 1
ATOM 3293 C C . ASN A 1 409 ? -34.076 7.211 8.322 1.00 40.41 409 ASN A C 1
ATOM 3295 O O . ASN A 1 409 ? -33.663 8.359 8.419 1.00 40.41 409 ASN A O 1
ATOM 3299 N N . TRP A 1 410 ? -33.355 6.161 8.731 1.00 44.38 410 TRP A N 1
ATOM 3300 C CA . TRP A 1 410 ? -32.013 6.269 9.313 1.00 44.38 410 TRP A CA 1
ATOM 3301 C C . TRP A 1 410 ? -30.924 6.477 8.250 1.00 44.38 410 TRP A C 1
ATOM 3303 O O . TRP A 1 410 ? -29.987 7.240 8.470 1.00 44.38 410 TRP A O 1
ATOM 3313 N N . GLU A 1 411 ? -31.062 5.848 7.080 1.00 41.72 411 GLU A N 1
ATOM 3314 C CA . GLU A 1 411 ? -30.154 6.044 5.939 1.00 41.72 411 GLU A CA 1
ATOM 3315 C C . GLU A 1 411 ? -30.212 7.486 5.403 1.00 41.72 411 GLU A C 1
ATOM 3317 O O . GLU A 1 411 ? -29.168 8.089 5.151 1.00 41.72 411 GLU A O 1
ATOM 3322 N N . GLU A 1 412 ? -31.407 8.082 5.322 1.00 44.84 412 GLU A N 1
ATOM 3323 C CA . GLU A 1 412 ? -31.586 9.485 4.913 1.00 44.84 412 GLU A CA 1
ATOM 3324 C C . GLU A 1 412 ? -31.023 10.491 5.933 1.00 44.84 412 GLU A C 1
ATOM 3326 O O . GLU A 1 412 ? -30.490 11.534 5.555 1.00 44.84 412 GLU A O 1
ATOM 3331 N N . GLU A 1 413 ? -31.117 10.195 7.231 1.00 45.81 413 GLU A N 1
ATOM 3332 C CA . GLU A 1 413 ? -30.600 11.066 8.296 1.00 45.81 413 GLU A CA 1
ATOM 3333 C C . GLU A 1 413 ? -29.062 11.047 8.357 1.00 45.81 413 GLU A C 1
ATOM 3335 O O . GLU A 1 413 ? -28.430 12.056 8.670 1.00 45.81 413 GLU A O 1
ATOM 3340 N N . ILE A 1 414 ? -28.451 9.920 7.976 1.00 48.47 414 ILE A N 1
ATOM 3341 C CA . ILE A 1 414 ? -26.996 9.761 7.862 1.00 48.47 414 ILE A CA 1
ATOM 3342 C C . ILE A 1 414 ? -26.444 10.445 6.617 1.00 48.47 414 ILE A C 1
ATOM 3344 O O . ILE A 1 414 ? -25.403 11.090 6.710 1.00 48.47 414 ILE A O 1
ATOM 3348 N N . LEU A 1 415 ? -27.125 10.342 5.472 1.00 46.78 415 LEU A N 1
ATOM 3349 C CA . LEU A 1 415 ? -26.722 11.063 4.260 1.00 46.78 415 LEU A CA 1
ATOM 3350 C C . LEU 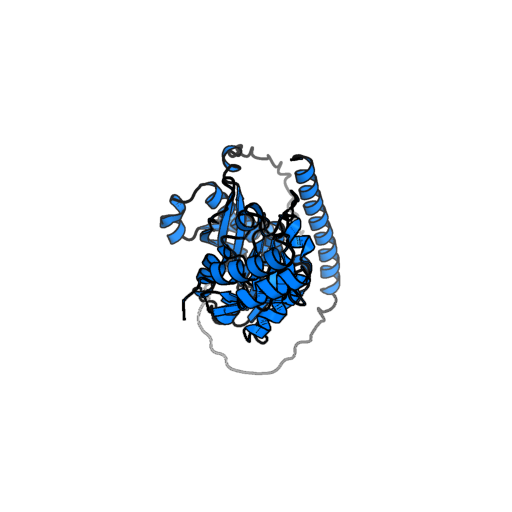A 1 415 ? -26.654 12.573 4.519 1.00 46.78 415 LEU A C 1
ATOM 3352 O O . LEU A 1 415 ? -25.672 13.209 4.153 1.00 46.78 415 LEU A O 1
ATOM 3356 N N . LYS A 1 416 ? -27.613 13.112 5.281 1.00 53.62 416 LYS A N 1
ATOM 3357 C CA . LYS A 1 416 ? -27.603 14.518 5.712 1.00 53.62 416 LYS A CA 1
ATOM 3358 C C . LYS A 1 416 ? -26.444 14.868 6.648 1.00 53.62 416 LYS A C 1
ATOM 3360 O O . LYS A 1 416 ? -25.927 15.976 6.575 1.00 53.62 416 LYS A O 1
ATOM 3365 N N . GLN A 1 417 ? -26.030 13.956 7.532 1.00 45.12 417 GLN A N 1
ATOM 3366 C CA . GLN A 1 417 ? -24.852 14.182 8.383 1.00 45.12 417 GLN A CA 1
ATOM 3367 C C . GLN A 1 417 ? -23.548 14.147 7.583 1.00 45.12 417 GLN A C 1
ATOM 3369 O O . GLN A 1 417 ? -22.669 14.959 7.845 1.00 45.12 417 GLN A O 1
ATOM 3374 N N . ILE A 1 418 ? -23.440 13.252 6.599 1.00 49.16 418 ILE A N 1
ATOM 3375 C CA . ILE A 1 418 ? -22.269 13.157 5.717 1.00 49.16 418 ILE A CA 1
ATOM 3376 C C . ILE A 1 418 ? -22.146 14.417 4.854 1.00 49.16 418 ILE A C 1
ATOM 3378 O O . ILE A 1 418 ? -21.069 14.998 4.790 1.00 49.16 418 ILE A O 1
ATOM 3382 N N . GLU A 1 419 ? -23.245 14.882 4.254 1.00 56.25 419 GLU A N 1
ATOM 3383 C CA . GLU A 1 419 ? -23.257 16.119 3.461 1.00 56.25 419 GLU A CA 1
ATOM 3384 C C . GLU A 1 419 ? -22.862 17.349 4.295 1.00 56.25 419 GLU A C 1
ATOM 3386 O O . GLU A 1 419 ? -22.166 18.234 3.799 1.00 56.25 419 GLU A O 1
ATOM 3391 N N . GLU A 1 420 ? -23.261 17.403 5.569 1.00 55.03 420 GLU A N 1
ATOM 3392 C CA . GLU A 1 420 ? -22.878 18.495 6.469 1.00 55.03 420 GLU A CA 1
ATOM 3393 C C . GLU A 1 420 ? -21.393 18.427 6.864 1.00 55.03 420 GLU A C 1
ATOM 3395 O O . GLU A 1 420 ? -20.722 19.458 6.885 1.00 55.03 420 GLU A O 1
ATOM 3400 N N . GLU A 1 421 ? -20.853 17.234 7.133 1.00 50.56 421 GLU A N 1
ATOM 3401 C CA . GLU A 1 421 ? -19.426 17.047 7.438 1.00 50.56 421 GLU A CA 1
ATOM 3402 C C . GLU A 1 421 ? -18.534 17.348 6.219 1.00 50.56 421 GLU A C 1
ATOM 3404 O O . GLU A 1 421 ? -17.526 18.042 6.365 1.00 50.56 421 GLU A O 1
ATOM 3409 N N . ASP A 1 422 ? -18.937 16.924 5.016 1.00 51.03 422 ASP A N 1
ATOM 3410 C CA . ASP A 1 422 ? -18.246 17.248 3.760 1.00 51.03 422 ASP A CA 1
ATOM 3411 C C . ASP A 1 422 ? -18.303 18.762 3.470 1.00 51.03 422 ASP A C 1
ATOM 3413 O O . ASP A 1 422 ? -17.313 19.354 3.033 1.00 51.03 422 ASP A O 1
ATOM 3417 N N . ARG A 1 423 ? -19.424 19.432 3.784 1.00 60.97 423 ARG A N 1
ATOM 3418 C CA . ARG A 1 423 ? -19.551 20.895 3.663 1.00 60.97 423 ARG A CA 1
ATOM 3419 C C . ARG A 1 423 ? -18.633 21.638 4.633 1.00 60.97 423 ARG A C 1
ATOM 3421 O O . ARG A 1 423 ? -18.045 22.650 4.254 1.00 60.97 423 ARG A O 1
ATOM 3428 N N . ILE A 1 424 ? -18.500 21.153 5.867 1.00 56.59 424 ILE A N 1
ATOM 3429 C CA . ILE A 1 424 ? -17.591 21.733 6.867 1.00 56.59 424 ILE A CA 1
ATOM 3430 C C . ILE A 1 424 ? -16.133 21.547 6.428 1.00 56.59 424 ILE A C 1
ATOM 3432 O O . ILE A 1 424 ? -15.367 22.509 6.455 1.00 56.59 424 ILE A O 1
ATOM 3436 N N . ALA A 1 425 ? -15.768 20.356 5.948 1.00 46.34 425 ALA A N 1
ATOM 3437 C CA . ALA A 1 425 ? -14.427 20.079 5.439 1.00 46.34 425 ALA A CA 1
ATOM 3438 C C . ALA A 1 425 ? -14.071 20.968 4.232 1.00 46.34 425 ALA A C 1
ATOM 3440 O O . ALA A 1 425 ? -12.978 21.532 4.187 1.00 46.34 425 ALA A O 1
ATOM 3441 N N . ALA A 1 426 ? -15.013 21.172 3.304 1.00 50.56 426 ALA A N 1
ATOM 3442 C CA . ALA A 1 426 ? -14.835 22.058 2.152 1.00 50.56 426 ALA A CA 1
ATOM 3443 C C . ALA A 1 426 ? -14.632 23.536 2.556 1.00 50.56 426 ALA A C 1
ATOM 3445 O O . ALA A 1 426 ? -13.789 24.238 1.989 1.00 50.56 426 ALA A O 1
ATOM 3446 N N . GLN A 1 427 ? -15.351 24.011 3.579 1.00 47.56 427 GLN A N 1
ATOM 3447 C CA . GLN A 1 427 ? -15.201 25.373 4.112 1.00 47.56 427 GLN A CA 1
ATOM 3448 C C . GLN A 1 427 ? -13.881 25.586 4.871 1.00 47.56 427 GLN A C 1
ATOM 3450 O O . GLN A 1 427 ? -13.378 26.710 4.928 1.00 47.56 427 GLN A O 1
ATOM 3455 N N . GLU A 1 428 ? -13.304 24.534 5.457 1.00 45.72 428 GLU A N 1
ATOM 3456 C CA . GLU A 1 428 ? -11.978 24.594 6.081 1.00 45.72 428 GLU A CA 1
ATOM 3457 C C . GLU A 1 428 ? -10.852 24.657 5.038 1.00 45.72 428 GLU A C 1
ATOM 3459 O O . GLU A 1 428 ? -9.870 25.372 5.250 1.00 45.72 428 GLU A O 1
ATOM 3464 N N . THR A 1 429 ? -11.019 24.012 3.878 1.00 45.44 429 THR A N 1
ATOM 3465 C CA . THR A 1 429 ? -10.085 24.136 2.745 1.00 45.44 429 THR A CA 1
ATOM 3466 C C . THR A 1 429 ? -10.100 25.520 2.084 1.00 45.44 429 THR A C 1
ATOM 3468 O O . THR A 1 429 ? -9.043 26.001 1.684 1.00 45.44 429 THR A O 1
ATOM 3471 N N . GLU A 1 430 ? -11.240 26.220 2.035 1.00 45.22 430 GLU A N 1
ATOM 3472 C CA . GLU A 1 430 ? -11.318 27.586 1.475 1.00 45.22 430 GLU A CA 1
ATOM 3473 C C . GLU A 1 430 ? -10.737 28.676 2.395 1.00 45.22 430 GLU A C 1
ATOM 3475 O O . GLU A 1 430 ? -10.331 29.736 1.918 1.00 45.22 430 GLU A O 1
ATOM 3480 N N . LYS A 1 431 ? -10.660 28.445 3.714 1.00 39.44 431 LYS A N 1
ATOM 3481 C CA . LYS A 1 431 ? -10.110 29.422 4.680 1.00 39.44 431 LYS A CA 1
ATOM 3482 C C . LYS A 1 431 ? -8.582 29.438 4.752 1.00 39.44 431 LYS A C 1
ATOM 3484 O O . LYS A 1 431 ? -8.010 30.372 5.317 1.00 39.44 431 LYS A O 1
ATOM 3489 N N . HIS A 1 432 ? -7.922 28.450 4.156 1.00 40.88 432 HIS A N 1
ATOM 3490 C CA . HIS A 1 432 ? -6.470 28.397 4.016 1.00 40.88 432 HIS A CA 1
ATOM 3491 C C . HIS A 1 432 ? -6.074 28.083 2.569 1.00 40.88 432 HIS A C 1
ATOM 3493 O O . HIS A 1 432 ? -5.558 26.996 2.304 1.00 40.88 432 HIS A O 1
ATOM 3499 N N . PRO A 1 433 ? -6.271 29.030 1.631 1.00 34.88 433 PRO A N 1
ATOM 3500 C CA . PRO A 1 433 ? -5.675 28.900 0.313 1.00 34.88 433 PRO A CA 1
ATOM 3501 C C . PRO A 1 433 ? -4.151 28.951 0.492 1.00 34.88 433 PRO A C 1
ATOM 3503 O O . PRO A 1 433 ? -3.616 29.913 1.050 1.00 34.88 433 PRO A O 1
ATOM 3506 N N . LYS A 1 434 ? -3.470 27.869 0.111 1.00 38.22 434 LYS A N 1
ATOM 3507 C CA . LYS A 1 434 ? -2.008 27.823 0.024 1.00 38.22 434 LYS A CA 1
ATOM 3508 C C . LYS A 1 434 ? -1.525 28.432 -1.278 1.00 38.22 434 LYS A C 1
ATOM 3510 O O . LYS A 1 434 ? -2.187 28.186 -2.309 1.00 38.22 434 LYS A O 1
#

Sequence (434 aa):
MSLSSSFGAMLEEVRRRALELGLWNDDMQRDLPKKWEKHGNMIVFPQTAFQHNNWRLIGRELWEIVARALSIERLGRKRLIANDEERTPHVDVLYGGHGWIEHSDESGFRFVYDASKKVFEIWRQKEMARISQTDAHGEVVVNLMAGLGYFTFPWAAKSGAKHVHAVEWDDDAVEALIRTTTANGLDDKVSIHHGEARKMAPVGIADRVYIALLPSSQPFWMTACKCLRDKGGWLHIQEAVDVKRERAEKPEAAKPAASEEKPEKTKTDVNGNTKKGNRTRSKLILSFRKAAKLSKVEKELEEGRWKMMEPHVRGFALDLAEKCCRYMNNIKTQDGIYWVEVRNVVVIKPRTASRTSDIIVVDLFTGIAQEKRRRSQHRLGTPSTVVEDEDGQVEGQNDEERAPRRRRNWEEEILKQIEEEDRIAAQETEKHPK

InterPro domains:
  IPR029063 S-adenosyl-L-methionine-dependent methyltransferase superfamily [G3DSA:3.40.50.150] (103-321)
  IPR029063 S-adenosyl-L-methionine-dependent methyltransferase superfamily [SSF53335] (26-243)
  IPR030382 SAM-dependent methyltransferase TRM5/TYW2-type [PS51684] (36-303)
  IPR056743 TRM5/TYW2-like, methyltransferase domain [PF02475] (105-242)
  IPR056744 TRM5/TYW2-like, N-terminal domain [PF25133] (23-97)

pLDDT: mean 77.72, std 24.59, range [24.55, 98.94]